Protein AF-A0A067C0U2-F1 (afdb_monomer)

pLDDT: mean 75.56, std 18.56, range [28.61, 97.94]

Radius of gyration: 29.45 Å; Cα contacts (8 Å, |Δi|>4): 609; chains: 1; bounding box: 86×62×76 Å

Foldseek 3Di:
DDDDDPPDPPPDLVPAEDPQNVVVCVPPVFAWKKWAFDDDDDDPDLVRLQVVLCVLCCVQQPPWDWAGDSVGRIIITGGDGPVSLSVSSPDPGTRHIHHPDDDDDDPDPPDDPDDDPDPVPDDDPDPDPCCVVVVVVVVCVVDVCVPDDPPDDDPPPDVLVPDWDQDPVLQWTARSVDRQWTWFWDADPVRDTWIDTDGPPSDLRGHWDQDVVLQWTDRPNDPQKTWFAPLQDPPDDITIDGDPSAPRRHDDDPVPDDDPDQFAWFADPQFTFRHGDDRDLRRDWDADPVLQWTARRVPRFTWFQPDDDPHTWTTTDHDDSPDQRRHWDCPQVQQWIARDRDPQKTWFFDCPPPVRTIGIDGDDRPDPRGRHHDDDD

Organism: Saprolegnia parasitica (strain CBS 223.65) (NCBI:txid695850)

Secondary structure (DSSP, 8-state):
------------GGGSB-HHHHHHHHHHS-EEEEEEEPPPS--SSHHHHHHHHHHHHHHHHTTS-EEE-SSSSEEEEEEE-HHHHHHHHH-TTEEEEEE-----PPPP----SSS---TT-PPPTT---STTTTTHHHHTTT---TT---------SS-GGG-EEEETTTTEEEESSSTTEEEEEEE-TTS-EEEEEEE----GGG-EEEETTTTEEEESSSTTEEEE--TTSTTPPPEEEE----GGG----TTTSPPS--EEEEEETTEEEEEE----GGG-EEEETTTTEEEETTT-PEEE--EETTEE--EEE---TT-GGG-EEEEGGGTEEEESSSTTEEEE--TT-TT-B-EEEE--TT-GGG-------

Mean predicted aligned error: 21.36 Å

Nearest PDB structures (foldseek):
  1fwv-assembly1_A  TM=7.987E-01  e=1.607E-03  Mus musculus
  6ifa-assembly2_C  TM=7.954E-01  e=2.821E-03  Entamoeba histolytica HM-1:IMSS
  6inn-assembly4_D  TM=7.755E-01  e=2.667E-03  Homo sapiens
  5xtw-assembly4_D  TM=7.721E-01  e=2.984E-03  Homo sapiens
  6inn-assembly2_B  TM=7.757E-01  e=3.737E-03  Homo sapiens

InterPro domains:
  IPR000772 Ricin B, lectin domain [PF00652] (145-249)
  IPR000772 Ricin B, lectin domain [PF00652] (280-370)
  IPR000772 Ricin B, lectin domain [SM00458] (171-331)
  IPR035992 Ricin B-like lectins [SSF50370] (147-252)
  IPR035992 Ricin B-like lectins [SSF50370] (278-371)

Sequence (377 aa):
MKIFALASVLAPVYAKITSSALRAIEQDATFTAFVTFKGSPAAETESAAVTGRKQTLSEIVGDRKVKAFWITNAATVENVDRALADKIAKLDNVLKVDVVKTIKLSPVLKKDSTENSPIDNSRPTGIQWGVKTIGATDVWKTTKGEGIVVGSIDTGKKNLNEKFWYNFDDKSIQSQTKNTTCLDVYQDVQGKNQVRLYTCTGGSAQKWDFEPNSHSLRHLAVRNLCLESAHATPGAAPFVADCTGGVSQWFTKCEEAPAAKSYAISEFYSGVYANWASDTANELFTYDSAAKTLQAASNGQCLDAYRDGNKFGLHTYACDATNGNQKWIIDAGNHKIKHATHNNLCLDVDPTNPAHAAQVWECHNANTNQWIDAVKY

Solvent-accessible surface area (backbone atoms only — not comparable to full-atom values): 22413 Å² total; per-residue (Å²): 144,80,87,80,79,82,79,76,79,76,76,65,69,66,78,26,50,36,70,66,31,54,51,40,33,73,72,63,57,35,37,48,35,31,35,30,40,51,89,68,79,81,56,95,42,64,69,57,46,27,50,55,54,43,56,69,44,47,82,76,58,54,95,45,60,70,52,50,42,67,96,45,66,35,32,36,36,46,77,37,34,66,73,53,48,54,55,54,40,65,39,88,58,41,56,34,37,31,52,70,82,82,78,85,73,76,78,80,82,73,72,79,90,79,72,83,71,61,94,78,74,62,77,75,91,76,88,76,81,60,48,74,79,72,45,46,67,64,50,52,75,79,45,90,61,85,89,70,82,87,88,75,92,74,68,86,77,75,63,33,85,82,38,70,42,77,39,81,91,75,22,29,43,30,33,58,64,45,76,62,24,20,45,29,55,46,63,50,99,86,66,46,70,39,60,44,79,38,72,63,76,86,47,61,51,33,29,42,44,77,42,81,90,59,28,29,43,31,40,70,72,44,87,62,34,19,48,30,51,39,74,95,41,87,90,52,70,57,44,52,42,72,65,76,64,47,75,55,28,51,58,72,55,80,88,76,42,75,78,97,69,68,61,31,60,29,54,56,96,44,37,39,27,40,38,73,67,75,92,45,50,34,55,37,61,52,72,38,82,87,76,18,30,40,28,32,61,62,78,66,20,19,42,25,54,44,81,50,86,97,45,63,36,50,30,45,38,84,71,50,93,83,47,57,46,31,26,47,40,82,38,71,95,74,23,27,44,32,43,67,63,53,82,62,34,19,51,32,42,48,77,80,44,92,81,22,53,37,39,54,40,73,63,58,87,91,43,72,43,35,60,43,80,89,75,88,120

Structure (mmCIF, N/CA/C/O backbone):
data_AF-A0A067C0U2-F1
#
_entry.id   AF-A0A067C0U2-F1
#
loop_
_atom_site.group_PDB
_atom_site.id
_atom_site.type_symbol
_atom_site.label_atom_id
_atom_site.label_alt_id
_atom_site.label_comp_id
_atom_site.label_asym_id
_atom_site.label_entity_id
_atom_site.label_seq_id
_atom_site.pdbx_PDB_ins_code
_atom_site.Cartn_x
_atom_site.Cartn_y
_atom_site.Cartn_z
_atom_site.occupancy
_atom_site.B_iso_or_equiv
_atom_site.auth_seq_id
_atom_site.auth_comp_id
_atom_site.auth_asym_id
_atom_site.auth_atom_id
_atom_site.pdbx_PDB_model_num
ATOM 1 N N . MET A 1 1 ? 51.357 -18.467 44.841 1.00 42.84 1 MET A N 1
ATOM 2 C CA . MET A 1 1 ? 51.135 -17.014 44.994 1.00 42.84 1 MET A CA 1
ATOM 3 C C . MET A 1 1 ? 50.992 -16.388 43.611 1.00 42.84 1 MET A C 1
ATOM 5 O O . MET A 1 1 ? 51.995 -16.094 42.980 1.00 42.84 1 MET A O 1
ATOM 9 N N . LYS A 1 2 ? 49.764 -16.277 43.094 1.00 28.61 2 LYS A N 1
ATOM 10 C CA . LYS A 1 2 ? 49.450 -15.457 41.915 1.00 28.61 2 LYS A CA 1
ATOM 11 C C . LYS A 1 2 ? 48.086 -14.818 42.144 1.00 28.61 2 LYS A C 1
ATOM 13 O O . LYS A 1 2 ? 47.067 -15.496 42.182 1.00 28.61 2 LYS A O 1
ATOM 18 N N . ILE A 1 3 ? 48.154 -13.522 42.409 1.00 36.03 3 ILE A N 1
ATOM 19 C CA . ILE A 1 3 ? 47.055 -12.587 42.603 1.00 36.03 3 ILE A CA 1
ATOM 20 C C . ILE A 1 3 ? 46.376 -12.420 41.243 1.00 36.03 3 ILE A C 1
ATOM 22 O O . ILE A 1 3 ? 47.017 -11.953 40.305 1.00 36.03 3 ILE A O 1
ATOM 26 N N . PHE A 1 4 ? 45.107 -12.809 41.123 1.00 31.05 4 PHE A N 1
ATOM 27 C CA . PHE A 1 4 ? 44.269 -12.362 40.014 1.00 31.05 4 PHE A CA 1
ATOM 28 C C . PHE A 1 4 ? 43.466 -11.161 40.496 1.00 31.05 4 PHE A C 1
ATOM 30 O O . PHE A 1 4 ? 42.626 -11.263 41.387 1.00 31.05 4 PHE A O 1
ATOM 37 N N . ALA A 1 5 ? 43.823 -10.006 39.942 1.00 34.84 5 ALA A N 1
ATOM 38 C CA . ALA A 1 5 ? 43.186 -8.729 40.192 1.00 34.84 5 ALA A CA 1
ATOM 39 C C . ALA A 1 5 ? 41.703 -8.784 39.799 1.00 34.84 5 ALA A C 1
ATOM 41 O O . ALA A 1 5 ? 41.365 -9.199 38.689 1.00 34.84 5 ALA A O 1
ATOM 42 N N . LEU A 1 6 ? 40.827 -8.330 40.701 1.00 34.03 6 LEU A N 1
ATOM 43 C CA . LEU A 1 6 ? 39.459 -7.967 40.351 1.00 34.03 6 LEU A CA 1
ATOM 44 C C . LEU A 1 6 ? 39.516 -6.790 39.370 1.00 34.03 6 LEU A C 1
ATOM 46 O O . LEU A 1 6 ? 39.819 -5.664 39.762 1.00 34.03 6 LEU A O 1
ATOM 50 N N . ALA A 1 7 ? 39.200 -7.043 38.103 1.00 33.38 7 ALA A N 1
ATOM 51 C CA . ALA A 1 7 ? 38.800 -5.987 37.188 1.00 33.38 7 ALA A CA 1
ATOM 52 C C . ALA A 1 7 ? 37.379 -5.554 37.575 1.00 33.38 7 ALA A C 1
ATOM 54 O O . ALA A 1 7 ? 36.403 -6.260 37.319 1.00 33.38 7 ALA A O 1
ATOM 55 N N . SER A 1 8 ? 37.265 -4.409 38.245 1.00 36.75 8 SER A N 1
ATOM 56 C CA . SER A 1 8 ? 35.992 -3.736 38.465 1.00 36.75 8 SER A CA 1
ATOM 57 C C . SER A 1 8 ? 35.413 -3.317 37.112 1.00 36.75 8 SER A C 1
ATOM 59 O O . SER A 1 8 ? 35.967 -2.483 36.398 1.00 36.75 8 SER A O 1
ATOM 61 N N . VAL A 1 9 ? 34.287 -3.922 36.736 1.00 35.03 9 VAL A N 1
ATOM 62 C CA . VAL A 1 9 ? 33.512 -3.517 35.561 1.00 35.03 9 VAL A CA 1
ATOM 63 C C . VAL A 1 9 ? 32.908 -2.144 35.859 1.00 35.03 9 VAL A C 1
ATOM 65 O O . VAL A 1 9 ? 31.888 -2.031 36.536 1.00 35.03 9 VAL A O 1
ATOM 68 N N . LEU A 1 10 ? 33.548 -1.082 35.370 1.00 38.53 10 LEU A N 1
ATOM 69 C CA . LEU A 1 10 ? 32.903 0.218 35.212 1.00 38.53 10 LEU A CA 1
ATOM 70 C C . LEU A 1 10 ? 31.789 0.041 34.173 1.00 38.53 10 LEU A C 1
ATOM 72 O O . LEU A 1 10 ? 32.050 -0.002 32.972 1.00 38.53 10 LEU A O 1
ATOM 76 N N . ALA A 1 11 ? 30.548 -0.119 34.637 1.00 35.31 11 ALA A N 1
ATOM 77 C CA . ALA A 1 11 ? 29.375 -0.127 33.771 1.00 35.31 11 ALA A CA 1
ATOM 78 C C . ALA A 1 11 ? 29.377 1.153 32.911 1.00 35.31 11 ALA A C 1
ATOM 80 O O . ALA A 1 11 ? 29.594 2.248 33.442 1.00 35.31 11 ALA A O 1
ATOM 81 N N . PRO A 1 12 ? 29.180 1.058 31.586 1.00 44.72 12 PRO A N 1
ATOM 82 C CA . PRO A 1 12 ? 29.416 2.191 30.717 1.00 44.72 12 PRO A CA 1
ATOM 83 C C . PRO A 1 12 ? 28.296 3.219 30.907 1.00 44.72 12 PRO A C 1
ATOM 85 O O . PRO A 1 12 ? 27.134 2.988 30.579 1.00 44.72 12 PRO A O 1
ATOM 88 N N . VAL A 1 13 ? 28.674 4.405 31.381 1.00 45.56 13 VAL A N 1
ATOM 89 C CA . VAL A 1 13 ? 27.847 5.627 31.433 1.00 45.56 13 VAL A CA 1
ATOM 90 C C . VAL A 1 13 ? 27.247 5.984 30.052 1.00 45.56 13 VAL A C 1
ATOM 92 O O . VAL A 1 13 ? 26.261 6.712 29.968 1.00 45.56 13 VAL A O 1
ATOM 95 N N . TYR A 1 14 ? 27.755 5.373 28.975 1.00 49.06 14 TYR A N 1
ATOM 96 C CA . TYR A 1 14 ? 27.214 5.405 27.614 1.00 49.06 14 TYR A CA 1
ATOM 97 C C . TYR A 1 14 ? 25.795 4.831 27.446 1.00 49.06 14 TYR A C 1
ATOM 99 O O . TYR A 1 14 ? 25.191 5.047 26.403 1.00 49.06 14 TYR A O 1
ATOM 107 N N . ALA A 1 15 ? 25.219 4.137 28.434 1.00 59.47 15 ALA A N 1
ATOM 108 C CA . ALA A 1 15 ? 23.898 3.513 28.274 1.00 59.47 15 ALA A CA 1
ATOM 109 C C . ALA A 1 15 ? 22.715 4.506 28.193 1.00 59.47 15 ALA A C 1
ATOM 111 O O . ALA A 1 15 ? 21.636 4.130 27.737 1.00 59.47 15 ALA A O 1
ATOM 112 N N . LYS A 1 16 ? 22.881 5.762 28.639 1.00 77.00 16 LYS A N 1
ATOM 113 C CA . LYS A 1 16 ? 21.780 6.749 28.705 1.00 77.00 16 LYS A CA 1
ATOM 114 C C . LYS A 1 16 ? 21.815 7.814 27.605 1.00 77.00 16 LYS A C 1
ATOM 116 O O . LYS A 1 16 ? 20.796 8.471 27.387 1.00 77.00 16 LYS A O 1
ATOM 121 N N . ILE A 1 17 ? 22.950 8.005 26.929 1.00 80.19 17 ILE A N 1
ATOM 122 C CA . ILE A 1 17 ? 23.068 8.932 25.794 1.00 80.19 17 ILE A CA 1
ATOM 123 C C . ILE A 1 17 ? 22.721 8.165 24.523 1.00 80.19 17 ILE A C 1
ATOM 125 O O . ILE A 1 17 ? 23.285 7.111 24.245 1.00 80.19 17 ILE A O 1
ATOM 129 N N . THR A 1 18 ? 21.772 8.676 23.750 1.00 73.44 18 THR A N 1
ATOM 130 C CA . THR A 1 18 ? 21.359 8.009 22.508 1.00 73.44 18 THR A CA 1
ATOM 131 C C . THR A 1 18 ? 22.381 8.137 21.386 1.00 73.44 18 THR A C 1
ATOM 133 O O . THR A 1 18 ? 23.132 9.108 21.318 1.00 73.44 18 THR A O 1
ATOM 136 N N . SER A 1 19 ? 22.320 7.212 20.427 1.00 68.25 19 SER A N 1
ATOM 137 C CA . SER A 1 19 ? 23.049 7.316 19.158 1.00 68.25 19 SER A CA 1
ATOM 138 C C . SER A 1 19 ? 22.732 8.609 18.398 1.00 68.25 19 SER A C 1
ATOM 140 O O . SER A 1 19 ? 23.634 9.204 17.820 1.00 68.25 19 SER A O 1
ATOM 142 N N . SER A 1 20 ? 21.486 9.094 18.445 1.00 68.38 20 SER A N 1
ATOM 143 C CA . SER A 1 20 ? 21.086 10.375 17.846 1.00 68.38 20 SER A CA 1
ATOM 144 C C . SER A 1 20 ? 21.819 11.564 18.471 1.00 68.38 20 SER A C 1
ATOM 146 O O . SER A 1 20 ? 22.280 12.447 17.755 1.00 68.38 20 SER A O 1
ATOM 148 N N . ALA A 1 21 ? 21.947 11.578 19.802 1.00 70.88 21 ALA A N 1
ATOM 149 C CA . ALA A 1 21 ? 22.691 12.611 20.521 1.00 70.88 21 ALA A CA 1
ATOM 150 C C . ALA A 1 21 ? 24.194 12.529 20.234 1.00 70.88 21 ALA A C 1
ATOM 152 O O . ALA A 1 21 ? 24.816 13.558 19.991 1.00 70.88 21 ALA A O 1
ATOM 153 N N . LEU A 1 22 ? 24.764 11.320 20.184 1.00 70.19 22 LEU A N 1
ATOM 154 C CA . LEU A 1 22 ? 26.164 11.123 19.791 1.00 70.19 22 LEU A CA 1
ATOM 155 C C . LEU A 1 22 ? 26.427 11.647 18.373 1.00 70.19 22 LEU A C 1
ATOM 157 O O . LEU A 1 22 ? 27.385 12.388 18.171 1.00 70.19 22 LEU A O 1
ATOM 161 N N . ARG A 1 23 ? 25.530 11.358 17.425 1.00 69.94 23 ARG A N 1
ATOM 162 C CA . ARG A 1 23 ? 25.634 11.843 16.043 1.00 69.94 23 ARG A CA 1
ATOM 163 C C . ARG A 1 23 ? 25.519 13.368 15.938 1.00 69.94 23 ARG A C 1
ATOM 165 O O . ARG A 1 23 ? 26.249 13.968 15.162 1.00 69.94 23 ARG A O 1
ATOM 172 N N . ALA A 1 24 ? 24.639 14.002 16.715 1.00 70.81 24 ALA A N 1
ATOM 173 C CA . ALA A 1 24 ? 24.522 15.464 16.728 1.00 70.81 24 ALA A CA 1
ATOM 174 C C . ALA A 1 24 ? 25.779 16.142 17.300 1.00 70.81 24 ALA A C 1
ATOM 176 O O . ALA A 1 24 ? 26.235 17.151 16.771 1.00 70.81 24 ALA A O 1
ATOM 177 N N . ILE A 1 25 ? 26.383 15.555 18.338 1.00 76.00 25 ILE A N 1
ATOM 178 C CA . ILE A 1 25 ? 27.661 16.021 18.895 1.00 76.00 25 ILE A CA 1
ATOM 179 C C . ILE A 1 25 ? 28.791 15.904 17.859 1.00 76.00 25 ILE A C 1
ATOM 181 O O . ILE A 1 25 ? 29.633 16.794 17.783 1.00 76.00 25 ILE A O 1
ATOM 185 N N . GLU A 1 26 ? 28.820 14.825 17.071 1.00 72.94 26 GLU A N 1
ATOM 186 C CA . GLU A 1 26 ? 29.806 14.635 15.996 1.00 72.94 26 GLU A CA 1
ATOM 187 C C . GLU A 1 26 ? 29.652 15.657 14.861 1.00 72.94 26 GLU A C 1
ATOM 189 O O . GLU A 1 26 ? 30.654 16.050 14.267 1.00 72.94 26 GLU A O 1
ATOM 194 N N . GLN A 1 27 ? 28.422 16.088 14.563 1.00 76.81 27 GLN A N 1
ATOM 195 C CA . GLN A 1 27 ? 28.131 17.029 13.477 1.00 76.81 27 GLN A CA 1
ATOM 196 C C . GLN A 1 27 ? 28.378 18.493 13.866 1.00 76.81 27 GLN A C 1
ATOM 198 O O . GLN A 1 27 ? 29.067 19.198 13.133 1.00 76.81 27 GLN A O 1
ATOM 203 N N . ASP A 1 28 ? 27.859 18.938 15.015 1.00 78.25 28 ASP A N 1
ATOM 204 C CA . ASP A 1 28 ? 27.751 20.371 15.341 1.00 78.25 28 ASP A CA 1
ATOM 205 C C . ASP A 1 28 ? 28.543 20.789 16.598 1.00 78.25 28 ASP A C 1
ATOM 207 O O . ASP A 1 28 ? 28.426 21.926 17.063 1.00 78.25 28 ASP A O 1
ATOM 211 N N . ALA A 1 29 ? 29.347 19.881 17.175 1.00 78.69 29 ALA A N 1
ATOM 212 C CA . ALA A 1 29 ? 30.105 20.007 18.436 1.00 78.69 29 ALA A CA 1
ATOM 213 C C . ALA A 1 29 ? 29.261 20.244 19.709 1.00 78.69 29 ALA A C 1
ATOM 215 O O . ALA A 1 29 ? 29.650 19.822 20.803 1.00 78.69 29 ALA A O 1
ATOM 216 N N . THR A 1 30 ? 28.094 20.876 19.583 1.00 87.75 30 THR A N 1
ATOM 217 C CA . THR A 1 30 ? 27.093 21.067 20.632 1.00 87.75 30 THR A CA 1
ATOM 218 C C . THR A 1 30 ? 25.688 20.866 20.073 1.00 87.75 30 THR A C 1
ATOM 220 O O . THR A 1 30 ? 25.453 21.038 18.882 1.00 87.75 30 THR A O 1
ATOM 223 N N . PHE A 1 31 ? 24.732 20.522 20.932 1.00 87.12 31 PHE A N 1
ATOM 224 C CA . PHE A 1 31 ? 23.333 20.342 20.541 1.00 87.12 31 PHE A CA 1
ATOM 225 C C . PHE A 1 31 ? 22.381 20.759 21.668 1.00 87.12 31 PHE A C 1
ATOM 227 O O . PHE A 1 31 ? 22.790 20.969 22.814 1.00 87.12 31 PHE A O 1
ATOM 234 N N . THR A 1 32 ? 21.086 20.862 21.362 1.00 91.25 32 THR A N 1
ATOM 235 C CA . THR A 1 32 ? 20.050 20.979 22.395 1.00 91.25 32 THR A CA 1
ATOM 236 C C . THR A 1 32 ? 19.703 19.591 22.925 1.00 91.25 32 THR A C 1
ATOM 238 O O . THR A 1 32 ? 19.043 18.797 22.246 1.00 91.25 32 THR A O 1
ATOM 241 N N . ALA A 1 33 ? 20.124 19.305 24.155 1.00 89.56 33 ALA A N 1
ATOM 242 C CA . ALA A 1 33 ? 19.863 18.034 24.809 1.00 89.56 33 ALA A CA 1
ATOM 243 C C . ALA A 1 33 ? 18.437 17.979 25.350 1.00 89.56 33 ALA A C 1
ATOM 245 O O . ALA A 1 33 ? 18.035 18.832 26.134 1.00 89.56 33 ALA A O 1
ATOM 246 N N . PHE A 1 34 ? 17.693 16.946 24.977 1.00 91.06 34 PHE A N 1
ATOM 247 C CA . PHE A 1 34 ? 16.419 16.550 25.557 1.00 91.06 34 PHE A CA 1
ATOM 248 C C . PHE A 1 34 ? 16.665 15.495 26.646 1.00 91.06 34 PHE A C 1
ATOM 250 O O . PHE A 1 34 ? 16.930 14.322 26.367 1.00 91.06 34 PHE A O 1
ATOM 257 N N . VAL A 1 35 ? 16.601 15.921 27.905 1.00 90.69 35 VAL A N 1
ATOM 258 C CA . VAL A 1 35 ? 16.886 15.106 29.090 1.00 90.69 35 VAL A CA 1
ATOM 259 C C . VAL A 1 35 ? 15.581 14.559 29.650 1.00 90.69 35 VAL A C 1
ATOM 261 O O . VAL A 1 35 ? 14.720 15.319 30.081 1.00 90.69 35 VAL A O 1
ATOM 264 N N . THR A 1 36 ? 15.431 13.238 29.659 1.00 87.50 36 THR A N 1
ATOM 265 C CA . THR A 1 36 ? 14.300 12.536 30.278 1.00 87.50 36 THR A CA 1
ATOM 266 C C . THR A 1 36 ? 14.703 12.045 31.662 1.00 87.50 36 THR A C 1
ATOM 268 O O . THR A 1 36 ? 15.729 11.379 31.811 1.00 87.50 36 THR A O 1
ATOM 271 N N . PHE A 1 37 ? 13.882 12.330 32.665 1.00 86.12 37 PHE A N 1
ATOM 272 C CA . PHE A 1 37 ? 14.071 11.894 34.044 1.00 86.12 37 PHE A CA 1
ATOM 273 C C . PHE A 1 37 ? 13.326 10.583 34.313 1.00 86.12 37 PHE A C 1
ATOM 275 O O . PHE A 1 37 ? 12.312 10.279 33.679 1.00 86.12 37 PHE A O 1
ATOM 282 N N . LYS A 1 38 ? 13.820 9.798 35.274 1.00 84.94 38 LYS A N 1
ATOM 283 C CA . LYS A 1 38 ? 13.084 8.655 35.826 1.00 84.94 38 LYS A CA 1
ATOM 284 C C . LYS A 1 38 ? 11.776 9.163 36.440 1.00 84.94 38 LYS A C 1
ATOM 286 O O . LYS A 1 38 ? 11.723 10.285 36.941 1.00 84.94 38 LYS A O 1
ATOM 291 N N . GLY A 1 39 ? 10.718 8.355 36.358 1.00 68.00 39 GLY A N 1
ATOM 292 C CA . GLY A 1 39 ? 9.403 8.730 36.877 1.00 68.00 39 GLY A CA 1
ATOM 293 C C . GLY A 1 39 ? 9.498 9.174 38.335 1.00 68.00 39 GLY A C 1
ATOM 294 O O . GLY A 1 39 ? 9.972 8.419 39.177 1.00 68.00 39 GLY A O 1
ATOM 295 N N . SER A 1 40 ? 9.082 10.408 38.608 1.00 57.56 40 SER A N 1
ATOM 296 C CA . SER A 1 40 ? 8.970 10.930 39.968 1.00 57.56 40 SER A CA 1
ATOM 297 C C . SER A 1 40 ? 7.608 10.528 40.542 1.00 57.56 40 SER A C 1
ATOM 299 O O . SER A 1 40 ? 6.642 10.462 39.771 1.00 57.56 40 SER A O 1
ATOM 301 N N . PRO A 1 41 ? 7.478 10.313 41.865 1.00 51.75 41 PRO A N 1
ATOM 302 C CA . PRO A 1 41 ? 6.176 10.390 42.520 1.00 51.75 41 PRO A CA 1
ATOM 303 C C . PRO A 1 41 ? 5.505 11.701 42.102 1.00 51.75 41 PRO A C 1
ATOM 305 O O . PRO A 1 41 ? 6.198 12.714 41.950 1.00 51.75 41 PRO A O 1
ATOM 308 N N . ALA A 1 42 ? 4.200 11.652 41.831 1.00 47.28 42 ALA A N 1
ATOM 309 C CA . ALA A 1 42 ? 3.436 12.777 41.307 1.00 47.28 42 ALA A CA 1
ATOM 310 C C . ALA A 1 42 ? 3.739 14.046 42.116 1.00 47.28 42 ALA A C 1
ATOM 312 O O . ALA A 1 42 ? 3.431 14.121 43.301 1.00 47.28 42 ALA A O 1
ATOM 313 N N . ALA A 1 43 ? 4.384 15.026 41.481 1.00 52.88 43 ALA A N 1
ATOM 314 C CA . ALA A 1 43 ? 4.504 16.350 42.063 1.00 52.88 43 ALA A CA 1
ATOM 315 C C . ALA A 1 43 ? 3.084 16.899 42.234 1.00 52.88 43 ALA A C 1
ATOM 317 O O . ALA A 1 43 ? 2.302 16.876 41.284 1.00 52.88 43 ALA A O 1
ATOM 318 N N . GLU A 1 44 ? 2.754 17.375 43.432 1.00 53.19 44 GLU A N 1
ATOM 319 C CA . GLU A 1 44 ? 1.390 17.780 43.796 1.00 53.19 44 GLU A CA 1
ATOM 320 C C . GLU A 1 44 ? 0.865 18.966 42.960 1.00 53.19 44 GLU A C 1
ATOM 322 O O . GLU A 1 44 ? -0.336 19.212 42.929 1.00 53.19 44 GLU A O 1
ATOM 327 N N . THR A 1 45 ? 1.740 19.681 42.232 1.00 62.16 45 THR A N 1
ATOM 328 C CA . THR A 1 45 ? 1.376 20.769 41.307 1.00 62.16 45 THR A CA 1
ATOM 329 C C . THR A 1 45 ? 2.333 20.875 40.103 1.00 62.16 45 THR A C 1
ATOM 331 O O . THR A 1 45 ? 3.519 20.540 40.193 1.00 62.16 45 THR A O 1
ATOM 334 N N . GLU A 1 46 ? 1.844 21.402 38.969 1.00 61.81 46 GLU A N 1
ATOM 335 C CA . GLU A 1 46 ? 2.628 21.625 37.733 1.00 61.81 46 GLU A CA 1
ATOM 336 C C . GLU A 1 46 ? 3.879 22.494 37.962 1.00 61.81 46 GLU A C 1
ATOM 338 O O . GLU A 1 46 ? 4.959 22.204 37.440 1.00 61.81 46 GLU A O 1
ATOM 343 N N . SER A 1 47 ? 3.747 23.537 38.788 1.00 66.25 47 SER A N 1
ATOM 344 C CA . SER A 1 47 ? 4.826 24.481 39.110 1.00 66.25 47 SER A CA 1
ATOM 345 C C . SER A 1 47 ? 5.971 23.820 39.888 1.00 66.25 47 SER A C 1
ATOM 347 O O . SER A 1 47 ? 7.151 24.040 39.585 1.00 66.25 47 SER A O 1
ATOM 349 N N . ALA A 1 48 ? 5.645 22.935 40.837 1.00 66.31 48 ALA A N 1
ATOM 350 C CA . ALA A 1 48 ? 6.640 22.195 41.611 1.00 66.31 48 ALA A CA 1
ATOM 351 C C . ALA A 1 48 ? 7.440 21.222 40.725 1.00 66.31 48 ALA A C 1
ATOM 353 O O . ALA A 1 48 ? 8.666 21.141 40.835 1.00 66.31 48 ALA A O 1
ATOM 354 N N . ALA A 1 49 ? 6.770 20.550 39.780 1.00 66.62 49 ALA A N 1
ATOM 355 C CA . ALA A 1 49 ? 7.403 19.618 38.844 1.00 66.62 49 ALA A CA 1
ATOM 356 C C . ALA A 1 49 ? 8.426 20.307 37.921 1.00 66.62 49 ALA A C 1
ATOM 358 O O . ALA A 1 49 ? 9.522 19.792 37.686 1.00 66.62 49 ALA A O 1
ATOM 359 N N . VAL A 1 50 ? 8.075 21.486 37.399 1.00 72.81 50 VAL A N 1
ATOM 360 C CA . VAL A 1 50 ? 8.948 22.288 36.526 1.00 72.81 50 VAL A CA 1
ATOM 361 C C . VAL A 1 50 ? 10.145 22.836 37.307 1.00 72.81 50 VAL A C 1
ATOM 363 O O . VAL A 1 50 ? 11.273 22.789 36.810 1.00 72.81 50 VAL A O 1
ATOM 366 N N . THR A 1 51 ? 9.917 23.313 38.533 1.00 76.88 51 THR A N 1
ATOM 367 C CA . THR A 1 51 ? 10.962 23.894 39.390 1.00 76.88 51 THR A CA 1
ATOM 368 C C . THR A 1 51 ? 11.994 22.848 39.813 1.00 76.88 51 THR A C 1
ATOM 370 O O . THR A 1 51 ? 13.189 23.065 39.610 1.00 76.88 51 THR A O 1
ATOM 373 N N . GLY A 1 52 ? 11.562 21.670 40.282 1.00 76.00 52 GLY A N 1
ATOM 374 C CA . GLY A 1 52 ? 12.480 20.604 40.710 1.00 76.00 52 GLY A CA 1
ATOM 375 C C . GLY A 1 52 ? 13.385 20.078 39.586 1.00 76.00 52 GLY A C 1
ATOM 376 O O . GLY A 1 52 ? 14.570 19.812 39.799 1.00 76.00 52 GLY A O 1
ATOM 377 N N . ARG A 1 53 ? 12.867 19.995 38.351 1.00 78.12 53 ARG A N 1
ATOM 378 C CA . ARG A 1 53 ? 13.654 19.579 37.172 1.00 78.12 53 ARG A CA 1
ATOM 379 C C . ARG A 1 53 ? 14.687 20.627 36.766 1.00 78.12 53 ARG A C 1
ATOM 381 O O . ARG A 1 53 ? 15.808 20.267 36.410 1.00 78.12 53 ARG A O 1
ATOM 388 N N . LYS A 1 54 ? 14.329 21.915 36.829 1.00 78.75 54 LYS A N 1
ATOM 389 C CA . LYS A 1 54 ? 15.285 23.006 36.594 1.00 78.75 54 LYS A CA 1
ATOM 390 C C . LYS A 1 54 ? 16.396 22.995 37.640 1.00 78.75 54 LYS A C 1
ATOM 392 O O . LYS A 1 54 ? 17.554 23.076 37.254 1.00 78.75 54 LYS A O 1
ATOM 397 N N . GLN A 1 55 ? 16.046 22.813 38.913 1.00 78.88 55 GLN A N 1
ATOM 398 C CA . GLN A 1 55 ? 17.011 22.765 40.012 1.00 78.88 55 GLN A CA 1
ATOM 399 C C . GLN A 1 55 ? 17.990 21.587 39.885 1.00 78.88 55 GLN A C 1
ATOM 401 O O . GLN A 1 55 ? 19.190 21.753 40.061 1.00 78.88 55 GLN A O 1
ATOM 406 N N . THR A 1 56 ? 17.495 20.410 39.484 1.00 80.12 56 THR A N 1
ATOM 407 C CA . THR A 1 56 ? 18.341 19.226 39.236 1.00 80.12 56 THR A CA 1
ATOM 408 C C . THR A 1 56 ? 19.424 19.495 38.186 1.00 80.12 56 THR A C 1
ATOM 410 O O . THR A 1 56 ? 20.538 18.991 38.289 1.00 80.12 56 THR A O 1
ATOM 413 N N . LEU A 1 57 ? 19.093 20.252 37.136 1.00 82.00 57 LEU A N 1
ATOM 414 C CA . LEU A 1 57 ? 20.023 20.521 36.040 1.00 82.00 57 LEU A CA 1
ATOM 415 C C . LEU A 1 57 ? 20.887 21.760 36.285 1.00 82.00 57 LEU A C 1
ATOM 417 O O . LEU A 1 57 ? 22.016 21.790 35.797 1.00 82.00 57 LEU A O 1
ATOM 421 N N . SER A 1 58 ? 20.398 22.759 37.029 1.00 76.38 58 SER A N 1
ATOM 422 C CA . SER A 1 58 ? 21.069 24.057 37.200 1.00 76.38 58 SER A CA 1
ATOM 423 C C . SER A 1 58 ? 22.467 23.948 37.804 1.00 76.38 58 SER A C 1
ATOM 425 O O . SER A 1 58 ? 23.340 24.731 37.446 1.00 76.38 58 SER A O 1
ATOM 427 N N . GLU A 1 59 ? 22.713 22.947 38.651 1.00 75.12 59 GLU A N 1
ATOM 428 C CA . GLU A 1 59 ? 24.030 22.721 39.266 1.00 75.12 59 GLU A CA 1
ATOM 429 C C . GLU A 1 59 ? 25.086 22.223 38.264 1.00 75.12 59 GLU A C 1
ATOM 431 O O . GLU A 1 59 ? 26.282 22.415 38.468 1.00 75.12 59 GLU A O 1
ATOM 436 N N . ILE A 1 60 ? 24.660 21.598 37.160 1.00 82.88 60 ILE A N 1
ATOM 437 C CA . ILE A 1 60 ? 25.557 20.944 36.194 1.00 82.88 60 ILE A CA 1
ATOM 438 C C . ILE A 1 60 ? 25.705 21.758 34.909 1.00 82.88 60 ILE A C 1
ATOM 440 O O . ILE A 1 60 ? 26.771 21.759 34.292 1.00 82.88 60 ILE A O 1
ATOM 444 N N . VAL A 1 61 ? 24.640 22.437 34.483 1.00 84.62 61 VAL A N 1
ATOM 445 C CA . VAL A 1 61 ? 24.576 23.080 33.161 1.00 84.62 61 VAL A CA 1
ATOM 446 C C . VAL A 1 61 ? 25.037 24.542 33.166 1.00 84.62 61 VAL A C 1
ATOM 448 O O . VAL A 1 61 ? 25.278 25.096 32.088 1.00 84.62 61 VAL A O 1
ATOM 451 N N . GLY A 1 62 ? 25.236 25.140 34.347 1.00 82.88 62 GLY A N 1
ATOM 452 C CA . GLY A 1 62 ? 25.644 26.539 34.511 1.00 82.88 62 GLY A CA 1
ATOM 453 C C . GLY A 1 62 ? 24.602 27.507 33.941 1.00 82.88 62 GLY A C 1
ATOM 454 O O . GLY A 1 62 ? 23.404 27.259 34.051 1.00 82.88 62 GLY A O 1
ATOM 455 N N . ASP A 1 63 ? 25.054 28.560 33.255 1.00 82.38 63 ASP A N 1
ATOM 456 C CA . ASP A 1 63 ? 24.192 29.612 32.680 1.00 82.38 63 ASP A CA 1
ATOM 457 C C . ASP A 1 63 ? 23.410 29.185 31.419 1.00 82.38 63 ASP A C 1
ATOM 459 O O . ASP A 1 63 ? 22.768 30.001 30.750 1.00 82.38 63 ASP A O 1
ATOM 463 N N . ARG A 1 64 ? 23.465 27.902 31.043 1.00 86.62 64 ARG A N 1
ATOM 464 C CA . ARG A 1 64 ? 22.768 27.386 29.857 1.00 86.62 64 ARG A CA 1
ATOM 465 C C . ARG A 1 64 ? 21.257 27.427 30.057 1.00 86.62 64 ARG A C 1
ATOM 467 O O . ARG A 1 64 ? 20.736 27.125 31.129 1.00 86.62 64 ARG A O 1
ATOM 474 N N . LYS A 1 65 ? 20.525 27.739 28.985 1.00 88.06 65 LYS A N 1
ATOM 475 C CA . LYS A 1 65 ? 19.062 27.814 29.031 1.00 88.06 65 LYS A CA 1
ATOM 476 C C . LYS A 1 65 ? 18.458 26.429 29.257 1.00 88.06 65 LYS A C 1
ATOM 478 O O . LYS A 1 65 ? 18.621 25.531 28.431 1.00 88.06 65 LYS A O 1
ATOM 483 N N . VAL A 1 66 ? 17.717 26.294 30.359 1.00 89.81 66 VAL A N 1
ATOM 484 C CA . VAL A 1 66 ? 16.957 25.087 30.705 1.00 89.81 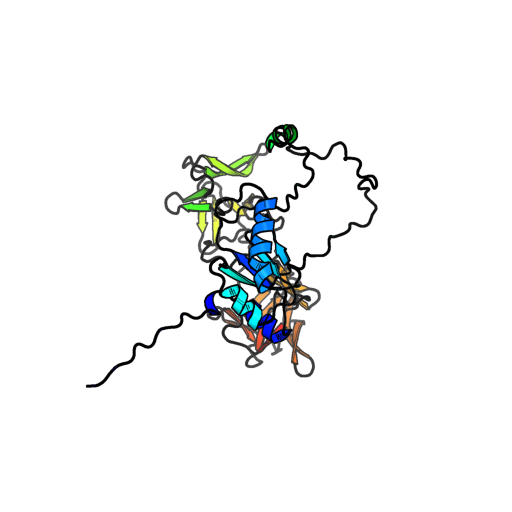66 VAL A CA 1
ATOM 485 C C . VAL A 1 66 ? 15.458 25.338 30.568 1.00 89.81 66 VAL A C 1
ATOM 487 O O . VAL A 1 66 ? 14.884 26.182 31.266 1.00 89.81 66 VAL A O 1
ATOM 490 N N . LYS A 1 67 ? 14.789 24.550 29.723 1.00 88.75 67 LYS A N 1
ATOM 491 C CA . LYS A 1 67 ? 13.325 24.548 29.589 1.00 88.75 67 LYS A CA 1
ATOM 492 C C . LYS A 1 67 ? 12.772 23.207 30.059 1.00 88.75 67 LYS A C 1
ATOM 494 O O . LYS A 1 67 ? 12.876 22.208 29.361 1.00 88.75 67 LYS A O 1
ATOM 499 N N . ALA A 1 68 ? 12.193 23.184 31.255 1.00 85.19 68 ALA A N 1
ATOM 500 C CA . ALA A 1 68 ? 11.504 22.011 31.784 1.00 85.19 68 ALA A CA 1
ATOM 501 C C . ALA A 1 68 ? 10.040 21.986 31.325 1.00 85.19 68 ALA A C 1
ATOM 503 O O . ALA A 1 68 ? 9.398 23.034 31.230 1.00 85.19 68 ALA A O 1
ATOM 504 N N . PHE A 1 69 ? 9.519 20.791 31.055 1.00 79.62 69 PHE A N 1
ATOM 505 C CA . PHE A 1 69 ? 8.144 20.581 30.603 1.00 79.62 69 PHE A CA 1
ATOM 506 C C . PHE A 1 69 ? 7.328 19.961 31.731 1.00 79.62 69 PHE A C 1
ATOM 508 O O . PHE A 1 69 ? 7.853 19.144 32.480 1.00 79.62 69 PHE A O 1
ATOM 515 N N . TRP A 1 70 ? 6.062 20.347 31.878 1.00 71.94 70 TRP A N 1
ATOM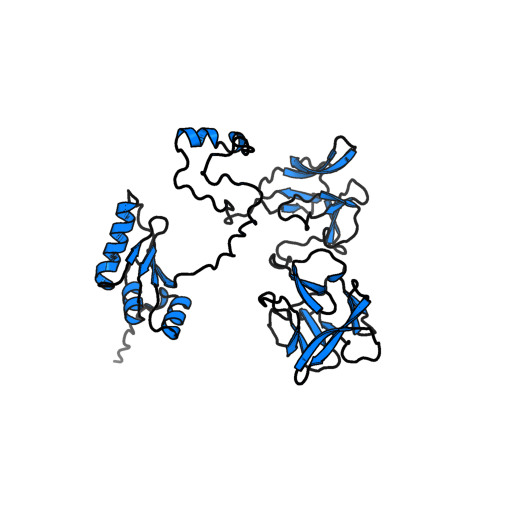 516 C CA . TRP A 1 70 ? 5.174 19.786 32.902 1.00 71.94 70 TRP A CA 1
ATOM 517 C C . TRP A 1 70 ? 4.486 18.499 32.416 1.00 71.94 70 TRP A C 1
ATOM 519 O O . TRP A 1 70 ? 4.419 17.532 33.168 1.00 71.94 70 TRP A O 1
ATOM 529 N N . ILE A 1 71 ? 4.083 18.458 31.139 1.00 62.72 71 ILE A N 1
ATOM 530 C CA . ILE A 1 71 ? 3.366 17.343 30.489 1.00 62.72 71 ILE A CA 1
ATOM 531 C C . ILE A 1 71 ? 4.211 16.070 30.311 1.00 62.72 71 ILE A C 1
ATOM 533 O O . ILE A 1 71 ? 3.696 14.989 30.044 1.00 62.72 71 ILE A O 1
ATOM 537 N N . THR A 1 72 ? 5.529 16.188 30.448 1.00 73.00 72 THR A N 1
ATOM 538 C CA . THR A 1 72 ? 6.464 15.068 30.362 1.00 73.00 72 THR A CA 1
ATOM 539 C C . THR A 1 72 ? 7.539 15.212 31.429 1.00 73.00 72 THR A C 1
ATOM 541 O O . THR A 1 72 ? 7.897 16.323 31.819 1.00 73.00 72 THR A O 1
ATOM 544 N N . ASN A 1 73 ? 8.089 14.092 31.898 1.00 81.75 73 ASN A N 1
ATOM 545 C CA . ASN A 1 73 ? 9.216 14.070 32.831 1.00 81.75 73 ASN A CA 1
ATOM 546 C C . ASN A 1 73 ? 10.525 14.405 32.103 1.00 81.75 73 ASN A C 1
ATOM 548 O O . ASN A 1 73 ? 11.454 13.602 32.095 1.00 81.75 73 ASN A O 1
ATOM 552 N N . ALA A 1 74 ? 10.599 15.568 31.456 1.00 86.12 74 ALA A N 1
ATOM 553 C CA . ALA A 1 74 ? 11.755 15.962 30.664 1.00 86.12 74 ALA A CA 1
ATOM 554 C C . ALA A 1 74 ? 12.048 17.466 30.727 1.00 86.12 74 ALA A C 1
ATOM 556 O O . ALA A 1 74 ? 11.197 18.284 31.093 1.00 86.12 74 ALA A O 1
ATOM 557 N N . ALA A 1 75 ? 13.270 17.823 30.345 1.00 88.62 75 ALA A N 1
ATOM 558 C CA . ALA A 1 75 ? 13.720 19.194 30.149 1.00 88.62 75 ALA A CA 1
ATOM 559 C C . ALA A 1 75 ? 14.694 19.275 28.969 1.00 88.62 75 ALA A C 1
ATOM 561 O O . ALA A 1 75 ? 15.387 18.305 28.672 1.00 88.62 75 ALA A O 1
ATOM 562 N N . THR A 1 76 ? 14.768 20.431 28.311 1.00 91.75 76 THR A N 1
ATOM 563 C CA . THR A 1 76 ? 15.814 20.719 27.326 1.00 91.75 76 THR A CA 1
ATOM 564 C C . THR A 1 76 ? 16.902 21.608 27.899 1.00 91.75 76 THR A C 1
ATOM 566 O O . THR A 1 76 ? 16.596 22.534 28.649 1.00 91.75 76 THR A O 1
ATOM 569 N N . VAL A 1 77 ? 18.144 21.356 27.492 1.00 92.44 77 VAL A N 1
ATOM 570 C CA . VAL A 1 77 ? 19.328 22.164 27.807 1.00 92.44 77 VAL A CA 1
ATOM 571 C C . VAL A 1 77 ? 20.001 22.556 2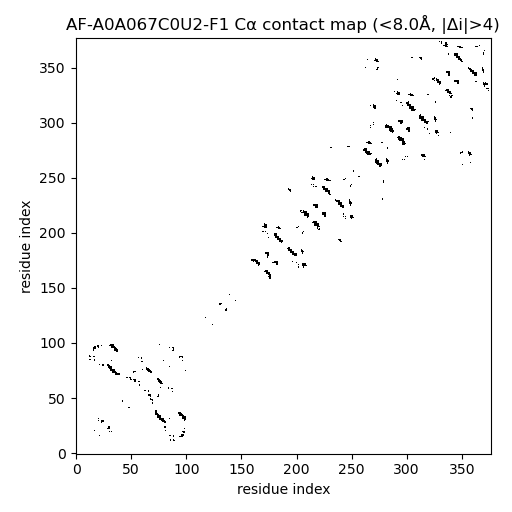6.494 1.00 92.44 77 VAL A C 1
ATOM 573 O O . VAL A 1 77 ? 20.316 21.691 25.681 1.00 92.44 77 VAL A O 1
ATOM 576 N N . GLU A 1 78 ? 20.195 23.850 26.260 1.00 92.50 78 GLU A N 1
ATOM 577 C CA . GLU A 1 78 ? 20.880 24.349 25.058 1.00 92.50 78 GLU A CA 1
ATOM 578 C C . GLU A 1 78 ? 22.412 24.258 25.178 1.00 92.50 78 GLU A C 1
ATOM 580 O O . GLU A 1 78 ? 22.954 24.300 26.282 1.00 92.50 78 GLU A O 1
ATOM 585 N N . ASN A 1 79 ? 23.108 24.186 24.035 1.00 90.06 79 ASN A N 1
ATOM 586 C CA . ASN A 1 79 ? 24.575 24.222 23.924 1.00 90.06 79 ASN A CA 1
ATOM 587 C C . ASN A 1 79 ? 25.292 23.159 24.779 1.00 90.06 79 ASN A C 1
ATOM 589 O O . ASN A 1 79 ? 26.217 23.462 25.544 1.00 90.06 79 ASN A O 1
ATOM 593 N N . VAL A 1 80 ? 24.837 21.907 24.680 1.00 90.44 80 VAL A N 1
ATOM 594 C CA . VAL A 1 80 ? 25.423 20.764 25.388 1.00 90.44 80 VAL A CA 1
ATOM 595 C C . VAL A 1 80 ? 26.496 20.109 24.525 1.00 90.44 80 VAL A C 1
ATOM 597 O O . VAL A 1 80 ? 26.203 19.626 23.436 1.00 90.44 80 VAL A O 1
ATOM 600 N N . ASP A 1 81 ? 27.730 20.086 25.025 1.00 90.50 81 ASP A N 1
ATOM 601 C CA . ASP A 1 81 ? 28.852 19.335 24.452 1.00 90.50 81 ASP A CA 1
ATOM 602 C C . ASP A 1 81 ? 28.920 17.899 25.012 1.00 90.50 81 ASP A C 1
ATOM 604 O O . ASP A 1 81 ? 28.160 17.517 25.909 1.00 90.50 81 ASP A O 1
ATOM 608 N N . ARG A 1 82 ? 29.850 17.084 24.497 1.00 87.44 82 ARG A N 1
ATOM 609 C CA . ARG A 1 82 ? 30.013 15.685 24.927 1.00 87.44 82 ARG A CA 1
ATOM 610 C C . ARG A 1 82 ? 30.297 15.537 26.419 1.00 87.44 82 ARG A C 1
ATOM 612 O O . ARG A 1 82 ? 29.686 14.700 27.077 1.00 87.44 82 ARG A O 1
ATOM 619 N N . ALA A 1 83 ? 31.201 16.353 26.957 1.00 88.88 83 ALA A N 1
ATOM 620 C CA . ALA A 1 83 ? 31.603 16.260 28.356 1.00 88.88 83 ALA A CA 1
ATOM 621 C C . ALA A 1 83 ? 30.440 16.617 29.294 1.00 88.88 83 ALA A C 1
ATOM 623 O O . ALA A 1 83 ? 30.278 16.009 30.356 1.00 88.88 83 ALA A O 1
ATOM 624 N N . LEU A 1 84 ? 29.609 17.582 28.900 1.00 90.75 84 LEU A N 1
ATOM 625 C CA . LEU A 1 84 ? 28.407 17.954 29.627 1.00 90.75 84 LEU A CA 1
ATOM 626 C C . LEU A 1 84 ? 27.298 16.905 29.476 1.00 90.75 84 LEU A C 1
ATOM 628 O O . LEU A 1 84 ? 26.653 16.577 30.471 1.00 90.75 84 LEU A O 1
ATOM 632 N N . ALA A 1 85 ? 27.107 16.326 28.287 1.00 88.31 85 ALA A N 1
ATOM 633 C CA . ALA A 1 85 ? 26.166 15.223 28.081 1.00 88.31 85 ALA A CA 1
ATOM 634 C C . ALA A 1 85 ? 26.509 14.019 28.976 1.00 88.31 85 ALA A C 1
ATOM 636 O O . ALA A 1 85 ? 25.618 13.459 29.618 1.00 88.31 85 ALA A O 1
ATOM 637 N N . ASP A 1 86 ? 27.798 13.686 29.103 1.00 87.75 86 ASP A N 1
ATOM 638 C CA . ASP A 1 86 ? 28.286 12.633 29.999 1.00 87.75 86 ASP A CA 1
ATOM 639 C C . ASP A 1 86 ? 28.013 12.960 31.474 1.00 87.75 86 ASP A C 1
ATOM 641 O O . ASP A 1 86 ? 27.617 12.082 32.244 1.00 87.75 86 ASP A O 1
ATOM 645 N N . LYS A 1 87 ? 28.184 14.223 31.890 1.00 90.00 87 LYS A N 1
ATOM 646 C CA . LYS A 1 87 ? 27.844 14.667 33.255 1.00 90.00 87 LYS A CA 1
ATOM 647 C C . LYS A 1 87 ? 26.346 14.552 33.533 1.00 90.00 87 LYS A C 1
ATOM 649 O O . LYS A 1 87 ? 25.970 14.040 34.583 1.00 90.00 87 LYS A O 1
ATOM 654 N N . ILE A 1 88 ? 25.500 14.967 32.590 1.00 89.50 88 ILE A N 1
ATOM 655 C CA . ILE A 1 88 ? 24.039 14.856 32.713 1.00 89.50 88 ILE A CA 1
ATOM 656 C C . ILE A 1 88 ? 23.618 13.381 32.773 1.00 89.50 88 ILE A C 1
ATOM 658 O O . ILE A 1 88 ? 22.792 13.012 33.602 1.00 89.50 88 ILE A O 1
ATOM 662 N N . ALA A 1 89 ? 24.201 12.510 31.946 1.00 86.94 89 ALA A N 1
ATOM 663 C CA . ALA A 1 89 ? 23.883 11.081 31.934 1.00 86.94 89 ALA A CA 1
ATOM 664 C C . ALA A 1 89 ? 24.238 10.370 33.256 1.00 86.94 89 ALA A C 1
ATOM 666 O O . ALA A 1 89 ? 23.555 9.421 33.657 1.00 86.94 89 ALA A O 1
ATOM 667 N N . LYS A 1 90 ? 25.268 10.840 33.972 1.00 89.06 90 LYS A N 1
ATOM 668 C CA . LYS A 1 90 ? 25.662 10.288 35.281 1.00 89.06 90 LYS A CA 1
ATOM 669 C C . LYS A 1 90 ? 24.660 10.566 36.398 1.00 89.06 90 LYS A C 1
ATOM 671 O O . LYS A 1 90 ? 24.698 9.853 37.391 1.00 89.06 90 LYS A O 1
ATOM 676 N N . LEU A 1 91 ? 23.759 11.536 36.242 1.00 87.12 91 LEU A N 1
ATOM 677 C CA . LEU A 1 91 ? 22.718 11.788 37.235 1.00 87.12 91 LEU A CA 1
ATOM 678 C C . LEU A 1 91 ? 21.821 10.555 37.423 1.00 87.12 91 LEU A C 1
ATOM 680 O O . LEU A 1 91 ? 21.282 9.991 36.461 1.00 87.12 91 LEU A O 1
ATOM 684 N N . ASP A 1 92 ? 21.612 10.153 38.675 1.00 84.56 92 ASP A N 1
ATOM 685 C CA . ASP A 1 92 ? 20.837 8.953 39.012 1.00 84.56 92 ASP A CA 1
ATOM 686 C C . ASP A 1 92 ? 19.372 9.058 38.600 1.00 84.56 92 ASP A C 1
ATOM 688 O O . ASP A 1 92 ? 18.762 8.060 38.197 1.00 84.56 92 ASP A O 1
ATOM 692 N N . ASN A 1 93 ? 18.822 10.269 38.645 1.00 84.50 93 ASN A N 1
ATOM 693 C CA . ASN A 1 93 ? 17.454 10.567 38.247 1.00 84.50 93 ASN A CA 1
ATOM 694 C C . ASN A 1 93 ? 17.297 10.829 36.741 1.00 84.50 93 ASN A C 1
ATOM 696 O O . ASN A 1 93 ? 16.165 10.956 36.280 1.00 84.50 93 ASN A O 1
ATOM 700 N N . VAL A 1 94 ? 18.377 10.847 35.954 1.00 87.44 94 VAL A N 1
ATOM 701 C CA . VAL A 1 94 ? 18.302 10.917 34.488 1.00 87.44 94 VAL A CA 1
ATOM 702 C C . VAL A 1 94 ? 18.144 9.512 33.916 1.00 87.44 94 VAL A C 1
ATOM 704 O O . VAL A 1 94 ? 18.934 8.603 34.193 1.00 87.44 94 VAL A O 1
ATOM 707 N N . LEU A 1 95 ? 17.096 9.335 33.113 1.00 85.06 95 LEU A N 1
ATOM 708 C CA . LEU A 1 95 ? 16.796 8.111 32.377 1.00 85.06 95 LEU A CA 1
ATOM 709 C C . LEU A 1 95 ? 17.471 8.112 31.002 1.00 85.06 95 LEU A C 1
ATOM 711 O O . LEU A 1 95 ? 17.982 7.079 30.581 1.00 85.06 95 LEU A O 1
ATOM 715 N N . LYS A 1 96 ? 17.453 9.251 30.297 1.00 86.88 96 LYS A N 1
ATOM 716 C CA . LYS A 1 96 ? 17.891 9.334 28.898 1.00 86.88 96 LYS A CA 1
ATOM 717 C C . LYS A 1 96 ? 18.302 10.754 28.506 1.00 86.88 96 LYS A C 1
ATOM 719 O O . LYS A 1 96 ? 17.637 11.706 28.906 1.00 86.88 96 LYS A O 1
ATOM 724 N N . VAL A 1 97 ? 19.331 10.881 27.670 1.00 86.62 97 VAL A N 1
ATOM 725 C CA . VAL A 1 97 ? 19.739 12.125 26.996 1.00 86.62 97 VAL A CA 1
ATOM 726 C C . VAL A 1 97 ? 19.648 11.915 25.478 1.00 86.62 97 VAL A C 1
ATOM 728 O O . VAL A 1 97 ? 20.314 11.043 24.913 1.00 86.62 97 VAL A O 1
ATOM 731 N N . ASP A 1 98 ? 18.778 12.674 24.816 1.00 85.75 98 ASP A N 1
ATOM 732 C CA . ASP A 1 98 ? 18.487 12.580 23.375 1.00 85.75 98 ASP A CA 1
ATOM 733 C C . ASP A 1 98 ? 18.554 13.965 22.716 1.00 85.75 98 ASP A C 1
ATOM 735 O O . ASP A 1 98 ? 18.694 14.971 23.405 1.00 85.75 98 ASP A O 1
ATOM 739 N N . VAL A 1 99 ? 18.447 14.035 21.394 1.00 84.06 99 VAL A N 1
ATOM 740 C CA . VAL A 1 99 ? 18.261 15.298 20.664 1.00 84.06 99 VAL A CA 1
ATOM 741 C C . VAL A 1 99 ? 16.801 15.746 20.721 1.00 84.06 99 VAL A C 1
ATOM 743 O O . VAL A 1 99 ? 15.884 14.925 20.830 1.00 84.06 99 VAL A O 1
ATOM 746 N N . VAL A 1 100 ? 16.553 17.051 20.587 1.00 81.44 100 VAL A N 1
ATOM 747 C CA . VAL A 1 100 ? 15.197 17.546 20.311 1.00 81.44 100 VAL A CA 1
ATOM 748 C C . VAL A 1 100 ? 14.779 17.085 18.916 1.00 81.44 100 VAL A C 1
ATOM 750 O O . VAL A 1 100 ? 15.336 17.511 17.906 1.00 81.44 100 VAL A O 1
ATOM 753 N N . LYS A 1 101 ? 13.778 16.206 18.849 1.00 73.19 101 LYS A N 1
ATOM 754 C CA . LYS A 1 101 ? 13.207 15.759 17.577 1.00 73.19 101 LYS A CA 1
ATOM 755 C C . LYS A 1 101 ? 12.294 16.845 17.022 1.00 73.19 101 LYS A C 1
ATOM 757 O O . LYS A 1 101 ? 11.214 17.081 17.558 1.00 73.19 101 LYS A O 1
ATOM 762 N N . THR A 1 102 ? 12.723 17.485 15.942 1.00 65.75 102 THR A N 1
ATOM 763 C CA . THR A 1 102 ? 11.898 18.458 15.222 1.00 65.75 102 THR A CA 1
ATOM 764 C C . THR A 1 102 ? 11.057 17.724 14.189 1.00 65.75 102 THR A C 1
ATOM 766 O O . THR A 1 102 ? 11.593 17.120 13.263 1.00 65.75 102 THR A O 1
ATOM 769 N N . ILE A 1 103 ? 9.736 17.769 14.344 1.00 53.38 103 ILE A N 1
ATOM 770 C CA . ILE A 1 103 ? 8.803 17.283 13.326 1.00 53.38 103 ILE A CA 1
ATOM 771 C C . ILE A 1 103 ? 8.441 18.483 12.457 1.00 53.38 103 ILE A C 1
ATOM 773 O O . ILE A 1 103 ? 7.827 19.437 12.935 1.00 53.38 103 ILE A O 1
ATOM 777 N N . LYS A 1 104 ? 8.845 18.453 11.185 1.00 45.12 104 LYS A N 1
ATOM 778 C CA . LYS A 1 104 ? 8.429 19.464 10.212 1.00 45.12 104 LYS A CA 1
ATOM 779 C C . LYS A 1 104 ? 6.968 19.201 9.862 1.00 45.12 104 LYS A C 1
ATOM 781 O O . LYS A 1 104 ? 6.660 18.228 9.182 1.00 45.12 104 LYS A O 1
ATOM 786 N N . LEU A 1 105 ? 6.076 20.041 10.372 1.00 46.97 105 LEU A N 1
ATOM 787 C CA . LEU A 1 105 ? 4.671 20.008 9.983 1.00 46.97 105 LEU A CA 1
ATOM 788 C C . LEU A 1 105 ? 4.540 20.530 8.550 1.00 46.97 105 LEU A C 1
ATOM 790 O O . LEU A 1 105 ? 5.249 21.463 8.158 1.00 46.97 105 LEU A O 1
ATOM 794 N N . SER A 1 106 ? 3.632 19.936 7.777 1.00 46.75 106 SER A N 1
ATOM 795 C CA . SER A 1 106 ? 3.241 20.492 6.484 1.00 46.75 106 SER A CA 1
ATOM 796 C C . SER A 1 106 ? 2.757 21.935 6.672 1.00 46.75 106 SER A C 1
ATOM 798 O O . SER A 1 106 ? 2.147 22.237 7.706 1.00 46.75 106 SER A O 1
ATOM 800 N N . PRO A 1 107 ? 3.016 22.840 5.711 1.00 50.97 107 PRO A N 1
ATOM 801 C CA . PRO A 1 107 ? 2.472 24.188 5.764 1.00 50.97 107 PRO A CA 1
ATOM 802 C C . PRO A 1 107 ? 0.961 24.112 5.967 1.00 50.97 107 PRO A C 1
ATOM 804 O O . PRO A 1 107 ? 0.283 23.340 5.289 1.00 50.97 107 PRO A O 1
ATOM 807 N N . VAL A 1 108 ? 0.432 24.901 6.902 1.00 46.84 108 VAL A N 1
ATOM 808 C CA . VAL A 1 108 ? -1.018 25.047 7.034 1.00 46.84 108 VAL A CA 1
ATOM 809 C C . VAL A 1 108 ? -1.526 25.570 5.695 1.00 46.84 108 VAL A C 1
ATOM 811 O O . VAL A 1 108 ? -1.121 26.655 5.272 1.00 46.84 108 VAL A O 1
ATOM 814 N N . LEU A 1 109 ? -2.379 24.794 5.025 1.00 41.00 109 LEU A N 1
ATOM 815 C CA . LEU A 1 109 ? -3.081 25.240 3.830 1.00 41.00 109 LEU A CA 1
ATOM 816 C C . LEU A 1 109 ? -3.930 26.448 4.231 1.00 41.00 109 LEU A C 1
ATOM 818 O O . LEU A 1 109 ? -4.981 26.313 4.856 1.00 41.00 109 LEU A O 1
ATOM 822 N N . LYS A 1 110 ? -3.445 27.649 3.923 1.00 43.62 110 LYS A N 1
ATOM 823 C CA . LYS A 1 110 ? -4.261 28.854 4.005 1.00 43.62 110 LYS A CA 1
ATOM 824 C C . LYS A 1 110 ? -5.159 28.828 2.775 1.00 43.62 110 LYS A C 1
ATOM 826 O O . LYS A 1 110 ? -4.675 29.026 1.667 1.00 43.62 110 LYS A O 1
ATOM 831 N N . LYS A 1 111 ? -6.440 28.504 2.967 1.00 43.41 111 LYS A N 1
ATOM 832 C CA . LYS A 1 111 ? -7.460 28.649 1.922 1.00 43.41 111 LYS A CA 1
ATOM 833 C C . LYS A 1 111 ? -7.447 30.108 1.459 1.00 43.41 111 LYS A C 1
ATOM 835 O O . LYS A 1 111 ? -7.449 31.005 2.303 1.00 43.41 111 LYS A O 1
ATOM 840 N N . ASP A 1 112 ? -7.400 30.319 0.146 1.00 43.16 112 ASP A N 1
ATOM 841 C CA . ASP A 1 112 ? -7.511 31.646 -0.453 1.00 43.16 112 ASP A CA 1
ATOM 842 C C . ASP A 1 112 ? -8.804 32.303 0.046 1.00 43.16 112 ASP A C 1
ATOM 844 O O . ASP A 1 112 ? -9.885 31.704 0.045 1.00 43.16 112 ASP A O 1
ATOM 848 N N . SER A 1 113 ? -8.666 33.509 0.580 1.00 49.34 113 SER A N 1
ATOM 849 C CA . SER A 1 113 ? -9.691 34.211 1.341 1.00 49.34 113 SER A CA 1
ATOM 850 C C . SER A 1 113 ? -10.821 34.703 0.438 1.00 49.34 113 SER A C 1
ATOM 852 O O . SER A 1 113 ? -10.820 35.858 0.024 1.00 49.34 113 SER A O 1
ATOM 854 N N . THR A 1 114 ? -11.795 33.844 0.138 1.00 44.22 114 THR A N 1
ATOM 855 C CA . THR A 1 114 ? -13.109 34.270 -0.390 1.00 44.22 114 THR A CA 1
ATOM 856 C C . THR A 1 114 ? -14.310 33.564 0.245 1.00 44.22 114 THR A C 1
ATOM 858 O O . THR A 1 114 ? -15.445 33.916 -0.056 1.00 44.22 114 THR A O 1
ATOM 861 N N . GLU A 1 115 ? -14.106 32.676 1.222 1.00 43.53 115 GLU A N 1
ATOM 862 C CA . GLU A 1 115 ? -15.182 32.258 2.128 1.00 43.53 115 GLU A CA 1
ATOM 863 C C . GLU A 1 115 ? -14.814 32.632 3.560 1.00 43.53 115 GLU A C 1
ATOM 865 O O . GLU A 1 115 ? -13.931 32.040 4.181 1.00 43.53 115 GLU A O 1
ATOM 870 N N . ASN A 1 116 ? -15.474 33.686 4.036 1.00 42.34 116 ASN A N 1
ATOM 871 C CA . ASN A 1 116 ? -15.256 34.333 5.320 1.00 42.34 116 ASN A CA 1
ATOM 872 C C . ASN A 1 116 ? -15.340 33.335 6.486 1.00 42.34 116 ASN A C 1
ATOM 874 O O . ASN A 1 116 ? -16.427 32.997 6.950 1.00 42.34 116 ASN A O 1
ATOM 878 N N . SER A 1 117 ? -14.190 32.959 7.043 1.00 42.47 117 SER A N 1
ATOM 879 C CA . SER A 1 117 ? -14.113 32.824 8.496 1.00 42.47 117 SER A CA 1
ATOM 880 C C . SER A 1 117 ? -14.139 34.257 9.049 1.00 42.47 117 SER A C 1
ATOM 882 O O . SER A 1 117 ? -13.346 35.072 8.568 1.00 42.47 117 SER A O 1
ATOM 884 N N . PRO A 1 118 ? -15.048 34.622 9.971 1.00 44.78 118 PRO A N 1
ATOM 885 C CA . PRO A 1 118 ? -15.147 35.993 10.456 1.00 44.78 118 PRO A CA 1
ATOM 886 C C . PRO A 1 118 ? -13.796 36.478 10.988 1.00 44.78 118 PRO A C 1
ATOM 888 O O . PRO A 1 118 ? -13.172 35.828 11.826 1.00 44.78 118 PRO A O 1
ATOM 891 N N . ILE A 1 119 ? -13.340 37.620 10.476 1.00 49.62 119 ILE A N 1
ATOM 892 C CA . ILE A 1 119 ? -12.039 38.232 10.798 1.00 49.62 119 ILE A CA 1
ATOM 893 C C . ILE A 1 119 ? -12.018 38.732 12.263 1.00 49.62 119 ILE A C 1
ATOM 895 O O . ILE A 1 119 ? -10.978 39.109 12.793 1.00 49.62 119 ILE A O 1
ATOM 899 N N . ASP A 1 120 ? -13.161 38.701 12.950 1.00 50.19 120 ASP A N 1
ATOM 900 C CA . ASP A 1 120 ? -13.369 39.216 14.302 1.00 50.19 120 ASP A CA 1
ATOM 901 C C . ASP A 1 120 ? -13.434 38.131 15.397 1.00 50.19 120 ASP A C 1
ATOM 903 O O . ASP A 1 120 ? -13.737 38.449 16.545 1.00 50.19 120 ASP A O 1
ATOM 907 N N . ASN A 1 121 ? -13.154 36.857 15.083 1.00 49.84 121 ASN A N 1
ATOM 908 C CA . ASN A 1 121 ? -13.369 35.725 16.000 1.00 49.84 121 ASN A CA 1
ATOM 909 C C . ASN A 1 121 ? -14.820 35.599 16.511 1.00 49.84 121 ASN A C 1
ATOM 911 O O . ASN A 1 121 ? -15.057 34.950 17.537 1.00 49.84 121 ASN A O 1
ATOM 915 N N . SER A 1 122 ? -15.811 36.183 15.830 1.00 50.28 122 SER A N 1
ATOM 916 C CA . SER A 1 122 ? -17.207 35.948 16.186 1.00 50.28 122 SER A CA 1
ATOM 917 C C . SER A 1 122 ? -17.544 34.475 15.952 1.00 50.28 122 SER A C 1
ATOM 919 O O . SER A 1 122 ? -17.319 33.887 14.892 1.00 50.28 122 SER A O 1
ATOM 921 N N . ARG A 1 123 ? -18.028 33.837 17.020 1.00 45.41 123 ARG A N 1
ATOM 922 C CA . ARG A 1 123 ? -18.379 32.418 17.048 1.00 45.41 123 ARG A CA 1
ATOM 923 C C . ARG A 1 123 ? -19.437 32.142 15.967 1.00 45.41 123 ARG A C 1
ATOM 925 O O . ARG A 1 123 ? -20.535 32.688 16.087 1.00 45.41 123 ARG A O 1
ATOM 932 N N . PRO A 1 124 ? -19.180 31.275 14.968 1.00 45.34 124 PRO A N 1
ATOM 933 C CA . PRO A 1 124 ? -20.179 30.973 13.953 1.00 45.34 124 PRO A CA 1
ATOM 934 C C . PRO A 1 124 ? -21.393 30.312 14.615 1.00 45.34 124 PRO A C 1
ATOM 936 O O . PRO A 1 124 ? -21.290 29.271 15.274 1.00 45.34 124 PRO A O 1
ATOM 939 N N . THR A 1 125 ? -22.563 30.932 14.477 1.00 44.00 125 THR A N 1
ATOM 940 C CA . THR A 1 125 ? -23.826 30.369 14.956 1.00 44.00 125 THR A CA 1
ATOM 941 C C . THR A 1 125 ? -24.265 29.265 14.005 1.00 44.00 125 THR A C 1
ATOM 943 O O . THR A 1 125 ? -24.879 29.540 12.981 1.00 44.00 125 THR A O 1
ATOM 946 N N . GLY A 1 126 ? -23.939 28.013 14.334 1.00 45.12 126 GLY A N 1
ATOM 947 C CA . GLY A 1 126 ? -24.609 26.856 13.730 1.00 45.12 126 GLY A CA 1
ATOM 948 C C . GLY A 1 126 ? -23.752 25.638 13.397 1.00 45.12 126 GLY A C 1
ATOM 949 O O . GLY A 1 126 ? -24.323 24.580 13.161 1.00 45.12 126 GLY A O 1
ATOM 950 N N . ILE A 1 127 ? -22.417 25.710 13.421 1.00 48.81 127 ILE A N 1
ATOM 951 C CA . ILE A 1 127 ? -21.598 24.522 13.116 1.00 48.81 127 ILE A CA 1
ATOM 952 C C . ILE A 1 127 ? -21.243 23.793 14.408 1.00 48.81 127 ILE A C 1
ATOM 954 O O . ILE A 1 127 ? -20.177 23.999 14.984 1.00 48.81 127 ILE A O 1
ATOM 958 N N . GLN A 1 128 ? -22.163 22.953 14.886 1.00 49.34 128 GLN A N 1
ATOM 959 C CA . GLN A 1 128 ? -21.887 21.988 15.948 1.00 49.34 128 GLN A CA 1
ATOM 960 C C . GLN A 1 128 ? -22.669 20.693 15.692 1.00 49.34 128 GLN A C 1
ATOM 962 O O . GLN A 1 128 ? -23.892 20.670 15.805 1.00 49.34 128 GLN A O 1
ATOM 967 N N . TRP A 1 129 ? -21.967 19.603 15.373 1.00 43.81 129 TRP A N 1
ATOM 968 C CA . TRP A 1 129 ? -22.568 18.279 15.184 1.00 43.81 129 TRP A CA 1
ATOM 969 C C . TRP A 1 129 ? -22.281 17.405 16.408 1.00 43.81 129 TRP A C 1
ATOM 971 O O . TRP A 1 129 ? -21.155 17.356 16.895 1.00 43.81 129 TRP A O 1
ATOM 981 N N . GLY A 1 130 ? -23.299 16.721 16.937 1.00 44.44 130 GLY A N 1
ATOM 982 C CA . GLY A 1 130 ? -23.108 15.665 17.939 1.00 44.44 130 GLY A CA 1
ATOM 983 C C . GLY A 1 130 ? -22.672 16.103 19.346 1.00 44.44 130 GLY A C 1
ATOM 984 O O . GLY A 1 130 ? -22.345 15.238 20.150 1.00 44.44 130 GLY A O 1
ATOM 985 N N . VAL A 1 131 ? -22.718 17.395 19.693 1.00 52.75 131 VAL A N 1
ATOM 986 C CA . VAL A 1 131 ? -22.243 17.950 20.986 1.00 52.75 131 VAL A CA 1
ATOM 987 C C . VAL A 1 131 ? -22.793 17.216 22.212 1.00 52.75 131 VAL A C 1
ATOM 989 O O . VAL A 1 131 ? -22.068 16.944 23.167 1.00 52.75 131 VAL A O 1
ATOM 992 N N . LYS A 1 132 ? -24.080 16.862 22.175 1.00 51.66 132 LYS A N 1
ATOM 993 C CA . LYS A 1 132 ? -24.733 16.101 23.246 1.00 51.66 132 LYS A CA 1
ATOM 994 C C . LYS A 1 132 ? -24.273 14.637 23.283 1.00 51.66 132 LYS A C 1
ATOM 996 O O . LYS A 1 132 ? -24.197 14.048 24.350 1.00 51.66 132 LYS A O 1
ATOM 1001 N N . THR A 1 133 ? -23.931 14.070 22.127 1.00 42.84 133 THR A N 1
ATOM 1002 C CA . THR A 1 133 ? -23.495 12.672 21.963 1.00 42.84 133 THR A CA 1
ATOM 1003 C C . THR A 1 133 ? -22.101 12.448 22.540 1.00 42.84 133 THR A C 1
ATOM 1005 O O . THR A 1 133 ? -21.849 11.418 23.151 1.00 42.84 133 THR A O 1
ATOM 1008 N N . ILE A 1 134 ? -21.212 13.434 22.406 1.00 48.47 134 ILE A N 1
ATOM 1009 C CA . ILE A 1 134 ? -19.857 13.388 22.974 1.00 48.47 134 ILE A CA 1
ATOM 1010 C C . ILE A 1 134 ? -19.785 13.902 24.424 1.00 48.47 134 ILE A C 1
ATOM 1012 O O . ILE A 1 134 ? -18.694 14.078 24.956 1.00 48.47 134 ILE A O 1
ATOM 1016 N N . GLY A 1 135 ? -20.926 14.210 25.057 1.00 50.03 135 GLY A N 1
ATOM 1017 C CA . GLY A 1 135 ? -20.980 14.742 26.427 1.00 50.03 135 GLY A CA 1
ATOM 1018 C C . GLY A 1 135 ? -20.360 16.137 26.599 1.00 50.03 135 GLY A C 1
ATOM 1019 O O . GLY A 1 135 ? -20.171 16.598 27.724 1.00 50.03 135 GLY A O 1
ATOM 1020 N N . ALA A 1 136 ? -20.056 16.844 25.505 1.00 55.44 136 ALA A N 1
ATOM 1021 C CA . ALA A 1 136 ? -19.376 18.136 25.556 1.00 55.44 136 ALA A CA 1
ATOM 1022 C C . ALA A 1 136 ? -20.198 19.190 26.308 1.00 55.44 136 ALA A C 1
ATOM 1024 O O . ALA A 1 136 ? -19.631 20.010 27.022 1.00 55.44 136 ALA A O 1
ATOM 1025 N N . THR A 1 137 ? -21.532 19.120 26.247 1.00 64.06 137 THR A N 1
ATOM 1026 C CA . THR A 1 137 ? -22.413 20.003 27.026 1.00 64.06 137 THR A CA 1
ATOM 1027 C C . THR A 1 137 ? -22.257 19.852 28.538 1.00 64.06 137 THR A C 1
ATOM 1029 O O . THR A 1 137 ? -22.507 20.813 29.260 1.00 64.06 137 THR A O 1
ATOM 1032 N N . ASP A 1 138 ? -21.865 18.674 29.030 1.00 69.00 138 ASP A N 1
ATOM 1033 C CA . ASP A 1 138 ? -21.654 18.443 30.461 1.00 69.00 138 ASP A CA 1
ATOM 1034 C C . ASP A 1 138 ? -20.262 18.897 30.906 1.00 69.00 138 ASP A C 1
ATOM 1036 O O . ASP A 1 138 ? -20.121 19.470 31.984 1.00 69.00 138 ASP A O 1
ATOM 1040 N N . VAL A 1 139 ? -19.257 18.750 30.039 1.00 58.44 139 VAL A N 1
ATOM 1041 C CA . VAL A 1 139 ? -17.895 19.265 30.260 1.00 58.44 139 VAL A CA 1
ATOM 1042 C C . VAL A 1 139 ? -17.856 20.797 30.199 1.00 58.44 139 VAL A C 1
ATOM 1044 O O . VAL A 1 139 ? -17.153 21.437 30.976 1.00 58.44 139 VAL A O 1
ATOM 1047 N N . TRP A 1 140 ? -18.668 21.422 29.343 1.00 63.03 140 TRP A N 1
ATOM 1048 C CA . TRP A 1 140 ? -18.756 22.885 29.257 1.00 63.03 140 TRP A CA 1
ATOM 1049 C C . TRP A 1 140 ? -19.323 23.554 30.513 1.00 63.03 140 TRP A C 1
ATOM 1051 O O . TRP A 1 140 ? -19.145 24.757 30.702 1.00 63.03 140 TRP A O 1
ATOM 1061 N N . LYS A 1 141 ? -19.982 22.787 31.391 1.00 70.75 141 LYS A N 1
ATOM 1062 C CA . LYS A 1 141 ? -20.412 23.273 32.710 1.00 70.75 141 LYS A CA 1
ATOM 1063 C C . LYS A 1 141 ? -19.228 23.473 33.659 1.00 70.75 141 LYS A C 1
ATOM 1065 O O . LYS A 1 141 ? -19.342 24.269 34.585 1.00 70.75 141 LYS A O 1
ATOM 1070 N N . THR A 1 142 ? -18.117 22.764 33.446 1.00 56.69 142 THR A N 1
ATOM 1071 C CA . THR A 1 142 ? -16.942 22.777 34.333 1.00 56.69 142 THR A CA 1
ATOM 1072 C C . THR A 1 142 ? -15.726 23.477 33.723 1.00 56.69 142 THR A C 1
ATOM 1074 O O . THR A 1 142 ? -14.865 23.938 34.467 1.00 56.69 142 THR A O 1
ATOM 1077 N N . THR A 1 143 ? -15.654 23.626 32.395 1.00 57.00 143 THR A N 1
ATOM 1078 C CA . THR A 1 143 ? -14.608 24.404 31.711 1.00 57.00 143 THR A CA 1
ATOM 1079 C C . THR A 1 143 ? -15.115 25.042 30.415 1.00 57.00 143 THR A C 1
ATOM 1081 O O . THR A 1 143 ? -15.865 24.429 29.662 1.00 57.00 143 THR A O 1
ATOM 1084 N N . LYS A 1 144 ? -14.682 26.273 30.111 1.00 55.62 144 LYS A N 1
ATOM 1085 C CA . LYS A 1 144 ? -15.036 26.980 28.861 1.00 55.62 144 LYS A CA 1
ATOM 1086 C C . LYS A 1 144 ? -14.107 26.660 27.680 1.00 55.62 144 LYS A C 1
ATOM 1088 O O . LYS A 1 144 ? -14.283 27.229 26.608 1.00 55.62 144 LYS A O 1
ATOM 1093 N N . GLY A 1 145 ? -13.148 25.747 27.860 1.00 44.12 145 GLY A N 1
ATOM 1094 C CA . GLY A 1 145 ? -12.257 25.285 26.791 1.00 44.12 145 GLY A CA 1
ATOM 1095 C C . GLY A 1 145 ? -11.076 26.208 26.462 1.00 44.12 145 GLY A C 1
ATOM 1096 O O . GLY A 1 145 ? -10.360 25.931 25.504 1.00 44.12 145 GLY A O 1
ATOM 1097 N N . GLU A 1 146 ? -10.826 27.265 27.241 1.00 41.91 146 GLU A N 1
ATOM 1098 C CA . GLU A 1 146 ? -9.595 28.058 27.110 1.00 41.91 146 GLU A CA 1
ATOM 1099 C C . GLU A 1 146 ? -8.367 27.173 27.391 1.00 41.91 146 GLU A C 1
ATOM 1101 O O . GLU A 1 146 ? -8.237 26.597 28.469 1.00 41.91 146 GLU A O 1
ATOM 1106 N N . GLY A 1 147 ? -7.484 27.031 26.395 1.00 38.62 147 GLY A N 1
ATOM 1107 C CA . GLY A 1 147 ? -6.230 26.275 26.505 1.00 38.62 147 GLY A CA 1
ATOM 1108 C C . GLY A 1 147 ? -6.291 24.783 26.147 1.00 38.62 147 GLY A C 1
ATOM 1109 O O . GLY A 1 147 ? -5.265 24.110 26.232 1.00 38.62 147 GLY A O 1
ATOM 1110 N N . ILE A 1 148 ? -7.436 24.246 25.708 1.00 41.91 148 ILE A N 1
ATOM 1111 C CA . ILE A 1 148 ? -7.521 22.850 25.246 1.00 41.91 148 ILE A CA 1
ATOM 1112 C C . ILE A 1 148 ? -7.148 22.769 23.756 1.00 41.91 148 ILE A C 1
ATOM 1114 O O . ILE A 1 148 ? -7.859 23.291 22.901 1.00 41.91 148 ILE A O 1
ATOM 1118 N N . VAL A 1 149 ? -6.067 22.053 23.433 1.00 34.56 149 VAL A N 1
ATOM 1119 C CA . VAL A 1 14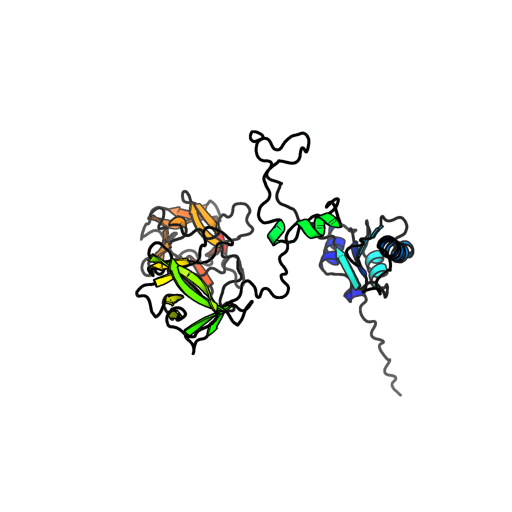9 ? -5.710 21.671 22.055 1.00 34.56 149 VAL A CA 1
ATOM 1120 C C . VAL A 1 149 ? -6.008 20.183 21.871 1.00 34.56 149 VAL A C 1
ATOM 1122 O O . VAL A 1 149 ? -5.309 19.339 22.429 1.00 34.56 149 VAL A O 1
ATOM 1125 N N . VAL A 1 150 ? -7.035 19.846 21.085 1.00 45.62 150 VAL A N 1
ATOM 1126 C CA . VAL A 1 150 ? -7.308 18.462 20.655 1.00 45.62 150 VAL A CA 1
ATOM 1127 C C . VAL A 1 150 ? -6.792 18.299 19.229 1.00 45.62 150 VAL A C 1
ATOM 1129 O O . VAL A 1 150 ? -7.410 18.781 18.287 1.00 45.62 150 VAL A O 1
ATOM 1132 N N . GLY A 1 151 ? -5.631 17.657 19.080 1.00 33.78 151 GLY A N 1
ATOM 1133 C CA . GLY A 1 151 ? -5.006 17.418 17.772 1.00 33.78 151 GLY A CA 1
ATOM 1134 C C . GLY A 1 151 ? -5.421 16.100 17.106 1.00 33.78 151 GLY A C 1
ATOM 1135 O O . GLY A 1 151 ? -5.424 16.011 15.886 1.00 33.78 151 GLY A O 1
ATOM 1136 N N . SER A 1 152 ? -5.757 15.081 17.900 1.00 30.58 152 SER A N 1
ATOM 1137 C CA . SER A 1 152 ? -6.424 13.824 17.521 1.00 30.58 152 SER A CA 1
ATOM 1138 C C . SER A 1 152 ? -6.482 12.923 18.760 1.00 30.58 152 SER A C 1
ATOM 1140 O O . SER A 1 152 ? -5.562 12.936 19.579 1.00 30.58 152 SER A O 1
ATOM 1142 N N . ILE A 1 153 ? -7.563 12.159 18.928 1.00 38.88 153 ILE A N 1
ATOM 1143 C CA . ILE A 1 153 ? -7.596 11.027 19.862 1.00 38.88 153 ILE A CA 1
ATOM 1144 C C . ILE A 1 153 ? -7.603 9.768 19.004 1.00 38.88 153 ILE A C 1
ATOM 1146 O O . ILE A 1 153 ? -8.655 9.319 18.566 1.00 38.88 153 ILE A O 1
ATOM 1150 N N . ASP A 1 154 ? -6.417 9.218 18.776 1.00 37.22 154 ASP A N 1
ATOM 1151 C CA . ASP A 1 154 ? -6.245 7.823 18.396 1.00 37.22 154 ASP A CA 1
ATOM 1152 C C . ASP A 1 154 ? -5.343 7.172 19.448 1.00 37.22 154 ASP A C 1
ATOM 1154 O O . ASP A 1 154 ? -4.169 7.523 19.614 1.00 37.22 154 ASP A O 1
ATOM 1158 N N . THR A 1 155 ? -5.909 6.270 20.247 1.00 39.16 155 THR A N 1
ATOM 1159 C CA . THR A 1 155 ? -5.139 5.532 21.244 1.00 39.16 155 THR A CA 1
ATOM 1160 C C . THR A 1 155 ? -4.510 4.316 20.576 1.00 39.16 155 THR A C 1
ATOM 1162 O O . THR A 1 155 ? -4.937 3.184 20.801 1.00 39.16 155 THR A O 1
ATOM 1165 N N . GLY A 1 156 ? -3.426 4.540 19.825 1.00 36.78 156 GLY A N 1
ATOM 1166 C CA . GLY A 1 156 ? -2.534 3.524 19.239 1.00 36.78 156 GLY A CA 1
ATOM 1167 C C . GLY A 1 156 ? -1.809 2.619 20.254 1.00 36.78 156 GLY A C 1
ATOM 1168 O O . GLY A 1 156 ? -0.728 2.098 19.989 1.00 36.78 156 GLY A O 1
ATOM 1169 N N . LYS A 1 157 ? -2.382 2.413 21.444 1.00 35.69 157 LYS A N 1
ATOM 1170 C CA . LYS A 1 157 ? -1.998 1.368 22.391 1.00 35.69 157 LYS A CA 1
ATOM 1171 C C . LYS A 1 157 ? -3.227 0.478 22.602 1.00 35.69 157 LYS A C 1
ATOM 1173 O O . LYS A 1 157 ? -4.034 0.745 23.484 1.00 35.69 157 LYS A O 1
ATOM 1178 N N . LYS A 1 158 ? -3.311 -0.590 21.791 1.00 41.94 158 LYS A N 1
ATOM 1179 C CA . LYS A 1 158 ? -4.465 -1.493 21.560 1.00 41.94 158 LYS A CA 1
ATOM 1180 C C . LYS A 1 158 ? -5.478 -0.952 20.536 1.00 41.94 158 LYS A C 1
ATOM 1182 O O . LYS A 1 158 ? -6.617 -0.659 20.882 1.00 41.94 158 LYS A O 1
ATOM 1187 N N . ASN A 1 159 ? -5.070 -0.915 19.268 1.00 50.47 159 ASN A N 1
ATOM 1188 C CA . ASN A 1 159 ? -5.906 -0.630 18.093 1.00 50.47 159 ASN A CA 1
ATOM 1189 C C . ASN A 1 159 ? -6.934 -1.746 17.793 1.00 50.47 159 ASN A C 1
ATOM 1191 O O . ASN A 1 159 ? -6.990 -2.295 16.695 1.00 50.47 159 ASN A O 1
ATOM 1195 N N . LEU A 1 160 ? -7.722 -2.148 18.795 1.00 50.06 160 LEU A N 1
ATOM 1196 C CA . LEU A 1 160 ? -8.743 -3.186 18.624 1.00 50.06 160 LEU A CA 1
ATOM 1197 C C . LEU A 1 160 ? -9.932 -2.685 17.789 1.00 50.06 160 LEU A C 1
ATOM 1199 O O . LEU A 1 160 ? -10.718 -3.497 17.316 1.00 50.06 160 LEU A O 1
ATOM 1203 N N . ASN A 1 161 ? -10.083 -1.365 17.635 1.00 53.78 161 ASN A N 1
ATOM 1204 C CA . ASN A 1 161 ? -11.098 -0.667 16.832 1.00 53.78 161 ASN A CA 1
ATOM 1205 C C . ASN A 1 161 ? -10.972 -0.901 15.320 1.00 53.78 161 ASN A C 1
ATOM 1207 O O . ASN A 1 161 ? -11.942 -0.694 14.602 1.00 53.78 161 ASN A O 1
ATOM 1211 N N . GLU A 1 162 ? -9.814 -1.362 14.852 1.00 56.78 162 GLU A N 1
ATOM 1212 C CA . GLU A 1 162 ? -9.505 -1.537 13.423 1.00 56.78 162 GLU A CA 1
ATOM 1213 C C . GLU A 1 162 ? -9.262 -3.003 13.052 1.00 56.78 162 GLU A C 1
ATOM 1215 O O . GLU A 1 162 ? -8.882 -3.325 11.929 1.00 56.78 162 GLU A O 1
ATOM 1220 N N . LYS A 1 163 ? -9.440 -3.910 14.015 1.00 69.12 163 LYS A N 1
ATOM 1221 C CA . LYS A 1 163 ? -9.096 -5.321 13.871 1.00 69.12 163 LYS A CA 1
ATOM 1222 C C . LYS A 1 163 ? -10.343 -6.186 13.871 1.00 69.12 163 LYS A C 1
ATOM 1224 O O . LYS A 1 163 ? -11.243 -6.035 14.702 1.00 69.12 163 LYS A O 1
ATOM 1229 N N . PHE A 1 164 ? -10.338 -7.146 12.960 1.00 81.69 164 PHE A N 1
ATOM 1230 C CA . PHE A 1 164 ? -11.366 -8.161 12.826 1.00 81.69 164 PHE A CA 1
ATOM 1231 C C . PHE A 1 164 ? -10.723 -9.539 12.864 1.00 81.69 164 PHE A C 1
ATOM 1233 O O . PHE A 1 164 ? -9.623 -9.743 12.353 1.00 81.69 164 PHE A O 1
ATOM 1240 N N . TRP A 1 165 ? -11.420 -10.482 13.482 1.00 82.62 165 TRP A N 1
ATOM 1241 C CA . TRP A 1 165 ? -11.059 -11.886 13.467 1.00 82.62 165 TRP A CA 1
ATOM 1242 C C . TRP A 1 165 ? -11.898 -12.601 12.430 1.00 82.62 165 TRP A C 1
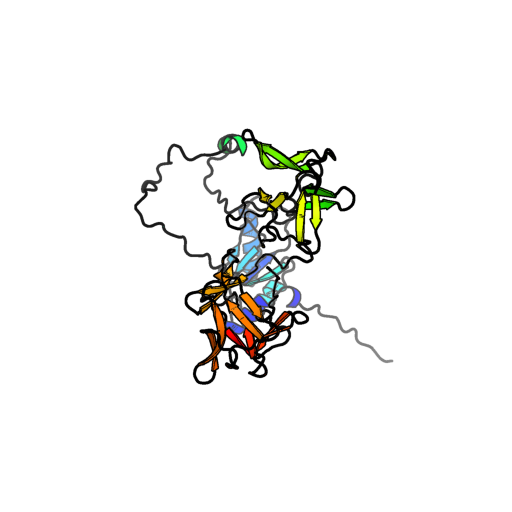ATOM 1244 O O . TRP A 1 165 ? -13.123 -12.551 12.491 1.00 82.62 165 TRP A O 1
ATOM 1254 N N . TYR A 1 166 ? -11.244 -13.288 11.503 1.00 86.25 166 TYR A N 1
ATOM 1255 C CA . TYR A 1 166 ? -11.926 -14.252 10.660 1.00 86.25 166 TYR A CA 1
ATOM 1256 C C . TYR A 1 166 ? -11.907 -15.617 11.348 1.00 86.25 166 TYR A C 1
ATOM 1258 O O . TYR A 1 166 ? -10.840 -16.186 11.585 1.00 86.25 166 TYR A O 1
ATOM 1266 N N . ASN A 1 167 ? -13.084 -16.125 11.702 1.00 84.56 167 ASN A N 1
ATOM 1267 C CA . ASN A 1 167 ? -13.253 -17.461 12.248 1.00 84.56 167 ASN A CA 1
ATOM 1268 C C . ASN A 1 167 ? -13.489 -18.442 11.093 1.00 84.56 167 ASN A C 1
ATOM 1270 O O . ASN A 1 167 ? -14.529 -18.388 10.438 1.00 84.56 167 ASN A O 1
ATOM 1274 N N . PHE A 1 168 ? -12.526 -19.332 10.850 1.00 81.44 168 PHE A N 1
ATOM 1275 C CA . PHE A 1 168 ? -12.579 -20.302 9.754 1.00 81.44 168 PHE A CA 1
ATOM 1276 C C . PHE A 1 168 ? -13.647 -21.383 9.950 1.00 81.44 168 PHE A C 1
ATOM 1278 O O . PHE A 1 168 ? -14.237 -21.819 8.961 1.00 81.44 168 PHE A O 1
ATOM 1285 N N . ASP A 1 169 ? -13.913 -21.780 11.196 1.00 84.50 169 ASP A N 1
ATOM 1286 C CA . ASP A 1 169 ? -14.875 -22.839 11.517 1.00 84.50 169 ASP A CA 1
ATOM 1287 C C . ASP A 1 169 ? -16.310 -22.320 11.402 1.00 84.50 169 ASP A C 1
ATOM 1289 O O . ASP A 1 169 ? -17.174 -22.949 10.795 1.00 84.50 169 ASP A O 1
ATOM 1293 N N . ASP A 1 170 ? -16.555 -21.126 11.948 1.00 86.56 170 ASP A N 1
ATOM 1294 C CA . ASP A 1 170 ? -17.873 -20.486 11.922 1.00 86.56 170 ASP A CA 1
ATOM 1295 C C . ASP A 1 170 ? -18.117 -19.672 10.640 1.00 86.56 170 ASP A C 1
ATOM 1297 O O . ASP A 1 170 ? -19.237 -19.214 10.398 1.00 86.56 170 ASP A O 1
ATOM 1301 N N . LYS A 1 171 ? -17.086 -19.496 9.803 1.00 89.69 171 LYS A N 1
ATOM 1302 C CA . LYS A 1 171 ? -17.117 -18.664 8.592 1.00 89.69 171 LYS A CA 1
ATOM 1303 C C . LYS A 1 171 ? -17.658 -17.267 8.892 1.00 89.69 171 LYS A C 1
ATOM 1305 O O . LYS A 1 171 ? -18.539 -16.777 8.196 1.00 89.69 171 LYS A O 1
ATOM 1310 N N . SER A 1 172 ? -17.182 -16.635 9.960 1.00 92.00 172 SER A N 1
ATOM 1311 C CA . SER A 1 172 ? -17.671 -15.330 10.414 1.00 92.00 172 SER A CA 1
ATOM 1312 C C . SER A 1 172 ? -16.532 -14.340 10.618 1.00 92.00 172 SER A C 1
ATOM 1314 O O . SER A 1 172 ? -15.405 -14.711 10.940 1.00 92.00 172 SER A O 1
ATOM 1316 N N . ILE A 1 173 ? -16.823 -13.056 10.404 1.00 92.81 173 ILE A N 1
ATOM 1317 C CA . ILE A 1 173 ? -15.885 -11.955 10.638 1.00 92.81 173 ILE A CA 1
ATOM 1318 C C . ILE A 1 173 ? -16.342 -11.233 11.903 1.00 92.81 173 ILE A C 1
ATOM 1320 O O . ILE A 1 173 ? -17.374 -10.565 11.904 1.00 92.81 173 ILE A O 1
ATOM 1324 N N . GLN A 1 174 ? -15.597 -11.381 12.991 1.00 89.62 174 GLN A N 1
ATOM 1325 C CA . GLN A 1 174 ? -15.938 -10.861 14.312 1.00 89.62 174 GLN A CA 1
ATOM 1326 C C . GLN A 1 174 ? -15.121 -9.608 14.636 1.00 89.62 174 GLN A C 1
ATOM 1328 O O . GLN A 1 174 ? -13.915 -9.556 14.398 1.00 89.62 174 GLN A O 1
ATOM 1333 N N . SER A 1 175 ? -15.758 -8.591 15.218 1.00 83.81 175 SER A N 1
ATOM 1334 C CA . SER A 1 175 ? -15.049 -7.392 15.676 1.00 83.81 175 SER A CA 1
ATOM 1335 C C . SER A 1 175 ? -14.146 -7.719 16.866 1.00 83.81 175 SER A C 1
ATOM 1337 O O . SER A 1 175 ? -14.600 -8.271 17.868 1.00 83.81 175 SER A O 1
ATOM 1339 N N . GLN A 1 176 ? -12.874 -7.317 16.808 1.00 79.00 176 GLN A N 1
ATOM 1340 C CA . GLN A 1 176 ? -11.969 -7.455 17.950 1.00 79.00 176 GLN A CA 1
ATOM 1341 C C . GLN A 1 176 ? -12.313 -6.464 19.075 1.00 79.00 176 GLN A C 1
ATOM 1343 O O . GLN A 1 176 ? -12.127 -6.769 20.252 1.00 79.00 176 GLN A O 1
ATOM 1348 N N . THR A 1 177 ? -12.837 -5.285 18.731 1.00 71.38 177 THR A N 1
ATOM 1349 C CA . THR A 1 177 ? -13.244 -4.251 19.700 1.00 71.38 177 THR A CA 1
ATOM 1350 C C . THR A 1 177 ? -14.448 -4.682 20.521 1.00 71.38 177 THR A C 1
ATOM 1352 O O . THR A 1 177 ? -14.544 -4.371 21.706 1.00 71.38 177 THR A O 1
ATOM 1355 N N . LYS A 1 178 ? -15.393 -5.361 19.865 1.00 79.00 178 LYS A N 1
ATOM 1356 C CA . LYS A 1 178 ? -16.634 -5.869 20.448 1.00 79.00 178 LYS A CA 1
ATOM 1357 C C . LYS A 1 178 ? -16.840 -7.297 19.960 1.00 79.00 178 LYS A C 1
ATOM 1359 O O . LYS A 1 178 ? -17.588 -7.530 19.013 1.00 79.00 178 LYS A O 1
ATOM 1364 N N . ASN A 1 179 ? -16.208 -8.245 20.647 1.00 81.50 179 ASN A N 1
ATOM 1365 C CA . ASN A 1 179 ? -16.247 -9.678 20.326 1.00 81.50 179 ASN A CA 1
ATOM 1366 C C . ASN A 1 179 ? -17.652 -10.316 20.356 1.00 81.50 179 ASN A C 1
ATOM 1368 O O . ASN A 1 179 ? -17.799 -11.485 20.039 1.00 81.50 179 ASN A O 1
ATOM 1372 N N . THR A 1 180 ? -18.698 -9.581 20.724 1.00 87.31 180 THR A N 1
ATOM 1373 C CA . THR A 1 180 ? -20.094 -10.027 20.620 1.00 87.31 180 THR A CA 1
ATOM 1374 C C . THR A 1 180 ? -20.749 -9.650 19.293 1.00 87.31 180 THR A C 1
ATOM 1376 O O . THR A 1 180 ? -21.915 -9.979 19.077 1.00 87.31 180 THR A O 1
ATOM 1379 N N . THR A 1 181 ? -20.031 -8.945 18.414 1.00 92.38 181 THR A N 1
ATOM 1380 C CA . THR A 1 181 ? -20.550 -8.450 17.136 1.00 92.38 181 THR A CA 1
ATOM 1381 C C . THR A 1 181 ? -19.787 -9.009 15.942 1.00 92.38 181 THR A C 1
ATOM 1383 O O . THR A 1 181 ? -18.562 -9.141 15.970 1.00 92.38 181 THR A O 1
ATOM 1386 N N . CYS A 1 182 ? -20.540 -9.330 14.897 1.00 93.50 182 CYS A N 1
ATOM 1387 C CA . CYS A 1 182 ? -20.106 -9.967 13.667 1.00 93.50 182 CYS A CA 1
ATOM 1388 C C . CYS A 1 182 ? -20.527 -9.110 12.466 1.00 93.50 182 CYS A C 1
ATOM 1390 O O . CYS A 1 182 ? -21.504 -8.357 12.539 1.00 93.50 182 CYS A O 1
ATOM 1392 N N . LEU A 1 183 ? -19.773 -9.217 11.374 1.00 94.50 183 LEU A N 1
ATOM 1393 C CA . LEU A 1 183 ? -20.070 -8.557 10.110 1.00 94.50 183 LEU A CA 1
ATOM 1394 C C . LEU A 1 183 ? -21.303 -9.205 9.472 1.00 94.50 183 LEU A C 1
ATOM 1396 O O . LEU A 1 183 ? -21.308 -10.402 9.187 1.00 94.50 183 LEU A O 1
ATOM 1400 N N . ASP A 1 184 ? -22.340 -8.404 9.279 1.00 96.06 184 ASP A N 1
ATOM 1401 C CA . ASP A 1 184 ? -23.701 -8.824 8.955 1.00 96.06 184 ASP A CA 1
ATOM 1402 C C . ASP A 1 184 ? -24.163 -8.109 7.684 1.00 96.06 184 ASP A C 1
ATOM 1404 O O . ASP A 1 184 ? -24.086 -6.877 7.602 1.00 96.06 184 ASP A O 1
ATOM 1408 N N . VAL A 1 185 ? -24.636 -8.876 6.702 1.00 97.12 185 VAL A N 1
ATOM 1409 C CA . VAL A 1 185 ? -25.283 -8.339 5.504 1.00 97.12 185 VAL A CA 1
ATOM 1410 C C . VAL A 1 185 ? -26.773 -8.185 5.766 1.00 97.12 185 VAL A C 1
ATOM 1412 O O . VAL A 1 185 ? -27.460 -9.132 6.144 1.00 97.12 185 VAL A O 1
ATOM 1415 N N . TYR A 1 186 ? -27.292 -6.990 5.518 1.00 95.12 186 TYR A N 1
ATOM 1416 C CA . TYR A 1 186 ? -28.715 -6.686 5.618 1.00 95.12 186 TYR A CA 1
ATOM 1417 C C . TYR A 1 186 ? -29.173 -5.912 4.384 1.00 95.12 186 TYR A C 1
ATOM 1419 O O . TYR A 1 186 ? -28.355 -5.362 3.653 1.00 95.12 186 TYR A O 1
ATOM 1427 N N . GLN A 1 187 ? -30.480 -5.861 4.149 1.00 95.31 187 GLN A N 1
ATOM 1428 C CA . GLN A 1 187 ? -31.048 -5.021 3.101 1.00 95.31 187 GLN A CA 1
ATOM 1429 C C . GLN A 1 187 ? -31.537 -3.701 3.694 1.00 95.31 187 GLN A C 1
ATOM 1431 O O . GLN A 1 187 ? -32.198 -3.690 4.735 1.00 95.31 187 GLN A O 1
ATOM 1436 N N . ASP A 1 188 ? -31.209 -2.590 3.041 1.00 91.88 188 ASP A N 1
ATOM 1437 C CA . ASP A 1 188 ? -31.756 -1.284 3.397 1.00 91.88 188 ASP A CA 1
ATOM 1438 C C . ASP A 1 188 ? -33.234 -1.139 2.982 1.00 91.88 188 ASP A C 1
ATOM 1440 O O . ASP A 1 188 ? -33.855 -2.050 2.430 1.00 91.88 188 ASP A O 1
ATOM 1444 N N . VAL A 1 189 ? -33.816 0.036 3.240 1.00 93.38 189 VAL A N 1
ATOM 1445 C CA . VAL A 1 189 ? -35.217 0.339 2.895 1.00 93.38 189 VAL A CA 1
ATOM 1446 C C . VAL A 1 189 ? -35.505 0.292 1.389 1.00 93.38 189 VAL A C 1
ATOM 1448 O O . VAL A 1 189 ? -36.666 0.242 0.995 1.00 93.38 189 VAL A O 1
ATOM 1451 N N . GLN A 1 190 ? -34.468 0.320 0.548 1.00 94.00 190 GLN A N 1
ATOM 1452 C CA . GLN A 1 190 ? -34.560 0.214 -0.908 1.00 94.00 190 GLN A CA 1
ATOM 1453 C C . GLN A 1 190 ? -34.268 -1.213 -1.401 1.00 94.00 190 GLN A C 1
ATOM 1455 O O . GLN A 1 190 ? -34.252 -1.448 -2.609 1.00 94.00 190 GLN A O 1
ATOM 1460 N N . GLY A 1 191 ? -34.033 -2.166 -0.493 1.00 90.81 191 GLY A N 1
ATOM 1461 C CA . GLY A 1 191 ? -33.701 -3.551 -0.819 1.00 90.81 191 GLY A CA 1
ATOM 1462 C C . GLY A 1 191 ? -32.247 -3.765 -1.247 1.00 90.81 191 GLY A C 1
ATOM 1463 O O . GLY A 1 191 ? -31.911 -4.859 -1.706 1.00 90.81 191 GLY A O 1
ATOM 1464 N N . LYS A 1 192 ? -31.371 -2.760 -1.116 1.00 92.00 192 LYS A N 1
ATOM 1465 C CA . LYS A 1 192 ? -29.951 -2.910 -1.459 1.00 92.00 192 LYS A CA 1
ATOM 1466 C C . LYS A 1 192 ? -29.203 -3.578 -0.320 1.00 92.00 192 LYS A C 1
ATOM 1468 O O . LYS A 1 192 ? -29.418 -3.253 0.845 1.00 92.00 192 LYS A O 1
ATOM 1473 N N . ASN A 1 193 ? -28.298 -4.485 -0.672 1.00 94.94 193 ASN A N 1
ATOM 1474 C CA . ASN A 1 193 ? -27.424 -5.125 0.301 1.00 94.94 193 ASN A CA 1
ATOM 1475 C C . ASN A 1 193 ? -26.456 -4.094 0.886 1.00 94.94 193 ASN A C 1
ATOM 1477 O O . ASN A 1 193 ? -25.825 -3.331 0.160 1.00 94.94 193 ASN A O 1
ATOM 1481 N N . GLN A 1 194 ? -26.351 -4.096 2.205 1.00 95.12 194 GLN A N 1
ATOM 1482 C CA . GLN A 1 194 ? -25.480 -3.254 3.005 1.00 95.12 194 GLN A CA 1
ATOM 1483 C C . GLN A 1 194 ? -24.780 -4.122 4.042 1.00 95.12 194 GLN A C 1
ATOM 1485 O O . GLN A 1 194 ? -25.243 -5.216 4.372 1.00 95.12 194 GLN A O 1
ATOM 1490 N N . VAL A 1 195 ? -23.686 -3.611 4.598 1.00 94.75 195 VAL A N 1
ATOM 1491 C CA . VAL A 1 195 ? -22.946 -4.286 5.662 1.00 94.75 195 VAL A CA 1
ATOM 1492 C C . VAL A 1 195 ? -23.002 -3.485 6.956 1.00 94.75 195 VAL A C 1
ATOM 1494 O O . VAL A 1 195 ? -23.037 -2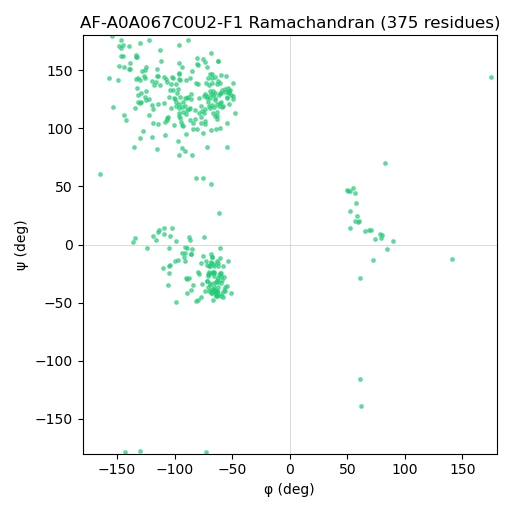.253 6.951 1.00 94.75 195 VAL A O 1
ATOM 1497 N N . ARG A 1 196 ? -23.041 -4.184 8.087 1.00 93.12 196 ARG A N 1
ATOM 1498 C CA . ARG A 1 196 ? -22.987 -3.588 9.427 1.00 93.12 196 ARG A CA 1
ATOM 1499 C C . ARG A 1 196 ? -22.303 -4.526 10.412 1.00 93.12 196 ARG A C 1
ATOM 1501 O O . ARG A 1 196 ? -22.099 -5.701 10.129 1.00 93.12 196 ARG A O 1
ATOM 1508 N N . LEU A 1 197 ? -22.030 -4.019 11.610 1.00 92.50 197 LEU A N 1
ATOM 1509 C CA . LEU A 1 197 ? -21.780 -4.871 12.769 1.00 92.50 197 LEU A CA 1
ATOM 1510 C C . LEU A 1 197 ? -23.094 -5.132 13.496 1.00 92.50 197 LEU A C 1
ATOM 1512 O O . LEU A 1 197 ? -23.800 -4.194 13.871 1.00 92.50 197 LEU A O 1
ATOM 1516 N N . TYR A 1 198 ? -23.408 -6.404 13.704 1.00 94.31 198 TYR A N 1
ATOM 1517 C CA . TYR A 1 198 ? -24.592 -6.839 14.435 1.00 94.31 198 TYR A CA 1
ATOM 1518 C C . TYR A 1 198 ? -24.220 -7.914 15.449 1.00 94.31 198 TYR A C 1
ATOM 1520 O O . TYR A 1 198 ? -23.153 -8.513 15.347 1.00 94.31 198 TYR A O 1
ATOM 1528 N N . THR A 1 199 ? -25.065 -8.160 16.449 1.00 96.00 199 THR A N 1
ATOM 1529 C CA . THR A 1 199 ? -24.827 -9.236 17.419 1.00 96.00 199 THR A CA 1
ATOM 1530 C C . THR A 1 199 ? -24.575 -10.552 16.683 1.00 96.00 199 THR A C 1
ATOM 1532 O O . THR A 1 199 ? -25.311 -10.889 15.755 1.00 96.00 199 THR A O 1
ATOM 1535 N N . CYS A 1 200 ? -23.528 -11.281 17.071 1.00 94.12 200 CYS A N 1
ATOM 1536 C CA . CYS A 1 200 ? -23.217 -12.578 16.481 1.00 94.12 200 CYS A CA 1
ATOM 1537 C C . CYS A 1 200 ? -24.370 -13.549 16.771 1.00 94.12 200 CYS A C 1
ATOM 1539 O O . CYS A 1 200 ? -24.602 -13.918 17.921 1.00 94.12 200 CYS A O 1
ATOM 1541 N N . THR A 1 201 ? -25.112 -13.925 15.731 1.00 94.62 201 THR A N 1
ATOM 1542 C CA . THR A 1 201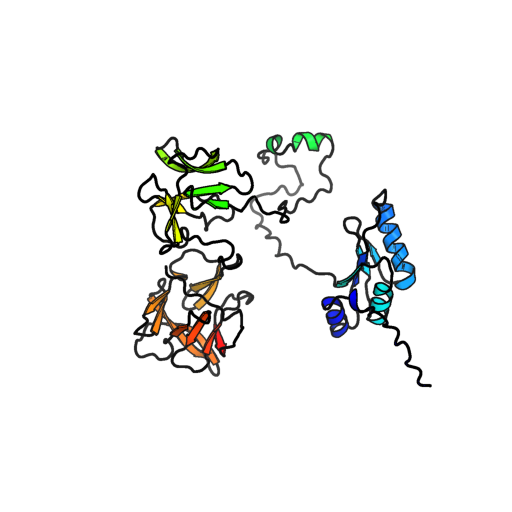 ? -26.259 -14.846 15.813 1.00 94.62 201 THR A CA 1
ATOM 1543 C C . THR A 1 201 ? -25.925 -16.233 15.273 1.00 94.62 201 THR A C 1
ATOM 1545 O O . THR A 1 201 ? -26.655 -17.181 15.542 1.00 94.62 201 THR A O 1
ATOM 1548 N N . GLY A 1 202 ? -24.856 -16.349 14.476 1.00 91.38 202 GLY A N 1
ATOM 1549 C CA . GLY A 1 202 ? -24.557 -17.554 13.699 1.00 91.38 202 GLY A CA 1
ATOM 1550 C C . GLY A 1 202 ? -25.471 -17.739 12.479 1.00 91.38 202 GLY A C 1
ATOM 1551 O O . GLY A 1 202 ? -25.368 -18.754 11.793 1.00 91.38 202 GLY A O 1
ATOM 1552 N N . GLY A 1 203 ? -26.353 -16.774 12.193 1.00 94.19 203 GLY A N 1
ATOM 1553 C CA . GLY A 1 203 ? -27.259 -16.805 11.048 1.00 94.19 203 GLY A CA 1
ATOM 1554 C C . GLY A 1 203 ? -26.543 -16.664 9.702 1.00 94.19 203 GLY A C 1
ATOM 1555 O O . GLY A 1 203 ? -25.393 -16.233 9.624 1.00 94.19 203 GLY A O 1
ATOM 1556 N N . SER A 1 204 ? -27.252 -16.999 8.621 1.00 96.19 204 SER A N 1
ATOM 1557 C CA . SER A 1 204 ? -26.719 -17.009 7.249 1.00 96.19 204 SER A CA 1
ATOM 1558 C C . SER A 1 204 ? -26.245 -15.637 6.748 1.00 96.19 204 SER A C 1
ATOM 1560 O O . SER A 1 204 ? -25.339 -15.578 5.926 1.00 96.19 204 SER A O 1
ATOM 1562 N N . ALA A 1 205 ? -26.802 -14.546 7.283 1.00 96.44 205 ALA A N 1
ATOM 1563 C CA . ALA A 1 205 ? -26.410 -13.162 6.992 1.00 96.44 205 ALA A CA 1
ATOM 1564 C C . ALA A 1 205 ? -25.002 -12.778 7.491 1.00 96.44 205 ALA A C 1
ATOM 1566 O O . ALA A 1 205 ? -24.500 -11.705 7.169 1.00 96.44 205 ALA A O 1
ATOM 1567 N N . GLN A 1 206 ? -24.375 -13.625 8.311 1.00 96.88 206 GLN A N 1
ATOM 1568 C CA . GLN A 1 206 ? -23.066 -13.372 8.926 1.00 96.88 206 GLN A CA 1
ATOM 1569 C C . GLN A 1 206 ? -21.993 -14.329 8.403 1.00 96.88 206 GLN A C 1
ATOM 1571 O O . GLN A 1 206 ? -20.923 -14.452 9.004 1.00 96.88 206 GLN A O 1
ATOM 1576 N N . LYS A 1 207 ? -22.299 -15.053 7.319 1.00 96.56 207 LYS A N 1
ATOM 1577 C CA . LYS A 1 207 ? -21.455 -16.118 6.787 1.00 96.56 207 LYS A CA 1
ATOM 1578 C C . LYS A 1 207 ? -20.628 -15.614 5.612 1.00 96.56 207 LYS A C 1
ATOM 1580 O O . LYS A 1 207 ? -21.169 -15.214 4.583 1.00 96.56 207 LYS A O 1
ATOM 1585 N N . TRP A 1 208 ? -19.314 -15.679 5.778 1.00 96.00 208 TRP A N 1
ATOM 1586 C CA . TRP A 1 208 ? -18.299 -15.184 4.860 1.00 96.00 208 TRP A CA 1
ATOM 1587 C C . TRP A 1 208 ? -17.269 -16.273 4.582 1.00 96.00 208 TRP A C 1
ATOM 1589 O O . TRP A 1 208 ? -16.711 -16.869 5.506 1.00 96.00 208 TRP A O 1
ATOM 1599 N N . ASP A 1 209 ? -16.974 -16.506 3.313 1.00 93.06 209 ASP A N 1
ATOM 1600 C CA . ASP A 1 209 ? -15.902 -17.391 2.886 1.00 93.06 209 ASP A CA 1
ATOM 1601 C C . ASP A 1 209 ? -14.727 -16.591 2.341 1.00 93.06 209 ASP A C 1
ATOM 1603 O O . ASP A 1 209 ? -14.913 -15.595 1.644 1.00 93.06 209 ASP A O 1
ATOM 1607 N N . PHE A 1 210 ? -13.520 -17.026 2.674 1.00 88.12 210 PHE A N 1
ATOM 1608 C CA . PHE A 1 210 ? -12.302 -16.461 2.117 1.00 88.12 210 PHE A CA 1
ATOM 1609 C C . PHE A 1 210 ? -11.846 -17.329 0.945 1.00 88.12 210 PHE A C 1
ATOM 1611 O O . PHE A 1 210 ? -11.448 -18.475 1.151 1.00 88.12 210 PHE A O 1
ATOM 1618 N N . GLU A 1 211 ? -11.898 -16.788 -0.273 1.00 84.00 211 GLU A N 1
ATOM 1619 C CA . GLU A 1 211 ? -11.445 -17.480 -1.482 1.00 84.00 211 GLU A CA 1
ATOM 1620 C C . GLU A 1 211 ? -9.937 -17.247 -1.679 1.00 84.00 211 GLU A C 1
ATOM 1622 O O . GLU A 1 211 ? -9.547 -16.149 -2.087 1.00 84.00 211 GLU A O 1
ATOM 1627 N N . PRO A 1 212 ? -9.073 -18.250 -1.445 1.00 72.69 212 PRO A N 1
ATOM 1628 C CA . PRO A 1 212 ? -7.624 -18.059 -1.410 1.00 72.69 212 PRO A CA 1
ATOM 1629 C C . PRO A 1 212 ? -7.018 -17.654 -2.758 1.00 72.69 212 PRO A C 1
ATOM 1631 O O . PRO A 1 212 ? -5.998 -16.979 -2.773 1.00 72.69 212 PRO A O 1
ATOM 1634 N N . ASN A 1 213 ? -7.627 -18.023 -3.891 1.00 73.88 213 ASN A N 1
ATOM 1635 C CA . ASN A 1 213 ? -7.061 -17.692 -5.206 1.00 73.88 213 ASN A CA 1
ATOM 1636 C C . ASN A 1 213 ? -7.280 -16.228 -5.600 1.00 73.88 213 ASN A C 1
ATOM 1638 O O . ASN A 1 213 ? -6.455 -15.639 -6.291 1.00 73.88 213 ASN A O 1
ATOM 1642 N N . SER A 1 214 ? -8.419 -15.665 -5.196 1.00 73.00 214 SER A N 1
ATOM 1643 C CA . SER A 1 214 ? -8.791 -14.277 -5.506 1.00 73.00 214 SER A CA 1
ATOM 1644 C C . SER A 1 214 ? -8.639 -13.345 -4.311 1.00 73.00 214 SER A C 1
ATOM 1646 O O . SER A 1 214 ? -8.894 -12.156 -4.447 1.00 73.00 214 SER A O 1
ATOM 1648 N N . HIS A 1 215 ? -8.266 -13.883 -3.143 1.00 80.06 215 HIS A N 1
ATOM 1649 C CA . HIS A 1 215 ? -8.184 -13.157 -1.878 1.00 80.06 215 HIS A CA 1
ATOM 1650 C C . HIS A 1 215 ? -9.472 -12.393 -1.525 1.00 80.06 215 HIS A C 1
ATOM 1652 O O . HIS A 1 215 ? -9.438 -11.379 -0.833 1.00 80.06 215 HIS A O 1
ATOM 1658 N N . SER A 1 216 ? -10.625 -12.878 -1.988 1.00 85.88 216 SER A N 1
ATOM 1659 C CA . SER A 1 216 ? -11.909 -12.206 -1.787 1.00 85.88 216 SER A CA 1
ATOM 1660 C C . SER A 1 216 ? -12.656 -12.767 -0.581 1.00 85.88 216 SER A C 1
ATOM 1662 O O . SER A 1 216 ? -12.654 -13.975 -0.333 1.00 85.88 216 SER A O 1
ATOM 1664 N N . LEU A 1 217 ? -13.332 -11.885 0.159 1.00 94.00 217 LEU A N 1
ATOM 1665 C CA . LEU A 1 217 ? -14.282 -12.255 1.209 1.00 94.00 217 LEU A CA 1
ATOM 1666 C C . LEU A 1 217 ? -15.696 -12.272 0.625 1.00 94.00 217 LEU A C 1
ATOM 1668 O O . LEU A 1 217 ? -16.289 -11.225 0.364 1.00 94.00 217 LEU A O 1
ATOM 1672 N N . ARG A 1 218 ? -16.228 -13.475 0.413 1.00 95.06 218 ARG A N 1
ATOM 1673 C CA . ARG A 1 218 ? -17.494 -13.739 -0.279 1.00 95.06 218 ARG A CA 1
ATOM 1674 C C . ARG A 1 218 ? -18.603 -14.034 0.711 1.00 95.06 218 ARG A C 1
ATOM 1676 O O . ARG A 1 218 ? -18.437 -14.870 1.596 1.00 95.06 218 ARG A O 1
ATOM 1683 N N . HIS A 1 219 ? -19.757 -13.407 0.543 1.00 96.88 219 HIS A N 1
ATOM 1684 C CA . HIS A 1 219 ? -20.918 -13.731 1.358 1.00 96.88 219 HIS A CA 1
ATOM 1685 C C . HIS A 1 219 ? -21.508 -15.084 0.934 1.00 96.88 219 HIS A C 1
ATOM 1687 O O . HIS A 1 219 ? -21.779 -15.322 -0.242 1.00 96.88 219 HIS A O 1
ATOM 1693 N N . LEU A 1 220 ? -21.733 -15.982 1.892 1.00 95.25 220 LEU A N 1
ATOM 1694 C CA . LEU A 1 220 ? -22.153 -17.360 1.612 1.00 95.25 220 LEU A CA 1
ATOM 1695 C C . LEU A 1 220 ? -23.649 -17.493 1.299 1.00 95.25 220 LEU A C 1
ATOM 1697 O O . LEU A 1 220 ? -24.049 -18.444 0.631 1.00 95.25 220 LEU A O 1
ATOM 1701 N N . ALA A 1 221 ? -24.483 -16.558 1.761 1.00 94.38 221 ALA A N 1
ATOM 1702 C CA . ALA A 1 221 ? -25.934 -16.627 1.558 1.00 94.38 221 ALA A CA 1
ATOM 1703 C C . ALA A 1 221 ? -26.451 -15.757 0.400 1.00 94.38 221 ALA A C 1
ATOM 1705 O O . ALA A 1 221 ? -27.587 -15.934 -0.033 1.00 94.38 221 ALA A O 1
ATOM 1706 N N . VAL A 1 222 ? -25.636 -14.828 -0.113 1.00 94.00 222 VAL A N 1
ATOM 1707 C CA . VAL A 1 222 ? -26.006 -13.952 -1.235 1.00 94.00 222 VAL A CA 1
ATOM 1708 C C . VAL A 1 222 ? -25.033 -14.206 -2.373 1.00 94.00 222 VAL A C 1
ATOM 1710 O O . VAL A 1 222 ? -23.827 -14.037 -2.221 1.00 94.00 222 VAL A O 1
ATOM 1713 N N . ARG A 1 223 ? -25.563 -14.630 -3.521 1.00 92.56 223 ARG A N 1
ATOM 1714 C CA . ARG A 1 223 ? -24.751 -14.979 -4.686 1.00 92.56 223 ARG A CA 1
ATOM 1715 C C . ARG A 1 223 ? -23.996 -13.755 -5.202 1.00 92.56 223 ARG A C 1
ATOM 1717 O O . ARG A 1 223 ? -24.589 -12.694 -5.343 1.00 92.56 223 ARG A O 1
ATOM 1724 N N . ASN A 1 224 ? -22.728 -13.961 -5.556 1.00 92.19 224 ASN A N 1
ATOM 1725 C CA . ASN A 1 224 ? -21.850 -12.956 -6.160 1.00 92.19 224 ASN A CA 1
ATOM 1726 C C . ASN A 1 224 ? -21.609 -11.700 -5.308 1.00 92.19 224 ASN A C 1
ATOM 1728 O O . ASN A 1 224 ? -21.203 -10.684 -5.849 1.00 92.19 224 ASN A O 1
ATOM 1732 N N . LEU A 1 225 ? -21.827 -11.752 -3.993 1.00 96.38 225 LEU A N 1
ATOM 1733 C CA . LEU A 1 225 ? -21.621 -10.597 -3.126 1.00 96.38 225 LEU A CA 1
ATOM 1734 C C . LEU A 1 225 ? -20.265 -10.692 -2.417 1.00 96.38 225 LEU A C 1
ATOM 1736 O O . LEU A 1 225 ? -20.009 -11.657 -1.692 1.00 96.38 225 LEU A O 1
ATOM 1740 N N . CYS A 1 226 ? -19.420 -9.685 -2.605 1.00 95.12 226 CYS A N 1
ATOM 1741 C CA . CYS A 1 226 ? -18.106 -9.568 -1.986 1.00 95.12 226 CYS A CA 1
ATOM 1742 C C . CYS A 1 226 ? -18.048 -8.369 -1.038 1.00 95.12 226 CYS A C 1
ATOM 1744 O O . CYS A 1 226 ? -18.749 -7.373 -1.230 1.00 95.12 226 CYS A O 1
ATOM 1746 N N . LEU A 1 227 ? -17.206 -8.474 -0.009 1.00 95.12 227 LEU A N 1
ATOM 1747 C CA . LEU A 1 227 ? -16.797 -7.320 0.785 1.00 95.12 227 LEU A CA 1
ATOM 1748 C C . LEU A 1 227 ? -15.882 -6.435 -0.064 1.00 95.12 227 LEU A C 1
ATOM 1750 O O . LEU A 1 227 ? -14.986 -6.938 -0.738 1.00 95.12 227 LEU A O 1
ATOM 1754 N N . GLU A 1 228 ? -16.085 -5.128 0.004 1.00 90.50 228 GLU A N 1
ATOM 1755 C CA . GLU A 1 228 ? -15.294 -4.149 -0.725 1.00 90.50 228 GLU A CA 1
ATOM 1756 C C . GLU A 1 228 ? -14.854 -3.016 0.199 1.00 90.50 228 GLU A C 1
ATOM 1758 O O . GLU A 1 228 ? -15.623 -2.489 1.008 1.00 90.50 228 GLU A O 1
ATOM 1763 N N . SER A 1 229 ? -13.582 -2.650 0.093 1.00 84.81 229 SER A N 1
ATOM 1764 C CA . SER A 1 229 ? -13.018 -1.511 0.799 1.00 84.81 229 SER A CA 1
ATOM 1765 C C . SER A 1 229 ? -13.371 -0.199 0.095 1.00 84.81 229 SER A C 1
ATOM 1767 O O . SER A 1 229 ? -13.270 -0.061 -1.123 1.00 84.81 229 SER A O 1
ATOM 1769 N N . ALA A 1 230 ? -13.723 0.816 0.882 1.00 79.75 230 ALA A N 1
ATOM 1770 C CA . ALA A 1 230 ? -13.904 2.182 0.400 1.00 79.75 230 ALA A CA 1
ATOM 1771 C C . ALA A 1 230 ? -12.550 2.909 0.277 1.00 79.75 230 ALA A C 1
ATOM 1773 O O . ALA A 1 230 ? -12.331 3.950 0.896 1.00 79.75 230 ALA A O 1
ATOM 1774 N N . HIS A 1 231 ? -11.628 2.335 -0.502 1.00 67.19 231 HIS A N 1
ATOM 1775 C CA . HIS A 1 231 ? -10.228 2.769 -0.609 1.00 67.19 231 HIS A CA 1
ATOM 1776 C C . HIS A 1 231 ? -10.077 4.258 -0.971 1.00 67.19 231 HIS A C 1
ATOM 1778 O O . HIS A 1 231 ? -9.208 4.941 -0.432 1.00 67.19 231 HIS A O 1
ATOM 1784 N N . ALA A 1 232 ? -10.968 4.790 -1.813 1.00 68.62 232 ALA A N 1
ATOM 1785 C CA . ALA A 1 232 ? -10.945 6.185 -2.248 1.00 68.62 232 ALA A CA 1
ATOM 1786 C C . ALA A 1 232 ? -11.276 7.196 -1.132 1.00 68.62 232 ALA A C 1
ATOM 1788 O O . ALA A 1 232 ? -11.065 8.396 -1.298 1.00 68.62 232 ALA A O 1
ATOM 1789 N N . THR A 1 233 ? -11.834 6.755 -0.000 1.00 68.62 233 THR A N 1
ATOM 1790 C CA . THR A 1 233 ? -12.210 7.631 1.120 1.00 68.62 233 THR A CA 1
ATOM 1791 C C . THR A 1 233 ? -11.646 7.074 2.427 1.00 68.62 233 THR A C 1
ATOM 1793 O O . THR A 1 233 ? -12.307 6.280 3.097 1.00 68.62 233 THR A O 1
ATOM 1796 N N . PRO A 1 234 ? -10.432 7.490 2.831 1.00 60.34 234 PRO A N 1
ATOM 1797 C CA . PRO A 1 234 ? -9.827 7.044 4.081 1.00 60.34 234 PRO A CA 1
ATOM 1798 C C . PRO A 1 234 ? -10.772 7.214 5.280 1.00 60.34 234 PRO A C 1
ATOM 1800 O O . PRO A 1 234 ? -11.324 8.290 5.506 1.00 60.34 234 PRO A O 1
ATOM 1803 N N . GLY A 1 235 ? -10.960 6.140 6.050 1.00 62.97 235 GLY A N 1
ATOM 1804 C CA . GLY A 1 235 ? -11.862 6.107 7.206 1.00 62.97 235 GLY A CA 1
ATOM 1805 C C . GLY A 1 235 ? -13.332 5.809 6.882 1.00 62.97 235 GLY A C 1
ATOM 1806 O O . GLY A 1 235 ? -14.127 5.662 7.811 1.00 62.97 235 GLY A O 1
ATOM 1807 N N . ALA A 1 236 ? -13.709 5.683 5.606 1.00 72.62 236 ALA A N 1
ATOM 1808 C CA . ALA A 1 236 ? -15.026 5.179 5.235 1.00 72.62 236 ALA A CA 1
ATOM 1809 C C . ALA A 1 236 ? -15.163 3.685 5.573 1.00 72.62 236 ALA A C 1
ATOM 1811 O O . ALA A 1 236 ? -14.203 2.914 5.515 1.00 72.62 236 ALA A O 1
ATOM 1812 N N . ALA A 1 237 ? -16.380 3.279 5.937 1.00 79.12 237 ALA A N 1
ATOM 1813 C CA . ALA A 1 237 ? -16.686 1.878 6.190 1.00 79.12 237 ALA A CA 1
ATOM 1814 C C . ALA A 1 237 ? -16.604 1.064 4.885 1.00 79.12 237 ALA A C 1
ATOM 1816 O O . ALA A 1 237 ? -16.962 1.588 3.825 1.00 79.12 237 ALA A O 1
ATOM 1817 N N . PRO A 1 238 ? -16.182 -0.213 4.944 1.00 88.44 238 PRO A N 1
ATOM 1818 C CA . PRO A 1 238 ? -16.327 -1.105 3.804 1.00 88.44 238 PRO A CA 1
ATOM 1819 C C . PRO A 1 238 ? -17.813 -1.293 3.477 1.00 88.44 238 PRO A C 1
ATOM 1821 O O . PRO A 1 238 ? -18.686 -1.113 4.331 1.00 88.44 238 PRO A O 1
ATOM 1824 N N . PHE A 1 239 ? -18.092 -1.681 2.243 1.00 93.12 239 PHE A N 1
ATOM 1825 C CA . PHE A 1 239 ? -19.433 -1.961 1.744 1.00 93.12 239 PHE A CA 1
ATOM 1826 C C . PHE A 1 239 ? -19.454 -3.322 1.048 1.00 93.12 239 PHE A C 1
ATOM 1828 O O . PHE A 1 239 ? -18.467 -4.054 1.060 1.00 93.12 239 PHE A O 1
ATOM 1835 N N . VAL A 1 240 ? -20.605 -3.701 0.500 1.00 95.50 240 VAL A N 1
ATOM 1836 C CA . VAL A 1 240 ? -20.745 -4.927 -0.287 1.00 95.50 240 VAL A CA 1
ATOM 1837 C C . VAL A 1 240 ? -21.110 -4.590 -1.719 1.00 95.50 240 VAL A C 1
ATOM 1839 O O . VAL A 1 240 ? -21.920 -3.695 -1.964 1.00 95.50 240 VAL A O 1
ATOM 1842 N N . ALA A 1 241 ? -20.522 -5.319 -2.653 1.00 94.69 241 ALA A N 1
ATOM 1843 C CA . ALA A 1 241 ? -20.737 -5.144 -4.080 1.00 94.69 241 ALA A CA 1
ATOM 1844 C C . ALA A 1 241 ? -20.640 -6.490 -4.800 1.00 94.69 241 ALA A C 1
ATOM 1846 O O . ALA A 1 241 ? -20.352 -7.521 -4.185 1.00 94.69 241 ALA A O 1
ATOM 1847 N N . ASP A 1 242 ? -20.898 -6.479 -6.105 1.00 94.50 242 ASP A N 1
ATOM 1848 C CA . ASP A 1 242 ? -20.644 -7.646 -6.939 1.00 94.50 242 ASP A CA 1
ATOM 1849 C C . ASP A 1 242 ? -19.158 -8.016 -6.900 1.00 94.50 242 ASP A C 1
ATOM 1851 O O . ASP A 1 242 ? -18.288 -7.147 -6.949 1.00 94.50 242 ASP A O 1
ATOM 1855 N N . CYS A 1 243 ? -18.857 -9.309 -6.824 1.00 88.31 243 CYS A N 1
ATOM 1856 C CA . CYS A 1 243 ? -17.484 -9.793 -6.863 1.00 88.31 243 CYS A CA 1
ATOM 1857 C C . CYS A 1 243 ? -16.850 -9.491 -8.229 1.00 88.31 243 CYS A C 1
ATOM 1859 O O . CYS A 1 243 ? -17.215 -10.103 -9.234 1.00 88.31 243 CYS A O 1
ATOM 1861 N N . THR A 1 244 ? -15.884 -8.574 -8.263 1.00 84.69 244 THR A N 1
ATOM 1862 C CA . THR A 1 244 ? -15.146 -8.187 -9.478 1.00 84.69 244 THR A CA 1
ATOM 1863 C C . THR A 1 244 ? -13.738 -8.770 -9.509 1.00 84.69 244 THR A C 1
ATOM 1865 O O . THR A 1 244 ? -13.185 -8.953 -10.589 1.00 84.69 244 THR A O 1
ATOM 1868 N N . GLY A 1 245 ? -13.168 -9.084 -8.338 1.00 74.94 245 GLY A N 1
ATOM 1869 C CA . GLY A 1 245 ? -11.753 -9.442 -8.202 1.00 74.94 245 GLY A CA 1
ATOM 1870 C C . GLY A 1 245 ? -10.814 -8.233 -8.191 1.00 74.94 245 GLY A C 1
ATOM 1871 O O . GLY A 1 245 ? -9.606 -8.422 -8.156 1.00 74.94 245 GLY A O 1
ATOM 1872 N N . GLY A 1 246 ? -11.355 -7.010 -8.193 1.00 70.00 246 GLY A N 1
ATOM 1873 C CA . GLY A 1 246 ? -10.555 -5.795 -8.083 1.00 70.00 246 GLY A CA 1
ATOM 1874 C C . GLY A 1 246 ? -9.794 -5.714 -6.759 1.00 70.00 246 GLY A C 1
ATOM 1875 O O . GLY A 1 246 ? -10.178 -6.313 -5.753 1.00 70.00 246 GLY A O 1
ATOM 1876 N N . VAL A 1 247 ? -8.725 -4.920 -6.745 1.00 63.66 247 VAL A N 1
ATOM 1877 C CA . VAL A 1 247 ? -7.859 -4.729 -5.569 1.00 63.66 247 VAL A CA 1
ATOM 1878 C C . VAL A 1 247 ? -8.605 -4.164 -4.354 1.00 63.66 247 VAL A C 1
ATOM 1880 O O . VAL A 1 247 ? -8.263 -4.505 -3.223 1.00 63.66 247 VAL A O 1
ATOM 1883 N N . SER A 1 248 ? -9.689 -3.405 -4.559 1.00 74.44 248 SER A N 1
ATOM 1884 C CA . SER A 1 248 ? -10.586 -2.951 -3.487 1.00 74.44 248 SER A CA 1
ATOM 1885 C C . SER A 1 248 ? -11.290 -4.101 -2.747 1.00 74.44 248 SER A C 1
ATOM 1887 O O . SER A 1 248 ? -11.746 -3.908 -1.617 1.00 74.44 248 SER A O 1
ATOM 1889 N N . GLN A 1 249 ? -11.348 -5.296 -3.342 1.00 83.94 249 GLN A N 1
ATOM 1890 C CA . GLN A 1 249 ? -11.944 -6.522 -2.797 1.00 83.94 249 GLN A CA 1
ATOM 1891 C C . GLN A 1 249 ? -10.890 -7.579 -2.410 1.00 83.94 249 GLN A C 1
ATOM 1893 O O . GLN A 1 249 ? -11.248 -8.721 -2.103 1.00 83.94 249 GLN A O 1
ATOM 1898 N N . TRP A 1 250 ? -9.604 -7.217 -2.423 1.00 81.50 250 TRP A N 1
ATOM 1899 C CA . TRP A 1 250 ? -8.491 -8.097 -2.075 1.00 81.50 250 TRP A CA 1
ATOM 1900 C C . TRP A 1 250 ? -8.139 -7.958 -0.589 1.00 81.50 250 TRP A C 1
ATOM 1902 O O . TRP A 1 250 ? -7.813 -6.875 -0.102 1.00 81.50 250 TRP A O 1
ATOM 1912 N N . PHE A 1 251 ? -8.181 -9.066 0.149 1.00 81.56 251 PHE A N 1
ATOM 1913 C CA . PHE A 1 251 ? -7.892 -9.118 1.581 1.00 81.56 251 PHE A CA 1
ATOM 1914 C C . PHE A 1 251 ? -6.833 -10.179 1.888 1.00 81.56 251 PHE A C 1
ATOM 1916 O O . PHE A 1 251 ? -6.792 -11.261 1.305 1.00 81.56 251 PHE A O 1
ATOM 1923 N N . THR A 1 252 ? -5.986 -9.901 2.873 1.00 74.75 252 THR A N 1
ATOM 1924 C CA . THR A 1 252 ? -5.017 -10.873 3.385 1.00 74.75 252 THR A CA 1
ATOM 1925 C C . THR A 1 252 ? -4.918 -10.796 4.902 1.00 74.75 252 THR A C 1
ATOM 1927 O O . THR A 1 252 ? -5.489 -9.905 5.541 1.00 74.75 252 THR A O 1
ATOM 1930 N N . LYS A 1 253 ? -4.209 -11.750 5.506 1.00 69.88 253 LYS A N 1
ATOM 1931 C CA . LYS A 1 253 ? -3.965 -11.755 6.949 1.00 69.88 253 LYS A CA 1
ATOM 1932 C C . LYS A 1 253 ? -3.110 -10.557 7.332 1.00 69.88 253 LYS A C 1
ATOM 1934 O O . LYS A 1 253 ? -2.167 -10.220 6.631 1.00 69.88 253 LYS A O 1
ATOM 1939 N N . CYS A 1 254 ? -3.363 -9.969 8.498 1.00 62.50 254 CYS A N 1
ATOM 1940 C CA . CYS A 1 254 ? -2.604 -8.806 8.966 1.00 62.50 254 CYS A CA 1
ATOM 1941 C C . CYS A 1 254 ? -1.084 -9.043 9.064 1.00 62.50 254 CYS A C 1
ATOM 1943 O O . CYS A 1 254 ? -0.325 -8.090 8.964 1.00 62.50 254 CYS A O 1
ATOM 1945 N N . GLU A 1 255 ? -0.647 -10.283 9.287 1.00 59.59 255 GLU A N 1
ATOM 1946 C CA . GLU A 1 255 ? 0.775 -10.660 9.371 1.00 59.59 255 GLU A CA 1
ATOM 1947 C C . GLU A 1 255 ? 1.437 -10.797 7.992 1.00 59.59 255 GLU A C 1
ATOM 1949 O O . GLU A 1 255 ? 2.647 -10.642 7.867 1.00 59.59 255 GLU A O 1
ATOM 1954 N N . GLU A 1 256 ? 0.629 -11.082 6.970 1.00 60.72 256 GLU A N 1
ATOM 1955 C CA . GLU A 1 256 ? 1.030 -11.217 5.566 1.00 60.72 256 GLU A CA 1
ATOM 1956 C C . GLU A 1 256 ? 0.781 -9.909 4.790 1.00 60.72 256 GLU A C 1
ATOM 1958 O O . GLU A 1 256 ? 1.268 -9.736 3.675 1.00 60.72 256 GLU A O 1
ATOM 1963 N N . ALA A 1 257 ? 0.024 -8.977 5.378 1.00 55.28 257 ALA A N 1
ATOM 1964 C CA . ALA A 1 257 ? -0.226 -7.661 4.826 1.00 55.28 257 ALA A CA 1
ATOM 1965 C C . ALA A 1 257 ? 1.070 -6.833 4.871 1.00 55.28 257 ALA A C 1
ATOM 1967 O O . ALA A 1 257 ? 1.647 -6.663 5.953 1.00 55.28 257 ALA A O 1
ATOM 1968 N N . PRO A 1 258 ? 1.521 -6.267 3.736 1.00 50.22 258 PRO A N 1
ATOM 1969 C CA . PRO A 1 258 ? 2.595 -5.286 3.740 1.00 50.22 258 PRO A CA 1
ATOM 1970 C C . PRO A 1 258 ? 2.231 -4.162 4.715 1.00 50.22 258 PRO A C 1
ATOM 1972 O O . PRO A 1 258 ? 1.088 -3.698 4.729 1.00 50.22 258 PRO A O 1
ATOM 1975 N N . ALA A 1 259 ? 3.172 -3.737 5.562 1.00 43.91 259 ALA A N 1
ATOM 1976 C CA . ALA A 1 259 ? 2.931 -2.660 6.520 1.00 43.91 259 ALA A CA 1
ATOM 1977 C C . ALA A 1 259 ? 2.292 -1.454 5.803 1.00 43.91 259 ALA A C 1
ATOM 1979 O O . ALA A 1 259 ? 2.835 -0.983 4.809 1.00 43.91 259 ALA A O 1
ATOM 1980 N N . ALA A 1 260 ? 1.135 -0.992 6.293 1.00 41.44 260 ALA A N 1
ATOM 1981 C CA . ALA A 1 260 ? 0.225 -0.061 5.622 1.00 41.44 260 ALA A CA 1
ATOM 1982 C C . ALA A 1 260 ? 0.884 1.259 5.164 1.00 41.44 260 ALA A C 1
ATOM 1984 O O . ALA A 1 260 ? 0.808 2.262 5.872 1.00 41.44 260 ALA A O 1
ATOM 1985 N N . LYS A 1 261 ? 1.524 1.234 3.985 1.00 48.84 261 LYS A N 1
ATOM 1986 C CA . LYS A 1 261 ? 1.954 2.344 3.111 1.00 48.84 261 LYS A CA 1
ATOM 1987 C C . LYS A 1 261 ? 2.290 1.789 1.712 1.00 48.84 261 LYS A C 1
ATOM 1989 O O . LYS A 1 261 ? 3.438 1.868 1.282 1.00 48.84 261 LYS A O 1
ATOM 1994 N N . SER A 1 262 ? 1.338 1.175 1.013 1.00 61.19 262 SER A N 1
ATOM 1995 C CA . SER A 1 262 ? 1.636 0.629 -0.319 1.00 61.19 262 SER A CA 1
ATOM 1996 C C . SER A 1 262 ? 1.595 1.743 -1.360 1.00 61.19 262 SER A C 1
ATOM 1998 O O . SER A 1 262 ? 0.528 2.177 -1.790 1.00 61.19 262 SER A O 1
ATOM 2000 N N . TYR A 1 263 ? 2.776 2.242 -1.718 1.00 70.62 263 TYR A N 1
ATOM 2001 C CA . TYR A 1 263 ? 2.953 3.006 -2.943 1.00 70.62 263 TYR A CA 1
ATOM 2002 C C . TYR A 1 263 ? 2.797 2.048 -4.131 1.00 70.62 263 TYR A C 1
ATOM 2004 O O . TYR A 1 263 ? 3.392 0.970 -4.129 1.00 70.62 263 TYR A O 1
ATOM 2012 N N . ALA A 1 264 ? 2.000 2.429 -5.122 1.00 79.38 264 ALA A N 1
ATOM 2013 C CA . ALA A 1 264 ? 1.908 1.754 -6.406 1.00 79.38 264 ALA A CA 1
ATOM 2014 C C . ALA A 1 264 ? 2.814 2.456 -7.424 1.00 79.38 264 ALA A C 1
ATOM 2016 O O . ALA A 1 264 ? 3.015 3.676 -7.382 1.00 79.38 264 ALA A O 1
ATOM 2017 N N . ILE A 1 265 ? 3.355 1.672 -8.355 1.00 87.25 265 ILE A N 1
ATOM 2018 C CA . ILE A 1 265 ? 3.979 2.229 -9.551 1.00 87.25 265 ILE A CA 1
ATOM 2019 C C . ILE A 1 265 ? 2.846 2.697 -10.461 1.00 87.25 265 ILE A C 1
ATOM 2021 O O . ILE A 1 265 ? 1.931 1.932 -10.739 1.00 87.25 265 ILE A O 1
ATOM 2025 N N . SER A 1 266 ? 2.912 3.943 -10.912 1.00 86.31 266 SER A N 1
ATOM 2026 C CA . SER A 1 266 ? 1.883 4.592 -11.721 1.00 86.31 266 SER A CA 1
ATOM 2027 C C . SER A 1 266 ? 2.499 5.327 -12.906 1.00 86.31 266 SER A C 1
ATOM 2029 O O . SER A 1 266 ? 3.572 5.920 -12.795 1.00 86.31 266 SER A O 1
ATOM 2031 N N . GLU A 1 267 ? 1.828 5.292 -14.049 1.00 87.12 267 GLU A N 1
ATOM 2032 C CA . GLU A 1 267 ? 2.193 6.050 -15.243 1.00 87.12 267 GLU A CA 1
ATOM 2033 C C . GLU A 1 267 ? 1.520 7.434 -15.253 1.00 87.12 267 GLU A C 1
ATOM 2035 O O . GLU A 1 267 ? 0.368 7.592 -14.844 1.00 87.12 267 GLU A O 1
ATOM 2040 N N . PHE A 1 268 ? 2.237 8.458 -15.719 1.00 81.31 268 PHE A N 1
ATOM 2041 C CA . PHE A 1 268 ? 1.658 9.771 -16.011 1.00 81.31 268 PHE A CA 1
ATOM 2042 C C . PHE A 1 268 ? 2.467 10.513 -17.083 1.00 81.31 268 PHE A C 1
ATOM 2044 O O . PHE A 1 268 ? 3.631 10.848 -16.863 1.00 81.31 268 PHE A O 1
ATOM 2051 N N . TYR A 1 269 ? 1.844 10.825 -18.226 1.00 84.06 269 TYR A N 1
ATOM 2052 C CA . TYR A 1 269 ? 2.476 11.535 -19.354 1.00 84.06 269 TYR A CA 1
ATOM 2053 C C . TYR A 1 269 ? 3.829 10.937 -19.772 1.00 84.06 269 TYR A C 1
ATOM 2055 O O . TYR A 1 269 ? 4.809 11.641 -20.008 1.00 84.06 269 TYR A O 1
ATOM 2063 N N . SER A 1 270 ? 3.877 9.618 -19.907 1.00 88.25 270 SER A N 1
ATOM 2064 C CA . SER A 1 270 ? 5.071 8.810 -20.174 1.00 88.25 270 SER A CA 1
ATOM 2065 C C . SER A 1 270 ? 6.041 8.678 -18.993 1.00 88.25 270 SER A C 1
ATOM 2067 O O . SER A 1 270 ? 6.906 7.811 -19.025 1.00 88.25 270 SER A O 1
ATOM 2069 N N . GLY A 1 271 ? 5.911 9.473 -17.931 1.00 87.31 271 GLY A N 1
ATOM 2070 C CA . GLY A 1 271 ? 6.675 9.298 -16.696 1.00 87.31 271 GLY A CA 1
ATOM 2071 C C . GLY A 1 271 ? 6.164 8.125 -15.856 1.00 87.31 271 GLY A C 1
ATOM 2072 O O . GLY A 1 271 ? 5.023 7.689 -16.006 1.00 87.31 271 GLY A O 1
ATOM 2073 N N . VAL A 1 272 ? 7.012 7.625 -14.956 1.00 91.81 272 VAL A N 1
ATOM 2074 C CA . VAL A 1 272 ? 6.692 6.524 -14.037 1.00 91.81 272 VAL A CA 1
ATOM 2075 C C . VAL A 1 272 ? 6.963 6.979 -12.607 1.00 91.81 272 VAL A C 1
ATOM 2077 O O . VAL A 1 272 ? 8.021 7.543 -12.326 1.00 91.81 272 VAL A O 1
ATOM 2080 N N . TYR A 1 273 ? 6.012 6.750 -11.704 1.00 87.88 273 TYR A N 1
ATOM 2081 C CA . TYR A 1 273 ? 5.991 7.350 -10.371 1.00 87.88 273 TYR A CA 1
ATOM 2082 C C . TYR A 1 273 ? 5.560 6.366 -9.283 1.00 87.88 273 TYR A C 1
ATOM 2084 O O . TYR A 1 273 ? 4.763 5.467 -9.526 1.00 87.88 273 TYR A O 1
ATOM 2092 N N . ALA A 1 274 ? 6.049 6.588 -8.067 1.00 84.25 274 ALA A N 1
ATOM 2093 C CA . ALA A 1 274 ? 5.688 5.900 -6.837 1.00 84.25 274 ALA A CA 1
ATOM 2094 C C . ALA A 1 274 ? 4.642 6.722 -6.072 1.00 84.25 274 ALA A C 1
ATOM 2096 O O . ALA A 1 274 ? 4.989 7.572 -5.246 1.00 84.25 274 ALA A O 1
ATOM 2097 N N . ASN A 1 275 ? 3.363 6.490 -6.350 1.00 70.81 275 ASN A N 1
ATOM 2098 C CA . ASN A 1 275 ? 2.264 7.245 -5.746 1.00 70.81 275 ASN A CA 1
ATOM 2099 C C . ASN A 1 275 ? 1.440 6.364 -4.814 1.00 70.81 275 ASN A C 1
ATOM 2101 O O . ASN A 1 275 ? 1.587 5.146 -4.805 1.00 70.81 275 ASN A O 1
ATOM 2105 N N . TRP A 1 276 ? 0.580 6.970 -4.001 1.00 68.62 276 TRP A N 1
ATOM 2106 C CA . TRP A 1 276 ? -0.430 6.195 -3.285 1.00 68.62 276 TRP A CA 1
ATOM 2107 C C . TRP A 1 276 ? -1.308 5.456 -4.289 1.00 68.62 276 TRP A C 1
ATOM 2109 O O . TRP A 1 276 ? -1.764 6.077 -5.246 1.00 68.62 276 TRP A O 1
ATOM 2119 N N . ALA A 1 277 ? -1.538 4.165 -4.042 1.00 69.50 277 ALA A N 1
ATOM 2120 C CA . ALA A 1 277 ? -2.472 3.380 -4.835 1.00 69.50 277 ALA A CA 1
ATOM 2121 C C . ALA A 1 277 ? -3.837 4.089 -4.904 1.00 69.50 277 ALA A C 1
ATOM 2123 O O . ALA A 1 277 ? -4.365 4.543 -3.882 1.00 69.50 277 ALA A O 1
ATOM 2124 N N . SER A 1 278 ? -4.363 4.219 -6.116 1.00 63.00 278 SER A N 1
ATOM 2125 C CA . SER A 1 278 ? -5.532 5.030 -6.463 1.00 63.00 278 SER A CA 1
ATOM 2126 C C . SER A 1 278 ? -6.524 4.298 -7.373 1.00 63.00 278 SER A C 1
ATOM 2128 O O . SER A 1 278 ? -7.509 4.904 -7.792 1.00 63.00 278 SER A O 1
ATOM 2130 N N . ASP A 1 279 ? -6.286 3.011 -7.652 1.00 61.91 279 ASP A N 1
ATOM 2131 C CA . ASP A 1 279 ? -7.146 2.114 -8.439 1.00 61.91 279 ASP A CA 1
ATOM 2132 C C . ASP A 1 279 ? -7.431 2.649 -9.847 1.00 61.91 279 ASP A C 1
ATOM 2134 O O . ASP A 1 279 ? -8.554 2.623 -10.358 1.00 61.91 279 ASP A O 1
ATOM 2138 N N . THR A 1 280 ? -6.385 3.143 -10.505 1.00 63.81 280 THR A N 1
ATOM 2139 C CA . THR A 1 280 ? -6.480 3.682 -11.864 1.00 63.81 280 THR A CA 1
ATOM 2140 C C . THR A 1 280 ? -5.753 2.801 -12.873 1.00 63.81 280 THR A C 1
ATOM 2142 O O . THR A 1 280 ? -4.819 2.073 -12.543 1.00 63.81 280 THR A O 1
ATOM 2145 N N . ALA A 1 281 ? -6.129 2.913 -14.152 1.00 69.38 281 ALA A N 1
ATOM 2146 C CA . ALA A 1 281 ? -5.420 2.239 -15.245 1.00 69.38 281 ALA A CA 1
ATOM 2147 C C . ALA A 1 281 ? -3.932 2.633 -15.329 1.00 69.38 281 ALA A C 1
ATOM 2149 O O . ALA A 1 281 ? -3.138 1.910 -15.925 1.00 69.38 281 ALA A O 1
ATOM 2150 N N . ASN A 1 282 ? -3.546 3.753 -14.713 1.00 74.25 282 ASN A N 1
ATOM 2151 C CA . ASN A 1 282 ? -2.164 4.207 -14.629 1.00 74.25 282 ASN A CA 1
ATOM 2152 C C . ASN A 1 282 ? -1.303 3.282 -13.760 1.00 74.25 282 ASN A C 1
ATOM 2154 O O . ASN A 1 282 ? -0.093 3.246 -13.946 1.00 74.25 282 ASN A O 1
ATOM 2158 N N . GLU A 1 283 ? -1.906 2.539 -12.832 1.00 79.56 283 GLU A N 1
ATOM 2159 C CA . GLU A 1 283 ? -1.219 1.605 -11.928 1.00 79.56 283 GLU A CA 1
ATOM 2160 C C . GLU A 1 283 ? -1.197 0.169 -12.462 1.00 79.56 283 GLU A C 1
ATOM 2162 O O . GLU A 1 283 ? -0.538 -0.706 -11.898 1.00 79.56 283 GLU A O 1
ATOM 2167 N N . LEU A 1 284 ? -1.908 -0.088 -13.563 1.00 74.44 284 LEU A N 1
ATOM 2168 C CA . LEU A 1 284 ? -2.027 -1.412 -14.149 1.00 74.44 284 LEU A CA 1
ATOM 2169 C C . LEU A 1 284 ? -0.998 -1.604 -15.264 1.00 74.44 284 LEU A C 1
ATOM 2171 O O . LEU A 1 284 ? -0.949 -0.847 -16.234 1.00 74.44 284 LEU A O 1
ATOM 2175 N N . PHE A 1 285 ? -0.221 -2.680 -15.154 1.00 83.81 285 PHE A N 1
ATOM 2176 C CA . PHE A 1 285 ? 0.743 -3.090 -16.167 1.00 83.81 285 PHE A CA 1
ATOM 2177 C C . PHE A 1 285 ? 0.436 -4.508 -16.639 1.00 83.81 285 PHE A C 1
ATOM 2179 O O . PHE A 1 285 ? 0.386 -5.449 -15.847 1.00 83.81 285 PHE A O 1
ATOM 2186 N N . THR A 1 286 ? 0.271 -4.676 -17.948 1.00 83.62 286 THR A N 1
ATOM 2187 C CA . THR A 1 286 ? 0.169 -5.996 -18.569 1.00 83.62 286 THR A CA 1
ATOM 2188 C C . THR A 1 286 ? 1.573 -6.541 -18.780 1.00 83.62 286 THR A C 1
ATOM 2190 O O . THR A 1 286 ? 2.361 -5.970 -19.537 1.00 83.62 286 THR A O 1
ATOM 2193 N N . TYR A 1 287 ? 1.894 -7.643 -18.101 1.00 86.75 287 TYR A N 1
ATOM 2194 C CA . TYR A 1 287 ? 3.161 -8.339 -18.287 1.00 86.75 287 TYR A CA 1
ATOM 2195 C C . TYR A 1 287 ? 3.028 -9.455 -19.323 1.00 86.75 287 TYR A C 1
ATOM 2197 O O . TYR A 1 287 ? 2.298 -10.422 -19.112 1.00 86.75 287 TYR A O 1
ATOM 2205 N N . ASP A 1 288 ? 3.783 -9.352 -20.414 1.00 83.44 288 ASP A N 1
ATOM 2206 C CA . ASP A 1 288 ? 3.989 -10.459 -21.346 1.00 83.44 288 ASP A CA 1
ATOM 2207 C C . ASP A 1 288 ? 5.292 -11.174 -20.972 1.00 83.44 288 ASP A C 1
ATOM 2209 O O . ASP A 1 288 ? 6.386 -10.643 -21.172 1.00 83.44 288 ASP A O 1
ATOM 2213 N N . SER A 1 289 ? 5.197 -12.390 -20.433 1.00 84.88 289 SER A N 1
ATOM 2214 C CA . SER A 1 289 ? 6.369 -13.169 -20.016 1.00 84.88 289 SER A CA 1
ATOM 2215 C C . SER A 1 289 ? 7.221 -13.684 -21.181 1.00 84.88 289 SER A C 1
ATOM 2217 O O . SER A 1 289 ? 8.412 -13.941 -20.995 1.00 84.88 289 SER A O 1
ATOM 2219 N N . ALA A 1 290 ? 6.633 -13.859 -22.370 1.00 85.06 290 ALA A N 1
ATOM 2220 C CA . ALA A 1 290 ? 7.350 -14.315 -23.559 1.00 85.06 290 ALA A CA 1
ATOM 2221 C C . ALA A 1 290 ? 8.115 -13.152 -24.202 1.00 85.06 290 ALA A C 1
ATOM 2223 O O . ALA A 1 290 ? 9.312 -13.270 -24.471 1.00 85.06 290 ALA A O 1
ATOM 2224 N N . ALA A 1 291 ? 7.449 -12.007 -24.379 1.00 86.69 291 ALA A N 1
ATOM 2225 C CA . ALA A 1 291 ? 8.066 -10.788 -24.898 1.00 86.69 291 ALA A CA 1
ATOM 2226 C C . ALA A 1 291 ? 8.913 -10.045 -23.851 1.00 86.69 291 ALA A C 1
ATOM 2228 O O . ALA A 1 291 ? 9.737 -9.203 -24.227 1.00 86.69 291 ALA A O 1
ATOM 2229 N N . LYS A 1 292 ? 8.732 -10.379 -22.566 1.00 93.38 292 LYS A N 1
ATOM 2230 C CA . LYS A 1 292 ? 9.327 -9.746 -21.380 1.00 93.38 292 LYS A CA 1
ATOM 2231 C C . LYS A 1 292 ? 9.008 -8.258 -21.274 1.00 93.38 292 LYS A C 1
ATOM 2233 O O . LYS A 1 292 ? 9.859 -7.485 -20.860 1.00 93.38 292 LYS A O 1
ATOM 2238 N N . THR A 1 293 ? 7.815 -7.837 -21.665 1.00 92.06 293 THR A N 1
ATOM 2239 C CA . THR A 1 293 ? 7.422 -6.420 -21.684 1.00 92.06 293 THR A CA 1
ATOM 2240 C C . THR A 1 293 ? 6.402 -6.120 -20.597 1.00 92.06 293 THR A C 1
ATOM 2242 O O . THR A 1 293 ? 5.528 -6.939 -20.326 1.00 92.06 293 THR A O 1
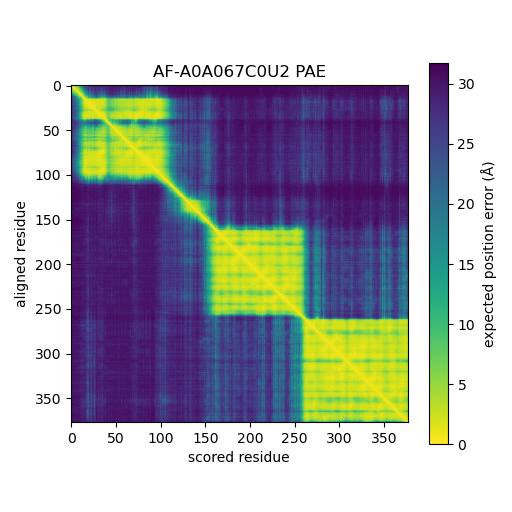ATOM 2245 N N . LEU A 1 294 ? 6.496 -4.930 -20.003 1.00 93.25 294 LEU A N 1
ATOM 2246 C CA . LEU A 1 294 ? 5.496 -4.366 -19.094 1.00 93.25 294 LEU A CA 1
ATOM 2247 C C . LEU A 1 294 ? 4.788 -3.221 -19.816 1.00 93.25 294 LEU A C 1
ATOM 2249 O O . LEU A 1 294 ? 5.383 -2.160 -19.990 1.00 93.25 294 LEU A O 1
ATOM 2253 N N . GLN A 1 295 ? 3.554 -3.439 -20.260 1.00 89.75 295 GLN A N 1
ATOM 2254 C CA . GLN A 1 295 ? 2.756 -2.430 -20.957 1.00 89.75 295 GLN A CA 1
ATOM 2255 C C . GLN A 1 295 ? 1.818 -1.727 -19.974 1.00 89.75 295 GLN A C 1
ATOM 2257 O O . GLN A 1 295 ? 0.978 -2.384 -19.363 1.00 89.75 295 GLN A O 1
ATOM 2262 N N . ALA A 1 296 ? 1.937 -0.409 -19.834 1.00 80.81 296 ALA A N 1
ATOM 2263 C CA . ALA A 1 296 ? 1.025 0.395 -19.028 1.00 80.81 296 ALA A CA 1
ATOM 2264 C C . ALA A 1 296 ? -0.372 0.403 -19.666 1.00 80.81 296 ALA A C 1
ATOM 2266 O O . ALA A 1 296 ? -0.527 0.693 -20.856 1.00 80.81 296 ALA A O 1
ATOM 2267 N N . ALA A 1 297 ? -1.400 0.086 -18.881 1.00 77.75 297 ALA A N 1
ATOM 2268 C CA . ALA A 1 297 ? -2.772 0.012 -19.374 1.00 77.75 297 ALA A CA 1
ATOM 2269 C C . ALA A 1 297 ? -3.352 1.398 -19.706 1.00 77.75 297 ALA A C 1
ATOM 2271 O O . ALA A 1 297 ? -4.214 1.501 -20.576 1.00 77.75 297 ALA A O 1
ATOM 2272 N N . SER A 1 298 ? -2.870 2.459 -19.051 1.00 72.38 298 SER A N 1
ATOM 2273 C CA . SER A 1 298 ? -3.319 3.844 -19.253 1.00 72.38 298 SER A CA 1
ATOM 2274 C C . SER A 1 298 ? -3.044 4.389 -20.652 1.00 72.38 298 SER A C 1
ATOM 2276 O O . SER A 1 298 ? -3.898 5.058 -21.232 1.00 72.38 298 SER A O 1
ATOM 2278 N N . ASN A 1 299 ? -1.853 4.128 -21.191 1.00 77.25 299 ASN A N 1
ATOM 2279 C CA . ASN A 1 299 ? -1.386 4.727 -22.443 1.00 77.25 299 ASN A CA 1
ATOM 2280 C C . ASN A 1 299 ? -0.971 3.691 -23.507 1.00 77.25 299 ASN A C 1
ATOM 2282 O O . ASN A 1 299 ? -0.623 4.071 -24.626 1.00 77.25 299 ASN A O 1
ATOM 2286 N N . GLY A 1 300 ? -1.006 2.393 -23.181 1.00 82.44 300 GLY A N 1
ATOM 2287 C CA . GLY A 1 300 ? -0.640 1.300 -24.085 1.00 82.44 300 GLY A CA 1
ATOM 2288 C C . GLY A 1 300 ? 0.851 1.239 -24.433 1.00 82.44 300 GLY A C 1
ATOM 2289 O O . GLY A 1 300 ? 1.233 0.523 -25.360 1.00 82.44 300 GLY A O 1
ATOM 2290 N N . GLN A 1 301 ? 1.700 1.984 -23.726 1.00 92.75 301 GLN A N 1
ATOM 2291 C CA . GLN A 1 301 ? 3.141 2.041 -23.946 1.00 92.75 301 GLN A CA 1
ATOM 2292 C C . GLN A 1 301 ? 3.886 1.088 -23.009 1.00 92.75 301 GLN A C 1
ATOM 2294 O O . GLN A 1 301 ? 3.400 0.718 -21.942 1.00 92.75 301 GLN A O 1
ATOM 2299 N N . CYS A 1 302 ? 5.081 0.678 -23.413 1.00 94.31 302 CYS A N 1
ATOM 2300 C CA . CYS A 1 302 ? 5.913 -0.263 -22.684 1.00 94.31 302 CYS A CA 1
ATOM 2301 C C . CYS A 1 302 ? 6.924 0.475 -21.806 1.00 94.31 302 CYS A C 1
ATOM 2303 O O . CYS A 1 302 ? 7.487 1.487 -22.218 1.00 94.31 302 CYS A O 1
ATOM 2305 N N . LEU A 1 303 ? 7.173 -0.047 -20.605 1.00 97.44 303 LEU A N 1
ATOM 2306 C CA . LEU A 1 303 ? 8.217 0.437 -19.708 1.00 97.44 303 LEU A CA 1
ATOM 2307 C C . LEU A 1 303 ? 9.584 0.310 -20.393 1.00 97.44 303 LEU A C 1
ATOM 2309 O O . LEU A 1 303 ? 9.971 -0.791 -20.787 1.00 97.44 303 LEU A O 1
ATOM 2313 N N . ASP A 1 304 ? 10.311 1.415 -20.517 1.00 97.94 304 ASP A N 1
ATOM 2314 C CA . ASP A 1 304 ? 11.555 1.517 -21.281 1.00 97.94 304 ASP A CA 1
ATOM 2315 C C . ASP A 1 304 ? 12.658 2.162 -20.424 1.00 97.94 304 ASP A C 1
ATOM 2317 O O . ASP A 1 304 ? 12.505 3.265 -19.886 1.00 97.94 304 ASP A O 1
ATOM 2321 N N . ALA A 1 305 ? 13.770 1.441 -20.269 1.00 97.25 305 ALA A N 1
ATOM 2322 C CA . ALA A 1 305 ? 14.989 1.941 -19.646 1.00 97.25 305 ALA A CA 1
ATOM 2323 C C . ALA A 1 305 ? 15.920 2.543 -20.713 1.00 97.25 305 ALA A C 1
ATOM 2325 O O . ALA A 1 305 ? 16.868 1.902 -21.185 1.00 97.25 305 ALA A O 1
ATOM 2326 N N . TYR A 1 306 ? 15.636 3.781 -21.110 1.00 94.31 306 TYR A N 1
ATOM 2327 C CA . TYR A 1 306 ? 16.335 4.454 -22.201 1.00 94.31 306 TYR A CA 1
ATOM 2328 C C . TYR A 1 306 ? 17.681 5.047 -21.769 1.00 94.31 306 TYR A C 1
ATOM 2330 O O . TYR A 1 306 ? 17.958 5.285 -20.592 1.00 94.31 306 TYR A O 1
ATOM 2338 N N . ARG A 1 307 ? 18.550 5.320 -22.745 1.00 92.62 307 ARG A N 1
ATOM 2339 C CA . ARG A 1 307 ? 19.844 5.969 -22.502 1.00 92.62 307 ARG A CA 1
ATOM 2340 C C . ARG A 1 307 ? 19.648 7.474 -22.281 1.00 92.62 307 ARG A C 1
ATOM 2342 O O . ARG A 1 307 ? 19.235 8.173 -23.200 1.00 92.62 307 ARG A O 1
ATOM 2349 N N . ASP A 1 308 ? 20.025 7.975 -21.108 1.00 87.50 308 ASP A N 1
ATOM 2350 C CA . ASP A 1 308 ? 20.062 9.405 -20.773 1.00 87.50 308 ASP A CA 1
ATOM 2351 C C . ASP A 1 308 ? 21.519 9.827 -20.520 1.00 87.50 308 ASP A C 1
ATOM 2353 O O . ASP A 1 308 ? 22.041 9.806 -19.400 1.00 87.50 308 ASP A O 1
ATOM 2357 N N . GLY A 1 309 ? 22.240 10.101 -21.610 1.00 89.00 309 GLY A N 1
ATOM 2358 C CA . GLY A 1 309 ? 23.682 10.344 -21.582 1.00 89.00 309 GLY A CA 1
ATOM 2359 C C . GLY A 1 309 ? 24.470 9.136 -21.055 1.00 89.00 309 GLY A C 1
ATOM 2360 O O . GLY A 1 309 ? 24.495 8.063 -21.667 1.00 89.00 309 GLY A O 1
ATOM 2361 N N . ASN A 1 310 ? 25.141 9.318 -19.914 1.00 87.06 310 ASN A N 1
ATOM 2362 C CA . ASN A 1 310 ? 25.956 8.277 -19.273 1.00 87.06 310 ASN A CA 1
ATOM 2363 C C . ASN A 1 310 ? 25.175 7.390 -18.292 1.00 87.06 310 ASN A C 1
ATOM 2365 O O . ASN A 1 310 ? 25.754 6.457 -17.742 1.00 87.06 310 ASN A O 1
ATOM 2369 N N . LYS A 1 311 ? 23.887 7.665 -18.074 1.00 90.44 311 LYS A N 1
ATOM 2370 C CA . LYS A 1 311 ? 23.005 6.903 -17.181 1.00 90.44 311 LYS A CA 1
ATOM 2371 C C . LYS A 1 311 ? 21.794 6.369 -17.949 1.00 90.44 311 LYS A C 1
ATOM 2373 O O . LYS A 1 311 ? 21.624 6.647 -19.138 1.00 90.44 311 LYS A O 1
ATOM 2378 N N . PHE A 1 312 ? 20.967 5.588 -17.267 1.00 94.44 312 PHE A N 1
ATOM 2379 C CA . PHE A 1 312 ? 19.665 5.173 -17.775 1.00 94.44 312 PHE A CA 1
ATOM 2380 C C . PHE A 1 312 ? 18.567 6.063 -17.190 1.00 94.44 312 PHE A C 1
ATOM 2382 O O . PHE A 1 312 ? 18.604 6.404 -16.007 1.00 94.44 312 PHE A O 1
ATOM 2389 N N . GLY A 1 313 ? 17.619 6.454 -18.036 1.00 93.94 313 GLY A N 1
ATOM 2390 C CA . GLY A 1 313 ? 16.343 7.029 -17.632 1.00 93.94 313 GLY A CA 1
ATOM 2391 C C . GLY A 1 313 ? 15.259 5.955 -17.592 1.00 93.94 313 GLY A C 1
ATOM 2392 O O . GLY A 1 313 ? 15.474 4.823 -18.026 1.00 93.94 313 GLY A O 1
ATOM 2393 N N . LEU A 1 314 ? 14.092 6.315 -17.066 1.00 95.94 314 LEU A N 1
ATOM 2394 C CA . LEU A 1 314 ? 12.916 5.455 -17.043 1.00 95.94 314 LEU A CA 1
ATOM 2395 C C . LEU A 1 314 ? 11.705 6.244 -17.532 1.00 95.94 314 LEU A C 1
ATOM 2397 O O . LEU A 1 314 ? 11.433 7.338 -17.039 1.00 95.94 314 LEU A O 1
ATOM 2401 N N . HIS A 1 315 ? 10.986 5.679 -18.491 1.00 95.00 315 HIS A N 1
ATOM 2402 C CA . HIS A 1 315 ? 9.707 6.195 -18.967 1.00 95.00 315 HIS A CA 1
ATOM 2403 C C . HIS A 1 315 ? 8.876 5.047 -19.554 1.00 95.00 315 HIS A C 1
ATOM 2405 O O . HIS A 1 315 ? 9.324 3.900 -19.588 1.00 95.00 315 HIS A O 1
ATOM 2411 N N . THR A 1 316 ? 7.674 5.342 -20.027 1.00 93.19 316 THR A N 1
ATOM 2412 C CA . THR A 1 316 ? 6.986 4.487 -20.992 1.00 93.19 316 THR A CA 1
ATOM 2413 C C . THR A 1 316 ? 7.228 5.011 -22.406 1.00 93.19 316 THR A C 1
ATOM 2415 O O . THR A 1 316 ? 7.427 6.209 -22.621 1.00 93.19 316 THR A O 1
ATOM 2418 N N . TYR A 1 317 ? 7.295 4.095 -23.367 1.00 93.31 317 TYR A N 1
ATOM 2419 C CA . TYR A 1 317 ? 7.522 4.400 -24.774 1.00 93.31 317 TYR A CA 1
ATOM 2420 C C . TYR A 1 317 ? 6.770 3.416 -25.671 1.00 93.31 317 TYR A C 1
ATOM 2422 O O . TYR A 1 317 ? 6.359 2.345 -25.224 1.00 93.31 317 TYR A O 1
ATOM 2430 N N . ALA A 1 318 ? 6.573 3.758 -26.947 1.00 96.25 318 ALA A N 1
ATOM 2431 C CA . ALA A 1 318 ? 5.884 2.881 -27.892 1.00 96.25 318 ALA A CA 1
ATOM 2432 C C . ALA A 1 318 ? 6.455 1.451 -27.837 1.00 96.25 318 ALA A C 1
ATOM 2434 O O . ALA A 1 318 ? 7.672 1.259 -27.903 1.00 96.25 318 ALA A O 1
ATOM 2435 N N . CYS A 1 319 ? 5.570 0.466 -27.673 1.00 90.75 319 CYS A N 1
ATOM 2436 C CA . CYS A 1 319 ? 5.969 -0.928 -27.533 1.00 90.75 319 CYS A CA 1
ATOM 2437 C C . CYS A 1 319 ? 6.633 -1.435 -28.815 1.00 90.75 319 CYS A C 1
ATOM 2439 O O . CYS A 1 319 ? 6.037 -1.390 -29.892 1.00 90.75 319 CYS A O 1
ATOM 2441 N N . ASP A 1 320 ? 7.840 -1.973 -28.679 1.00 92.94 320 ASP A N 1
ATOM 2442 C CA . ASP A 1 320 ? 8.593 -2.587 -29.764 1.00 92.94 320 ASP A CA 1
ATOM 2443 C C . ASP A 1 320 ? 9.184 -3.915 -29.280 1.00 92.94 320 ASP A C 1
ATOM 2445 O O . ASP A 1 320 ? 10.020 -3.980 -28.375 1.00 92.94 320 ASP A O 1
ATOM 2449 N N . ALA A 1 321 ? 8.756 -5.011 -29.909 1.00 89.38 321 ALA A N 1
ATOM 2450 C CA . ALA A 1 321 ? 9.207 -6.351 -29.560 1.00 89.38 321 ALA A CA 1
ATOM 2451 C C . ALA A 1 321 ? 10.727 -6.537 -29.728 1.00 89.38 321 ALA A C 1
ATOM 2453 O O . ALA A 1 321 ? 11.304 -7.387 -29.042 1.00 89.38 321 ALA A O 1
ATOM 2454 N N . THR A 1 322 ? 11.369 -5.747 -30.590 1.00 92.75 322 THR A N 1
ATOM 2455 C CA . THR A 1 322 ? 12.810 -5.791 -30.870 1.00 92.75 322 THR A CA 1
ATOM 2456 C C . THR A 1 322 ? 13.633 -4.863 -29.974 1.00 92.75 322 THR A C 1
ATOM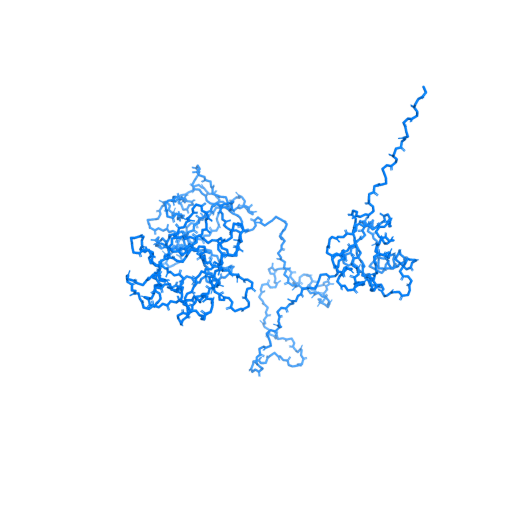 2458 O O . THR A 1 322 ? 14.850 -5.034 -29.875 1.00 92.75 322 THR A O 1
ATOM 2461 N N . ASN A 1 323 ? 12.992 -3.927 -29.267 1.00 95.56 323 ASN A N 1
ATOM 2462 C CA . ASN A 1 323 ? 13.682 -2.977 -28.405 1.00 95.56 323 ASN A CA 1
ATOM 2463 C C . ASN A 1 323 ? 14.167 -3.655 -27.111 1.00 95.56 323 ASN A C 1
ATOM 2465 O O . ASN A 1 323 ? 13.381 -4.069 -26.254 1.00 95.56 323 ASN A O 1
ATOM 2469 N N . GLY A 1 324 ? 15.491 -3.750 -26.962 1.00 96.75 324 GLY A N 1
ATOM 2470 C CA . GLY A 1 324 ? 16.139 -4.338 -25.790 1.00 96.75 324 GLY A CA 1
ATOM 2471 C C . GLY A 1 324 ? 15.916 -3.559 -24.490 1.00 96.75 324 GLY A C 1
ATOM 2472 O O . GLY A 1 324 ? 15.968 -4.161 -23.424 1.00 96.75 324 GLY A O 1
ATOM 2473 N N . ASN A 1 325 ? 15.619 -2.258 -24.553 1.00 97.12 325 ASN A N 1
ATOM 2474 C CA . ASN A 1 325 ? 15.389 -1.412 -23.373 1.00 97.12 325 ASN A CA 1
ATOM 2475 C C . ASN A 1 325 ? 14.019 -1.646 -22.716 1.00 97.12 325 ASN A C 1
ATOM 2477 O O . ASN A 1 325 ? 13.758 -1.139 -21.629 1.00 97.12 325 ASN A O 1
ATOM 2481 N N . GLN A 1 326 ? 13.135 -2.404 -23.371 1.00 97.81 326 GLN A N 1
ATOM 2482 C CA . GLN A 1 326 ? 11.775 -2.676 -22.895 1.00 97.81 326 GLN A CA 1
ATOM 2483 C C . GLN A 1 326 ? 11.634 -4.064 -22.268 1.00 97.81 326 GLN A C 1
ATOM 2485 O O . GLN A 1 326 ? 10.525 -4.579 -22.115 1.00 97.81 326 GLN A O 1
ATOM 2490 N N . LYS A 1 327 ? 12.760 -4.717 -21.961 1.00 96.94 327 LYS A N 1
ATOM 2491 C CA . LYS A 1 327 ? 12.790 -6.115 -21.534 1.00 96.94 327 LYS A CA 1
ATOM 2492 C C . LYS A 1 327 ? 13.004 -6.213 -20.029 1.00 96.94 327 LYS A C 1
ATOM 2494 O O . LYS A 1 327 ? 14.069 -5.866 -19.527 1.00 96.94 327 LYS A O 1
ATOM 2499 N N . TRP A 1 328 ? 12.023 -6.770 -19.326 1.00 96.44 328 TRP A N 1
ATOM 2500 C CA . TRP A 1 328 ? 11.952 -6.861 -17.870 1.00 96.44 328 TRP A CA 1
ATOM 2501 C C . TRP A 1 328 ? 11.649 -8.286 -17.394 1.00 96.44 328 TRP A C 1
ATOM 2503 O O . TRP A 1 328 ? 10.857 -9.031 -17.977 1.00 96.44 328 TRP A O 1
ATOM 2513 N N . ILE A 1 329 ? 12.290 -8.672 -16.299 1.00 94.94 329 ILE A N 1
ATOM 2514 C CA . ILE A 1 329 ? 12.123 -9.947 -15.609 1.00 94.94 329 ILE A CA 1
ATOM 2515 C C . ILE A 1 329 ? 11.517 -9.649 -14.241 1.00 94.94 329 ILE A C 1
ATOM 2517 O O . ILE A 1 329 ? 12.124 -8.942 -13.436 1.00 94.94 329 ILE A O 1
ATOM 2521 N N . ILE A 1 330 ? 10.348 -10.226 -13.973 1.00 90.38 330 ILE A N 1
ATOM 2522 C CA . ILE A 1 330 ? 9.747 -10.228 -12.639 1.00 90.38 330 ILE A CA 1
ATOM 2523 C C . ILE A 1 330 ? 10.356 -11.396 -11.856 1.00 90.38 330 ILE A C 1
ATOM 2525 O O . ILE A 1 330 ? 10.038 -12.560 -12.095 1.00 90.38 330 ILE A O 1
ATOM 2529 N N . ASP A 1 331 ? 11.261 -11.084 -10.935 1.00 86.56 331 ASP A N 1
ATOM 2530 C CA . ASP A 1 331 ? 11.862 -12.027 -9.996 1.00 86.56 331 ASP A CA 1
ATOM 2531 C C . ASP A 1 331 ? 11.096 -11.968 -8.672 1.00 86.56 331 ASP A C 1
ATOM 2533 O O . ASP A 1 331 ? 11.530 -11.342 -7.702 1.00 86.56 331 ASP A O 1
ATOM 2537 N N . ALA A 1 332 ? 9.922 -12.603 -8.661 1.00 78.06 332 ALA A N 1
ATOM 2538 C CA . ALA A 1 332 ? 9.024 -12.612 -7.508 1.00 78.06 332 ALA A CA 1
ATOM 2539 C C . ALA A 1 332 ? 9.675 -13.225 -6.256 1.00 78.06 332 ALA A C 1
ATOM 2541 O O . ALA A 1 332 ? 9.429 -12.762 -5.150 1.00 78.06 332 ALA A O 1
ATOM 2542 N N . GLY A 1 333 ? 10.556 -14.221 -6.416 1.00 78.75 333 GLY A N 1
ATOM 2543 C CA . GLY A 1 333 ? 11.235 -14.866 -5.286 1.00 78.75 333 GLY A CA 1
ATOM 2544 C C . GLY A 1 333 ? 12.213 -13.950 -4.547 1.00 78.75 333 GLY A C 1
ATOM 2545 O O . GLY A 1 333 ? 12.500 -14.185 -3.377 1.00 78.75 333 GLY A O 1
ATOM 2546 N N . ASN A 1 334 ? 12.712 -12.906 -5.213 1.00 76.56 334 ASN A N 1
ATOM 2547 C CA . ASN A 1 334 ? 13.593 -11.902 -4.615 1.00 76.56 334 ASN A CA 1
ATOM 2548 C C . ASN A 1 334 ? 12.954 -10.510 -4.558 1.00 76.56 334 ASN A C 1
ATOM 2550 O O . ASN A 1 334 ? 13.670 -9.544 -4.289 1.00 76.56 334 ASN A O 1
ATOM 2554 N N . HIS A 1 335 ? 11.647 -10.410 -4.829 1.00 80.62 335 HIS A N 1
ATOM 2555 C CA . HIS A 1 335 ? 10.882 -9.162 -4.839 1.00 80.62 335 HIS A CA 1
ATOM 2556 C C . HIS A 1 335 ? 11.518 -8.081 -5.724 1.00 80.62 335 HIS A C 1
ATOM 2558 O O . HIS A 1 335 ? 11.711 -6.949 -5.291 1.00 80.62 335 HIS A O 1
ATOM 2564 N N . LYS A 1 336 ? 11.931 -8.434 -6.949 1.00 86.25 336 LYS A N 1
ATOM 2565 C CA . LYS A 1 336 ? 12.649 -7.520 -7.856 1.00 86.25 336 LYS A CA 1
ATOM 2566 C C . LYS A 1 336 ? 12.064 -7.511 -9.258 1.00 86.25 336 LYS A C 1
ATOM 2568 O O . LYS A 1 336 ? 11.759 -8.557 -9.823 1.00 86.25 336 LYS A O 1
ATOM 2573 N N . ILE A 1 337 ? 12.059 -6.333 -9.876 1.00 94.56 337 ILE A N 1
ATOM 2574 C CA . ILE A 1 337 ? 11.864 -6.173 -11.319 1.00 94.56 337 ILE A CA 1
ATOM 2575 C C . ILE A 1 337 ? 13.220 -5.814 -11.932 1.00 94.56 337 ILE A C 1
ATOM 2577 O O . ILE A 1 337 ? 13.748 -4.720 -11.727 1.00 94.56 337 ILE A O 1
ATOM 2581 N N . LYS A 1 338 ? 13.818 -6.776 -12.637 1.00 95.75 338 LYS A N 1
ATOM 2582 C CA . LYS A 1 338 ? 15.165 -6.671 -13.213 1.00 95.75 338 LYS A CA 1
ATOM 2583 C C . LYS A 1 338 ? 15.077 -6.389 -14.700 1.00 95.75 338 LYS A C 1
ATOM 2585 O O . LYS A 1 338 ? 14.229 -6.951 -15.388 1.00 95.75 338 LYS A O 1
ATOM 2590 N N . HIS A 1 339 ? 15.989 -5.589 -15.219 1.00 97.31 339 HIS A N 1
ATOM 2591 C CA . HIS A 1 339 ? 16.123 -5.437 -16.654 1.00 97.31 339 HIS A CA 1
ATOM 2592 C C . HIS A 1 339 ? 16.758 -6.702 -17.262 1.00 97.31 339 HIS A C 1
ATOM 2594 O O . HIS A 1 339 ? 17.679 -7.288 -16.693 1.00 97.31 339 HIS A O 1
ATOM 2600 N N . ALA A 1 340 ? 16.257 -7.156 -18.411 1.00 96.38 340 ALA A N 1
ATOM 2601 C CA . ALA A 1 340 ? 16.673 -8.414 -19.033 1.00 96.38 340 ALA A CA 1
ATOM 2602 C C . ALA A 1 340 ? 17.894 -8.265 -19.954 1.00 96.38 340 ALA A C 1
ATOM 2604 O O . ALA A 1 340 ? 18.632 -9.229 -20.137 1.00 96.38 340 ALA A O 1
ATOM 2605 N N . THR A 1 341 ? 18.085 -7.086 -20.559 1.00 96.06 341 THR A N 1
ATOM 2606 C CA . THR A 1 341 ? 19.189 -6.822 -21.504 1.00 96.06 341 THR A CA 1
ATOM 2607 C C . THR A 1 341 ? 20.372 -6.107 -20.846 1.00 96.06 341 THR A C 1
ATOM 2609 O O . THR A 1 341 ? 21.510 -6.547 -20.977 1.00 96.06 341 THR A O 1
ATOM 2612 N N . HIS A 1 342 ? 20.124 -5.020 -20.112 1.00 93.81 342 HIS A N 1
ATOM 2613 C CA . HIS A 1 342 ? 21.133 -4.316 -19.317 1.00 93.81 342 HIS A CA 1
ATOM 2614 C C . HIS A 1 342 ? 21.469 -5.069 -18.027 1.00 93.81 342 HIS A C 1
ATOM 2616 O O . HIS A 1 342 ? 20.633 -5.207 -17.135 1.00 93.81 342 HIS A O 1
ATOM 2622 N N . ASN A 1 343 ? 22.712 -5.543 -17.927 1.00 91.62 343 ASN A N 1
ATOM 2623 C CA . ASN A 1 343 ? 23.201 -6.254 -16.750 1.00 91.62 343 ASN A CA 1
ATOM 2624 C C . ASN A 1 343 ? 23.179 -5.365 -15.503 1.00 91.62 343 ASN A C 1
ATOM 2626 O O . ASN A 1 343 ? 23.566 -4.201 -15.553 1.00 91.62 343 ASN A O 1
ATOM 2630 N N . ASN A 1 344 ? 22.802 -5.963 -14.371 1.00 92.56 344 ASN A N 1
ATOM 2631 C CA . ASN A 1 344 ? 22.760 -5.315 -13.061 1.00 92.56 344 ASN A CA 1
ATOM 2632 C C . ASN A 1 344 ? 21.851 -4.075 -12.985 1.00 92.56 344 ASN A C 1
ATOM 2634 O O . ASN A 1 344 ? 22.069 -3.240 -12.121 1.00 92.56 344 ASN A O 1
ATOM 2638 N N . LEU A 1 345 ? 20.839 -3.944 -13.845 1.00 95.81 345 LEU A N 1
ATOM 2639 C CA . LEU A 1 345 ? 19.893 -2.829 -13.800 1.00 95.81 345 LEU A CA 1
ATOM 2640 C C . LEU A 1 345 ? 18.545 -3.294 -13.227 1.00 95.81 345 LEU A C 1
ATOM 2642 O O . LEU A 1 345 ? 17.965 -4.272 -13.700 1.00 95.81 345 LEU A O 1
ATOM 2646 N N . CYS A 1 346 ? 18.052 -2.603 -12.205 1.00 94.75 346 CYS A N 1
ATOM 2647 C CA . CYS A 1 346 ? 16.802 -2.898 -11.509 1.00 94.75 346 CYS A CA 1
ATOM 2648 C C . CYS A 1 346 ? 15.892 -1.672 -11.495 1.00 94.75 346 CYS A C 1
ATOM 2650 O O . CYS A 1 346 ? 16.373 -0.539 -11.461 1.00 94.75 346 CYS A O 1
ATOM 2652 N N . LEU A 1 347 ? 14.582 -1.912 -11.470 1.00 94.62 347 LEU A N 1
ATOM 2653 C CA . LEU A 1 347 ? 13.614 -0.878 -11.129 1.00 94.62 347 LEU A CA 1
ATOM 2654 C C . LEU A 1 347 ? 13.829 -0.455 -9.669 1.00 94.62 347 LEU A C 1
ATOM 2656 O O . LEU A 1 347 ? 13.948 -1.308 -8.786 1.00 94.62 347 LEU A O 1
ATOM 2660 N N . ASP A 1 348 ? 13.914 0.849 -9.441 1.00 91.62 348 ASP A N 1
ATOM 2661 C CA . ASP A 1 348 ? 14.210 1.454 -8.146 1.00 91.62 348 ASP A CA 1
ATOM 2662 C C . ASP A 1 348 ? 13.190 2.562 -7.870 1.00 91.62 348 ASP A C 1
ATOM 2664 O O . ASP A 1 348 ? 12.982 3.483 -8.665 1.00 91.62 348 ASP A O 1
ATOM 2668 N N . VAL A 1 349 ? 12.492 2.415 -6.754 1.00 86.00 349 VAL A N 1
ATOM 2669 C CA . VAL A 1 349 ? 11.320 3.197 -6.391 1.00 86.00 349 VAL A CA 1
ATOM 2670 C C . VAL A 1 349 ? 11.570 3.744 -4.993 1.00 86.00 349 VAL A C 1
ATOM 2672 O O . VAL A 1 349 ? 11.391 3.044 -3.999 1.00 86.00 349 VAL A O 1
ATOM 2675 N N . ASP A 1 350 ? 12.024 4.995 -4.914 1.00 78.00 350 ASP A N 1
ATOM 2676 C CA . ASP A 1 350 ? 12.234 5.693 -3.646 1.00 78.00 350 ASP A CA 1
ATOM 2677 C C . ASP A 1 350 ? 10.977 6.498 -3.269 1.00 78.00 350 ASP A C 1
ATOM 2679 O O . ASP A 1 350 ? 10.768 7.595 -3.797 1.00 78.00 350 ASP A O 1
ATOM 2683 N N . PRO A 1 351 ? 10.138 6.013 -2.336 1.00 66.62 351 PRO A N 1
ATOM 2684 C CA . PRO A 1 351 ? 8.942 6.735 -1.906 1.00 66.62 351 PRO A CA 1
ATOM 2685 C C . PRO A 1 351 ? 9.253 8.030 -1.137 1.00 66.62 351 PRO A C 1
ATOM 2687 O O . PRO A 1 351 ? 8.344 8.817 -0.872 1.00 66.62 351 PRO A O 1
ATOM 2690 N N . THR A 1 352 ? 10.513 8.259 -0.745 1.00 70.62 352 THR A N 1
ATOM 2691 C CA . THR A 1 352 ? 10.963 9.498 -0.093 1.00 70.62 352 THR A CA 1
ATOM 2692 C C . THR A 1 352 ? 11.457 10.554 -1.081 1.00 70.62 352 THR A C 1
ATOM 2694 O O . THR A 1 352 ? 11.678 11.700 -0.677 1.00 70.62 352 THR A O 1
ATOM 2697 N N . ASN A 1 353 ? 11.580 10.209 -2.369 1.00 75.00 353 ASN A N 1
ATOM 2698 C CA . ASN A 1 353 ? 11.882 11.163 -3.427 1.00 75.00 353 ASN A CA 1
ATOM 2699 C C . ASN A 1 353 ? 10.765 12.227 -3.496 1.00 75.00 353 ASN A C 1
ATOM 2701 O O . ASN A 1 353 ? 9.618 11.872 -3.764 1.00 75.00 353 ASN A O 1
ATOM 2705 N N . PRO A 1 354 ? 11.068 13.530 -3.332 1.00 75.44 354 PRO A N 1
ATOM 2706 C CA . PRO A 1 354 ? 10.061 14.591 -3.406 1.00 75.44 354 PRO A CA 1
ATOM 2707 C C . PRO A 1 354 ? 9.320 14.670 -4.747 1.00 75.44 354 PRO A C 1
ATOM 2709 O O . PRO A 1 354 ? 8.213 15.197 -4.802 1.00 75.44 354 PRO A O 1
ATOM 2712 N N . ALA A 1 355 ? 9.935 14.185 -5.830 1.00 77.12 355 ALA A N 1
ATOM 2713 C CA . ALA A 1 355 ? 9.316 14.121 -7.151 1.00 77.12 355 ALA A CA 1
ATOM 2714 C C . ALA A 1 355 ? 8.481 12.849 -7.360 1.00 77.12 355 ALA A C 1
ATOM 2716 O O . ALA A 1 355 ? 7.835 12.724 -8.397 1.00 77.12 355 ALA A O 1
ATOM 2717 N N . HIS A 1 356 ? 8.548 11.891 -6.428 1.00 79.38 356 HIS A N 1
ATOM 2718 C CA . HIS A 1 356 ? 7.941 10.564 -6.529 1.00 79.38 356 HIS A CA 1
ATOM 2719 C C . HIS A 1 356 ? 8.306 9.803 -7.812 1.00 79.38 356 HIS A C 1
ATOM 2721 O O . HIS A 1 356 ? 7.660 8.819 -8.142 1.00 79.38 356 HIS A O 1
ATOM 2727 N N . ALA A 1 357 ? 9.327 10.234 -8.557 1.00 85.75 357 ALA A N 1
ATOM 2728 C CA . ALA A 1 357 ? 9.713 9.603 -9.808 1.00 85.75 357 ALA A CA 1
ATOM 2729 C C . ALA A 1 357 ? 10.373 8.251 -9.522 1.00 85.75 357 ALA A C 1
ATOM 2731 O O . ALA A 1 357 ? 11.326 8.172 -8.739 1.00 85.75 357 ALA A O 1
ATOM 2732 N N . ALA A 1 358 ? 9.868 7.209 -10.177 1.00 91.50 358 ALA A N 1
ATOM 2733 C CA . ALA A 1 358 ? 10.559 5.937 -10.264 1.00 91.50 358 ALA A CA 1
ATOM 2734 C C . ALA A 1 358 ? 11.765 6.086 -11.195 1.00 91.50 358 ALA A C 1
ATOM 2736 O O . ALA A 1 358 ? 11.790 6.917 -12.107 1.00 91.50 358 ALA A O 1
ATOM 2737 N N . GLN A 1 359 ? 12.774 5.263 -10.964 1.00 92.56 359 GLN A N 1
ATOM 2738 C CA . GLN A 1 359 ? 14.007 5.278 -11.732 1.00 92.56 359 GLN A CA 1
ATOM 2739 C C . GLN A 1 359 ? 14.518 3.854 -11.920 1.00 92.56 359 GLN A C 1
ATOM 2741 O O . GLN A 1 359 ? 13.914 2.874 -11.483 1.00 92.56 359 GLN A O 1
ATOM 2746 N N . VAL A 1 360 ? 15.662 3.741 -12.578 1.00 94.81 360 VAL A N 1
ATOM 2747 C CA . VAL A 1 360 ? 16.439 2.509 -12.598 1.00 94.81 360 VAL A CA 1
ATOM 2748 C C . VAL A 1 360 ? 17.760 2.737 -11.894 1.00 94.81 360 VAL A C 1
ATOM 2750 O O . VAL A 1 360 ? 18.341 3.820 -11.975 1.00 94.81 360 VAL A O 1
ATOM 2753 N N . TRP A 1 361 ? 18.240 1.711 -11.205 1.00 92.50 361 TRP A N 1
ATOM 2754 C CA . TRP A 1 361 ? 19.525 1.751 -10.524 1.00 92.50 361 TRP A CA 1
ATOM 2755 C C . TRP A 1 361 ? 20.214 0.394 -10.568 1.00 92.50 361 TRP A C 1
ATOM 2757 O O . TRP A 1 361 ? 19.628 -0.608 -10.982 1.00 92.50 361 TRP A O 1
ATOM 2767 N N . GLU A 1 362 ? 21.468 0.359 -10.130 1.00 93.44 362 GLU A N 1
ATOM 2768 C CA . GLU A 1 362 ? 22.179 -0.897 -9.946 1.00 93.44 362 GLU A CA 1
ATOM 2769 C C . GLU A 1 362 ? 21.414 -1.822 -8.992 1.00 93.44 362 GLU A C 1
ATOM 2771 O O . GLU A 1 362 ? 20.939 -1.400 -7.932 1.00 93.44 362 GLU A O 1
ATOM 2776 N N . CYS A 1 363 ? 21.278 -3.094 -9.363 1.00 87.12 363 CYS A N 1
ATOM 2777 C CA . CYS A 1 363 ? 20.615 -4.073 -8.517 1.00 87.12 363 CYS A CA 1
ATOM 2778 C C . CYS A 1 363 ? 21.426 -4.293 -7.234 1.00 87.12 363 CYS A C 1
ATOM 2780 O O . CYS A 1 363 ? 22.547 -4.800 -7.263 1.00 87.12 363 CYS A O 1
ATOM 2782 N N . HIS A 1 364 ? 20.825 -3.990 -6.086 1.00 83.19 364 HIS A N 1
ATOM 2783 C CA . HIS A 1 364 ? 21.428 -4.227 -4.779 1.00 83.19 364 HIS A CA 1
ATOM 2784 C C . HIS A 1 364 ? 20.598 -5.214 -3.960 1.00 83.19 364 HIS A C 1
ATOM 2786 O O . HIS A 1 364 ? 19.365 -5.140 -3.889 1.00 83.19 364 HIS A O 1
ATOM 2792 N N . ASN A 1 365 ? 21.286 -6.145 -3.302 1.00 74.19 365 ASN A N 1
ATOM 2793 C CA . ASN A 1 365 ? 20.664 -7.019 -2.313 1.00 74.19 365 ASN A CA 1
ATOM 2794 C C . ASN A 1 365 ? 20.245 -6.181 -1.097 1.00 74.19 365 ASN A C 1
ATOM 2796 O O . ASN A 1 365 ? 20.989 -5.301 -0.672 1.00 74.19 365 ASN A O 1
ATOM 2800 N N . ALA A 1 366 ? 19.060 -6.454 -0.547 1.00 67.62 366 ALA A N 1
ATOM 2801 C CA . ALA A 1 366 ? 18.493 -5.745 0.607 1.00 67.62 366 ALA A CA 1
ATOM 2802 C C . ALA A 1 366 ? 18.276 -4.220 0.437 1.00 67.62 366 ALA A C 1
ATOM 2804 O O . ALA A 1 366 ? 18.101 -3.518 1.431 1.00 67.62 366 ALA A O 1
ATOM 2805 N N . ASN A 1 367 ? 18.233 -3.698 -0.796 1.00 71.94 367 ASN A N 1
ATOM 2806 C CA . ASN A 1 367 ? 17.732 -2.344 -1.046 1.00 71.94 367 ASN A CA 1
ATOM 2807 C C . ASN A 1 367 ? 16.195 -2.350 -1.028 1.00 71.94 367 ASN A C 1
ATOM 2809 O O . ASN A 1 367 ? 15.568 -2.937 -1.911 1.00 71.94 367 ASN A O 1
ATOM 2813 N N . THR A 1 368 ? 15.601 -1.685 -0.035 1.00 74.81 368 THR A N 1
ATOM 2814 C CA . THR A 1 368 ? 14.143 -1.602 0.146 1.00 74.81 368 THR A CA 1
ATOM 2815 C C . THR A 1 368 ? 13.438 -0.837 -0.970 1.00 74.81 368 THR A C 1
ATOM 2817 O O . THR A 1 368 ? 12.278 -1.123 -1.236 1.00 74.81 368 THR A O 1
ATOM 2820 N N . ASN A 1 369 ? 14.127 0.069 -1.672 1.00 80.06 369 ASN A N 1
ATOM 2821 C CA . ASN A 1 369 ? 13.565 0.787 -2.825 1.00 80.06 369 ASN A CA 1
ATOM 2822 C C . ASN A 1 369 ? 13.428 -0.118 -4.060 1.00 80.06 369 ASN A C 1
ATOM 2824 O O . ASN A 1 369 ? 12.756 0.221 -5.025 1.00 80.06 369 ASN A O 1
ATOM 2828 N N . GLN A 1 370 ? 14.071 -1.285 -4.039 1.00 83.69 370 GLN A N 1
ATOM 2829 C CA . GLN A 1 370 ? 14.004 -2.290 -5.100 1.00 83.69 370 GLN A CA 1
ATOM 2830 C C . GLN A 1 370 ? 13.206 -3.519 -4.664 1.00 83.69 370 GLN A C 1
ATOM 2832 O O . GLN A 1 370 ? 13.334 -4.562 -5.301 1.00 83.69 370 GLN A O 1
ATOM 2837 N N . TRP A 1 371 ? 12.462 -3.418 -3.557 1.00 81.69 371 TRP A N 1
ATOM 2838 C CA . TRP A 1 371 ? 11.542 -4.448 -3.091 1.00 81.69 371 TRP A CA 1
ATOM 2839 C C . TRP A 1 371 ? 10.166 -4.182 -3.699 1.00 81.69 371 TRP A C 1
ATOM 2841 O O . TRP A 1 371 ? 9.405 -3.355 -3.200 1.00 81.69 371 TRP A O 1
ATOM 2851 N N . ILE A 1 372 ? 9.881 -4.833 -4.822 1.00 83.94 372 ILE A N 1
ATOM 2852 C CA . ILE A 1 372 ? 8.704 -4.569 -5.649 1.00 83.94 372 ILE A CA 1
ATOM 2853 C C . ILE A 1 372 ? 8.011 -5.893 -5.945 1.00 83.94 372 ILE A C 1
ATOM 2855 O O . ILE A 1 372 ? 8.600 -6.793 -6.551 1.00 83.94 372 ILE A O 1
ATOM 2859 N N . ASP A 1 373 ? 6.746 -5.974 -5.547 1.00 79.31 373 ASP A N 1
ATOM 2860 C CA . ASP A 1 373 ? 5.883 -7.122 -5.787 1.00 79.31 373 ASP A CA 1
ATOM 2861 C C . ASP A 1 373 ? 4.941 -6.861 -6.959 1.00 79.31 373 ASP A C 1
ATOM 2863 O O . ASP A 1 373 ? 4.198 -5.880 -6.981 1.00 79.31 373 ASP A O 1
ATOM 2867 N N . ALA A 1 374 ? 4.957 -7.767 -7.937 1.00 75.19 374 ALA A N 1
ATOM 2868 C CA . ALA A 1 374 ? 3.961 -7.793 -8.997 1.00 75.19 374 ALA A CA 1
ATOM 2869 C C . ALA A 1 374 ? 2.729 -8.549 -8.492 1.00 75.19 374 ALA A C 1
ATOM 2871 O O . ALA A 1 374 ? 2.706 -9.782 -8.460 1.00 75.19 374 ALA A O 1
ATOM 2872 N N . VAL A 1 375 ? 1.713 -7.800 -8.076 1.00 70.19 375 VAL A N 1
ATOM 2873 C CA . VAL A 1 375 ? 0.433 -8.360 -7.641 1.00 70.19 375 VAL A CA 1
ATOM 2874 C C . VAL A 1 375 ? -0.447 -8.564 -8.868 1.00 70.19 375 VAL A C 1
ATOM 2876 O O . VAL A 1 375 ? -0.592 -7.669 -9.698 1.00 70.19 375 VAL A O 1
ATOM 2879 N N . LYS A 1 376 ? -1.009 -9.765 -9.010 1.00 59.09 376 LYS A N 1
ATOM 2880 C CA . LYS A 1 376 ? -1.919 -10.069 -10.112 1.00 59.09 376 LYS A CA 1
ATOM 2881 C C . LYS A 1 376 ? -3.238 -9.320 -9.892 1.00 59.09 376 LYS A C 1
ATOM 2883 O O . LYS A 1 376 ? -3.854 -9.506 -8.846 1.00 59.09 376 LYS A O 1
ATOM 2888 N N . TYR A 1 377 ? -3.614 -8.500 -10.873 1.00 48.75 377 TYR A N 1
ATOM 2889 C CA . TYR A 1 377 ? -4.910 -7.825 -10.950 1.00 48.75 377 TYR A CA 1
ATOM 2890 C C . TYR A 1 377 ? -5.983 -8.761 -11.509 1.00 48.75 377 TYR A C 1
ATOM 2892 O O . TYR A 1 377 ? -5.654 -9.545 -12.439 1.00 48.75 377 TYR A O 1
#